Protein AF-A0A1G2KLN7-F1 (afdb_monomer)

Radius of gyration: 32.38 Å; Cα contacts (8 Å, |Δi|>4): 770; chains: 1; bounding box: 92×65×87 Å

Solvent-accessible surface area (backbone atoms only — not comparable to full-atom values): 36031 Å² total; per-residue (Å²): 143,79,83,86,72,82,82,85,66,84,87,72,80,77,86,81,83,81,79,79,92,78,87,49,56,62,52,70,69,77,64,42,69,85,70,59,79,79,48,73,69,57,56,56,56,40,53,58,42,59,78,42,65,62,73,46,60,64,74,56,51,51,93,67,80,77,91,58,80,52,58,51,66,68,63,51,60,60,48,56,77,63,63,54,82,68,54,63,73,49,53,72,68,56,48,50,50,53,37,51,51,50,52,49,52,52,51,51,52,52,51,49,26,47,52,41,53,35,52,46,55,50,53,51,51,54,46,38,72,74,34,71,82,63,47,66,66,59,56,48,48,54,51,60,67,48,28,66,81,34,18,52,35,71,69,56,51,25,50,50,43,50,28,46,50,54,46,48,55,25,25,53,37,40,54,50,53,50,69,73,34,84,46,44,46,59,42,44,18,58,36,59,77,45,72,55,87,48,65,48,45,67,48,80,55,62,38,26,40,36,37,37,16,50,28,68,66,42,31,31,50,53,70,50,41,82,45,88,90,62,84,81,71,85,50,72,71,54,43,59,54,44,73,73,47,61,56,43,57,35,74,50,50,69,42,70,69,45,45,54,20,35,27,39,28,36,38,54,79,36,53,77,49,69,43,77,57,56,76,88,58,46,77,82,53,75,65,70,81,49,79,44,82,45,52,73,87,62,71,64,41,43,38,32,57,49,103,85,41,56,32,31,45,34,76,75,38,56,45,99,84,68,45,77,30,22,39,28,39,24,32,81,95,46,68,92,54,58,80,44,70,47,72,65,72,89,69,52,77,74,46,73,78,61,72,77,84,90,90,77,88,81,87,81,96,54,89,70,70,80,76,68,86,65,92,59,70,19,44,38,33,62,85,94,49,82,77,50,73,50,63,78,50,100,62,46,48,80,47,78,43,82,49,100,61,30,38,36,38,38,41,41,49,53,61,56,46,73,36,60,40,59,68,61,51,48,52,43,51,54,53,28,49,49,55,44,60,49,67,49,66,68,56,76,72,76,72,56,63,64,64,58,46,52,56,54,24,28,56,34,26,59,79,35,58,66,60,14,51,55,47,42,52,48,46,50,56,48,41,41,41,59,27,81,86,67,48,35,47,51,54,54,52,41,52,51,53,48,51,44,44,72,76,65,49,50,56,68,55,49,51,49,47,54,72,67,39,76,91,47,43,57,58,73,75,37,40,74,63,58,68,47,42,30,57,54,47,24,54,51,47,41,60,49,46,45,65,56,34,68,94,52,81,51,75,78,63,60,52,55,38,75,74,40,50,70,45,46,56,44,47,62,48,56,47,38,54,52,48,52,48,44,37,41,57,21,51,62,50,33,44,76,25,65,46,52,72,69,57,48,46,34,52,52,66,68,41,63,46,92,48,34,49,62,46,41,69,68,54,75,61,56,71,77,86,122

pLDDT: mean 75.88, std 22.55, range [26.16, 98.5]

Structure (mmCIF, N/CA/C/O backbone):
data_AF-A0A1G2KLN7-F1
#
_entry.id   AF-A0A1G2KLN7-F1
#
loop_
_atom_site.group_PDB
_atom_site.id
_atom_site.type_symbol
_atom_site.label_atom_id
_atom_site.label_alt_id
_atom_site.label_comp_id
_atom_site.label_asym_id
_atom_site.label_entity_id
_atom_site.label_seq_id
_atom_site.pdbx_PDB_ins_code
_atom_site.Cartn_x
_atom_site.Cartn_y
_atom_site.Cartn_z
_atom_site.occupancy
_atom_site.B_iso_or_equiv
_atom_site.auth_seq_id
_atom_site.auth_comp_id
_atom_site.auth_asym_id
_atom_site.auth_atom_id
_atom_site.pdbx_PDB_model_num
ATOM 1 N N . MET A 1 1 ? 24.277 18.656 0.399 1.00 38.09 1 MET A N 1
ATOM 2 C CA . MET A 1 1 ? 23.117 18.870 -0.499 1.00 38.09 1 MET A CA 1
ATOM 3 C C . MET A 1 1 ? 21.837 19.134 0.316 1.00 38.09 1 MET A C 1
ATOM 5 O O . MET A 1 1 ? 20.765 18.706 -0.082 1.00 38.09 1 MET A O 1
ATOM 9 N N . GLU A 1 2 ? 21.945 19.860 1.440 1.00 31.42 2 GLU A N 1
ATOM 10 C CA . GLU A 1 2 ? 20.833 20.180 2.363 1.00 31.42 2 GLU A CA 1
ATOM 11 C C . GLU A 1 2 ? 20.433 21.672 2.344 1.00 31.42 2 GLU A C 1
ATOM 13 O O . GLU A 1 2 ? 19.454 22.047 2.970 1.00 31.42 2 GLU A O 1
ATOM 18 N N . GLN A 1 3 ? 21.131 22.536 1.594 1.00 35.78 3 GLN A N 1
ATOM 19 C CA . GLN A 1 3 ? 21.009 23.998 1.742 1.00 35.78 3 GLN A CA 1
ATOM 20 C C . GLN A 1 3 ? 19.997 24.719 0.827 1.00 35.78 3 GLN A C 1
ATOM 22 O O . GLN A 1 3 ? 19.886 25.932 0.925 1.00 35.78 3 GLN A O 1
ATOM 27 N N . ASN A 1 4 ? 19.229 24.037 -0.034 1.00 38.31 4 ASN A N 1
ATOM 28 C CA . ASN A 1 4 ? 18.398 24.729 -1.047 1.00 38.31 4 ASN A CA 1
ATOM 29 C C . ASN A 1 4 ? 16.874 24.537 -0.932 1.00 38.31 4 ASN A C 1
ATOM 31 O O . ASN A 1 4 ? 16.154 24.845 -1.877 1.00 38.31 4 ASN A O 1
ATOM 35 N N . LEU A 1 5 ? 16.353 24.069 0.208 1.00 38.47 5 LEU A N 1
ATOM 36 C CA . LEU A 1 5 ? 14.897 23.961 0.427 1.00 38.47 5 LEU A CA 1
ATOM 37 C C . LEU A 1 5 ? 14.359 24.803 1.595 1.00 38.47 5 LEU A C 1
ATOM 39 O O . LEU A 1 5 ? 13.149 24.822 1.802 1.00 38.47 5 LEU A O 1
ATOM 43 N N . GLU A 1 6 ? 15.204 25.538 2.324 1.00 41.38 6 GLU A N 1
ATOM 44 C CA . GLU A 1 6 ? 14.765 26.355 3.471 1.00 41.38 6 GLU A CA 1
ATOM 45 C C . GLU A 1 6 ? 14.064 27.679 3.094 1.00 41.38 6 GLU A C 1
ATOM 47 O O . GLU A 1 6 ? 13.491 28.319 3.968 1.00 41.38 6 GLU A O 1
ATOM 52 N N . ASN A 1 7 ? 14.020 28.068 1.812 1.00 41.56 7 ASN A N 1
ATOM 53 C CA . ASN A 1 7 ? 13.590 29.415 1.391 1.00 41.56 7 ASN A CA 1
ATOM 54 C C . ASN A 1 7 ? 12.220 29.521 0.689 1.00 41.56 7 ASN A C 1
ATOM 56 O O . ASN A 1 7 ? 11.940 30.552 0.086 1.00 41.56 7 ASN A O 1
ATOM 60 N N . THR A 1 8 ? 11.347 28.509 0.736 1.00 45.62 8 THR A N 1
ATOM 61 C CA . THR A 1 8 ? 10.032 28.599 0.050 1.00 45.62 8 THR A CA 1
ATOM 62 C C . THR A 1 8 ? 8.867 29.085 0.917 1.00 45.62 8 THR A C 1
ATOM 64 O O . THR A 1 8 ? 7.793 29.325 0.377 1.00 45.62 8 THR A O 1
ATOM 67 N N . TRP A 1 9 ? 9.066 29.323 2.219 1.00 45.94 9 TRP A N 1
ATOM 68 C CA . TRP A 1 9 ? 8.001 29.794 3.116 1.00 45.94 9 TRP A CA 1
ATOM 69 C C . TRP A 1 9 ? 8.538 30.873 4.065 1.00 45.94 9 TRP A C 1
ATOM 71 O O . TRP A 1 9 ? 9.178 30.572 5.072 1.00 45.94 9 TRP A O 1
ATOM 81 N N . ASP A 1 10 ? 8.324 32.143 3.718 1.00 44.75 10 ASP A N 1
ATOM 82 C CA . ASP A 1 10 ? 8.735 33.296 4.526 1.00 44.75 10 ASP A CA 1
ATOM 83 C C . ASP A 1 10 ? 7.972 33.301 5.870 1.00 44.75 10 ASP A C 1
ATOM 85 O O . ASP A 1 10 ? 6.744 33.409 5.916 1.00 44.75 10 ASP A O 1
ATOM 89 N N . LYS A 1 11 ? 8.694 33.120 6.984 1.00 43.03 11 LYS A N 1
ATOM 90 C CA . LYS A 1 11 ? 8.149 32.909 8.341 1.00 43.03 11 LYS A CA 1
ATOM 91 C C . LYS A 1 11 ? 7.717 34.219 9.012 1.00 43.03 11 LYS A C 1
ATOM 93 O O . LYS A 1 11 ? 8.208 34.556 10.091 1.00 43.03 11 LYS A O 1
ATOM 98 N N . LYS A 1 12 ? 6.777 34.961 8.427 1.00 43.25 12 LYS A N 1
ATOM 99 C CA . LYS A 1 12 ? 6.051 36.000 9.177 1.00 43.25 12 LYS A CA 1
ATOM 100 C C . LYS A 1 12 ? 4.787 35.397 9.769 1.00 43.25 12 LYS A C 1
ATOM 102 O O . LYS A 1 12 ? 3.812 35.184 9.061 1.00 43.25 12 LYS A O 1
ATOM 107 N N . THR A 1 13 ? 4.808 35.118 11.069 1.00 39.81 13 THR A N 1
ATOM 108 C CA . THR A 1 13 ? 3.612 34.744 11.832 1.00 39.81 13 THR A CA 1
ATOM 109 C C . THR A 1 13 ? 2.617 35.910 11.783 1.00 39.81 13 THR A C 1
ATOM 111 O O . THR A 1 13 ? 2.954 36.985 12.285 1.00 39.81 13 THR A O 1
ATOM 114 N N . PRO A 1 14 ? 1.422 35.752 11.188 1.00 45.25 14 PRO A N 1
ATOM 115 C CA . PRO A 1 14 ? 0.410 36.796 11.241 1.00 45.25 14 PRO A CA 1
ATOM 116 C C . PRO A 1 14 ? -0.066 36.994 12.687 1.00 45.25 14 PRO A C 1
ATOM 118 O O . PRO A 1 14 ? -0.209 36.032 13.445 1.00 45.25 14 PRO A O 1
ATOM 121 N N . GLU A 1 15 ? -0.299 38.246 13.087 1.00 37.97 15 GLU A N 1
ATOM 122 C CA . GLU A 1 15 ? -1.019 38.555 14.325 1.00 37.97 15 GLU A CA 1
ATOM 123 C C . GLU A 1 15 ? -2.510 38.256 14.122 1.00 37.97 15 GLU A C 1
ATOM 125 O O . GLU A 1 15 ? -3.177 38.865 13.288 1.00 37.97 15 GLU A O 1
ATOM 130 N N . TRP A 1 16 ? -3.034 37.305 14.891 1.00 39.66 16 TRP A N 1
ATOM 131 C CA . TRP A 1 16 ? -4.412 36.835 14.790 1.00 39.66 16 TRP A CA 1
ATOM 132 C C . TRP A 1 16 ? -5.360 37.820 15.481 1.00 39.66 16 TRP A C 1
ATOM 134 O O . TRP A 1 16 ? -5.198 38.104 16.670 1.00 39.66 16 TRP A O 1
ATOM 144 N N . LYS A 1 17 ? -6.387 38.306 14.775 1.00 42.38 17 LYS A N 1
ATOM 145 C CA . LYS A 1 17 ? -7.486 39.091 15.365 1.00 42.38 17 LYS A CA 1
ATOM 146 C C . LYS A 1 17 ? -8.751 38.238 15.441 1.00 42.38 17 LYS A C 1
ATOM 148 O O . LYS A 1 17 ? -9.548 38.243 14.513 1.00 42.38 17 LYS A O 1
ATOM 153 N N . ILE A 1 18 ? -8.953 37.536 16.556 1.00 44.72 18 ILE A N 1
ATOM 154 C CA . ILE A 1 18 ? -10.258 36.932 16.866 1.00 44.72 18 ILE A CA 1
ATOM 155 C C . ILE A 1 18 ? -11.113 38.014 17.524 1.00 44.72 18 ILE A C 1
ATOM 157 O O . ILE A 1 18 ? -10.770 38.520 18.595 1.00 44.72 18 ILE A O 1
ATOM 161 N N . VAL A 1 19 ? -12.194 38.397 16.852 1.00 38.78 19 VAL A N 1
ATOM 162 C CA . VAL A 1 19 ? -13.130 39.428 17.303 1.00 38.78 19 VAL A CA 1
ATOM 163 C C . VAL A 1 19 ? -14.332 38.713 17.933 1.00 38.78 19 VAL A C 1
ATOM 165 O O . VAL A 1 19 ? -15.033 37.979 17.253 1.00 38.78 19 VAL A O 1
ATOM 168 N N . GLU A 1 20 ? -14.522 38.931 19.235 1.00 45.59 20 GLU A N 1
ATOM 169 C CA . GLU A 1 20 ? -15.662 38.523 20.079 1.00 45.59 20 GLU A CA 1
ATOM 170 C C . GLU A 1 20 ? -15.727 37.102 20.678 1.00 45.59 20 GLU A C 1
ATOM 172 O O . GLU A 1 20 ? -15.194 36.108 20.188 1.00 45.59 20 GLU A O 1
ATOM 177 N N . LYS A 1 21 ? -16.351 37.071 21.865 1.00 42.56 21 LYS A N 1
ATOM 178 C CA . LYS A 1 21 ? -16.518 35.930 22.770 1.00 42.56 21 LYS A CA 1
ATOM 179 C C . LYS A 1 21 ? -17.632 35.036 22.226 1.00 42.56 21 LYS A C 1
ATOM 181 O O . LYS A 1 21 ? -18.784 35.448 22.197 1.00 42.56 21 LYS A O 1
ATOM 186 N N . VAL A 1 22 ? -17.279 33.819 21.838 1.00 50.75 22 VAL A N 1
ATOM 187 C CA . VAL A 1 22 ? -18.214 32.834 21.290 1.00 50.75 22 VAL A CA 1
ATOM 188 C C . VAL A 1 22 ? -18.598 31.821 22.373 1.00 50.75 22 VAL A C 1
ATOM 190 O O . VAL A 1 22 ? -17.710 31.210 22.973 1.00 50.75 22 VAL A O 1
ATOM 193 N N . GLU A 1 23 ? -19.896 31.636 22.629 1.00 46.72 23 GLU A N 1
ATOM 194 C CA . GLU A 1 23 ? -20.406 30.539 23.467 1.00 46.72 23 GLU A CA 1
ATOM 195 C C . GLU A 1 23 ? -20.487 29.245 22.640 1.00 46.72 23 GLU A C 1
ATOM 197 O O . GLU A 1 23 ? -20.918 29.253 21.491 1.00 46.72 23 GLU A O 1
ATOM 202 N N . ALA A 1 24 ? -20.008 28.130 23.197 1.00 47.09 24 ALA A N 1
ATOM 203 C CA . ALA A 1 24 ? -19.908 26.850 22.498 1.00 47.09 24 ALA A CA 1
ATOM 204 C C . ALA A 1 24 ? -20.943 25.841 23.014 1.00 47.09 24 ALA A C 1
ATOM 206 O O . ALA A 1 24 ? -21.122 25.690 24.224 1.00 47.09 24 ALA A O 1
ATOM 207 N N . ILE A 1 25 ? -21.563 25.096 22.096 1.00 52.94 25 ILE A N 1
ATOM 208 C CA . ILE A 1 25 ? -22.586 24.090 22.408 1.00 52.94 25 ILE A CA 1
ATOM 209 C C . ILE A 1 25 ? -21.967 22.885 23.144 1.00 52.94 25 ILE A C 1
ATOM 211 O O . ILE A 1 25 ? -20.866 22.424 22.799 1.00 52.94 25 ILE A O 1
ATOM 215 N N . PRO A 1 26 ? -22.665 22.291 24.129 1.00 52.97 26 PRO A N 1
ATOM 216 C CA . PRO A 1 26 ? -22.273 21.017 24.712 1.00 52.97 26 PRO A CA 1
ATOM 217 C C . PRO A 1 26 ? -22.204 19.884 23.669 1.00 52.97 26 PRO A C 1
ATOM 219 O O . PRO A 1 26 ? -23.147 19.598 22.941 1.00 52.97 26 PRO A O 1
ATOM 222 N N . ALA A 1 27 ? -21.100 19.137 23.648 1.00 46.69 27 ALA A N 1
ATOM 223 C CA . ALA A 1 27 ? -20.794 18.116 22.633 1.00 46.69 27 ALA A CA 1
ATOM 224 C C . ALA A 1 27 ? -21.812 16.965 22.565 1.00 46.69 27 ALA A C 1
ATOM 226 O O . ALA A 1 27 ? -21.802 16.202 21.610 1.00 46.69 27 ALA A O 1
ATOM 227 N N . HIS A 1 28 ? -22.659 16.788 23.577 1.00 55.16 28 HIS A N 1
ATOM 228 C CA . HIS A 1 28 ? -23.706 15.768 23.555 1.00 55.16 28 HIS A CA 1
ATOM 229 C C . HIS A 1 28 ? -24.959 16.218 22.786 1.00 55.16 28 HIS A C 1
ATOM 231 O O . HIS A 1 28 ? -25.707 15.361 22.326 1.00 55.16 28 HIS A O 1
ATOM 237 N N . GLU A 1 29 ? -25.156 17.526 22.605 1.00 53.75 29 GLU A N 1
ATOM 238 C CA . GLU A 1 29 ? -26.246 18.100 21.807 1.00 53.75 29 GLU A CA 1
ATOM 239 C C . GLU A 1 29 ? -25.881 18.116 20.317 1.00 53.75 29 GLU A C 1
ATOM 241 O O . GLU A 1 29 ? -26.706 17.753 19.484 1.00 53.75 29 GLU A O 1
ATOM 246 N N . VAL A 1 30 ? -24.606 18.379 19.993 1.00 50.19 30 VAL A N 1
ATOM 247 C CA . VAL A 1 30 ? -24.065 18.330 18.618 1.00 50.19 30 VAL A CA 1
ATOM 248 C C . VAL A 1 30 ? -24.200 16.938 17.983 1.00 50.19 30 VAL A C 1
ATOM 250 O O . VAL A 1 30 ? -24.300 16.832 16.772 1.00 50.19 30 VAL A O 1
ATOM 253 N N . PHE A 1 31 ? -24.218 15.857 18.772 1.00 49.47 31 PHE A N 1
ATOM 254 C CA . PHE A 1 31 ? -24.223 14.474 18.264 1.00 49.47 31 PHE A CA 1
ATOM 255 C C . PHE A 1 31 ? -25.431 13.647 18.730 1.00 49.47 31 PHE A C 1
ATOM 257 O O . PHE A 1 31 ? -25.308 12.433 18.914 1.00 49.47 31 PHE A O 1
ATOM 264 N N . ASN A 1 32 ? -26.594 14.274 18.936 1.00 49.19 32 ASN A N 1
ATOM 265 C CA . ASN A 1 32 ? -27.828 13.542 19.224 1.00 49.19 32 ASN A CA 1
ATOM 266 C C . ASN A 1 32 ? -28.299 12.776 17.966 1.00 49.19 32 ASN A C 1
ATOM 268 O O . ASN A 1 32 ? -28.674 13.420 16.987 1.00 49.19 32 ASN A O 1
ATOM 272 N N . PRO A 1 33 ? -28.334 11.426 17.964 1.00 42.00 33 PRO A N 1
ATOM 273 C CA . PRO A 1 33 ? -28.747 10.642 16.796 1.00 42.00 33 PRO A CA 1
ATOM 274 C C . PRO A 1 33 ? -30.147 10.999 16.281 1.00 42.00 33 PRO A C 1
ATOM 276 O O . PRO A 1 33 ? -30.370 10.955 15.078 1.00 42.00 33 PRO A O 1
ATOM 279 N N . ALA A 1 34 ? -31.053 11.424 17.170 1.00 42.44 34 ALA A N 1
ATOM 280 C CA . ALA A 1 34 ? -32.418 11.820 16.817 1.00 42.44 34 ALA A CA 1
ATOM 281 C C . ALA A 1 34 ? -32.489 13.110 15.972 1.00 42.44 34 ALA A C 1
ATOM 283 O O . ALA A 1 34 ? -33.497 13.360 15.325 1.00 42.44 34 ALA A O 1
ATOM 284 N N . TYR A 1 35 ? -31.429 13.927 15.963 1.00 41.31 35 TYR A N 1
ATOM 285 C CA . TYR A 1 35 ? -31.343 15.154 15.159 1.00 41.31 35 TYR A CA 1
ATOM 286 C C . TYR A 1 35 ? -30.798 14.909 13.741 1.00 41.31 35 TYR A C 1
ATOM 288 O O . TYR A 1 35 ? -30.979 15.743 12.858 1.00 41.31 35 TYR A O 1
ATOM 296 N N . TYR A 1 36 ? -30.152 13.762 13.505 1.00 43.91 36 TYR A N 1
ATOM 297 C CA . TYR A 1 36 ? -29.555 13.391 12.215 1.00 43.91 36 TYR A CA 1
ATOM 298 C C . TYR A 1 36 ? -30.456 12.497 11.353 1.00 43.91 36 TYR A C 1
ATOM 300 O O . TYR A 1 36 ? -30.055 12.123 10.255 1.00 43.91 36 TYR A O 1
ATOM 308 N N . GLU A 1 37 ? -31.667 12.171 11.809 1.00 41.03 37 GLU A N 1
ATOM 309 C CA . GLU A 1 37 ? -32.665 11.450 11.003 1.00 41.03 37 GLU A CA 1
ATOM 310 C C . GLU A 1 37 ? -33.345 12.347 9.942 1.00 41.03 37 GLU A C 1
ATOM 312 O O . GLU A 1 37 ? -34.092 11.836 9.116 1.00 41.03 37 GLU A O 1
ATOM 317 N N . GLY A 1 38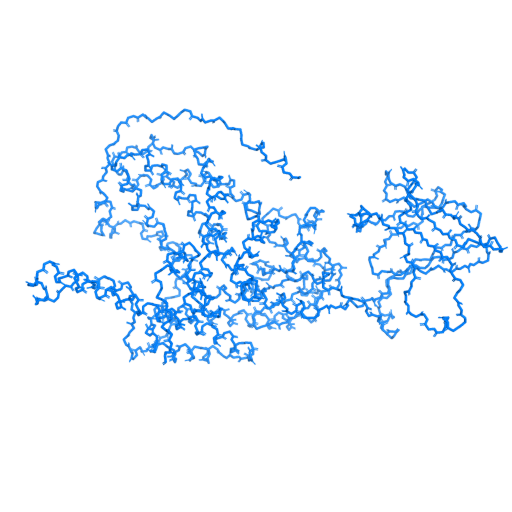 ? -33.071 13.664 9.915 1.00 39.66 38 GLY A N 1
ATOM 318 C CA . GLY A 1 38 ? -33.714 14.618 8.992 1.00 39.66 38 GLY A CA 1
ATOM 319 C C . GLY A 1 38 ? -32.793 15.589 8.238 1.00 39.66 38 GLY A C 1
ATOM 320 O O . GLY A 1 38 ? -33.301 16.507 7.602 1.00 39.66 38 GLY A O 1
ATOM 321 N N . ALA A 1 39 ? -31.466 15.438 8.308 1.00 37.88 39 ALA A N 1
ATOM 322 C CA . ALA A 1 39 ? -30.521 16.312 7.604 1.00 37.88 39 ALA A CA 1
ATOM 323 C C . ALA A 1 39 ? -29.810 15.562 6.466 1.00 37.88 39 ALA A C 1
ATOM 325 O O . ALA A 1 39 ? -29.325 14.451 6.686 1.00 37.88 39 ALA A O 1
ATOM 326 N N . ASP A 1 40 ? -29.650 16.223 5.308 1.00 40.28 40 ASP A N 1
ATOM 327 C CA . ASP A 1 40 ? -28.912 15.832 4.078 1.00 40.28 40 ASP A CA 1
ATOM 328 C C . ASP A 1 40 ? -27.443 15.375 4.286 1.00 40.28 40 ASP A C 1
ATOM 330 O O . ASP A 1 40 ? -26.667 15.211 3.345 1.00 40.28 40 ASP A O 1
ATOM 334 N N . TYR A 1 41 ? -27.011 15.175 5.529 1.00 39.50 41 TYR A N 1
ATOM 335 C CA . TYR A 1 41 ? -25.706 14.634 5.883 1.00 39.50 41 TYR A CA 1
ATOM 336 C C . TYR A 1 41 ? -25.583 13.140 5.537 1.00 39.50 41 TYR A C 1
ATOM 338 O O . TYR A 1 41 ? -24.481 12.687 5.225 1.00 39.50 41 TYR A O 1
ATOM 346 N N . TRP A 1 42 ? -26.699 12.394 5.527 1.00 39.72 42 TRP A N 1
ATOM 347 C CA . TRP A 1 42 ? -26.741 11.052 4.934 1.00 39.72 42 TRP A CA 1
ATOM 348 C C . TRP A 1 42 ? -26.628 11.112 3.410 1.00 39.72 42 TRP A C 1
ATOM 350 O O . TRP A 1 42 ? -25.865 10.328 2.866 1.00 39.72 42 TRP A O 1
ATOM 360 N N . ASN A 1 43 ? -27.186 12.134 2.752 1.00 38.31 43 ASN A N 1
ATOM 361 C CA . ASN A 1 43 ? -27.142 12.291 1.292 1.00 38.31 43 ASN A CA 1
ATOM 362 C C . ASN A 1 43 ? -25.727 12.546 0.721 1.00 38.31 43 ASN A C 1
ATOM 364 O O . ASN A 1 43 ? -25.504 12.354 -0.465 1.00 38.31 43 ASN A O 1
ATOM 368 N N . GLN A 1 44 ? -24.732 12.946 1.530 1.00 36.38 44 GLN A N 1
ATOM 369 C CA . GLN A 1 44 ? -23.313 13.022 1.108 1.00 36.38 44 GLN A CA 1
ATOM 370 C C . GLN A 1 44 ? -22.520 11.733 1.379 1.00 36.38 44 GLN A C 1
ATOM 372 O O . GLN A 1 44 ? -21.511 11.484 0.721 1.00 36.38 44 GLN A O 1
ATOM 377 N N . GLN A 1 45 ? -22.956 10.909 2.340 1.00 37.72 45 GLN A N 1
ATOM 378 C CA . GLN A 1 45 ? -22.502 9.517 2.418 1.00 37.72 45 GLN A CA 1
ATOM 379 C C . GLN A 1 45 ? -23.175 8.669 1.342 1.00 37.72 45 GLN A C 1
ATOM 381 O O . GLN A 1 45 ? -22.508 7.792 0.811 1.00 37.72 45 GLN A O 1
ATOM 386 N N . GLU A 1 46 ? -24.419 8.981 0.977 1.00 36.03 46 GLU A N 1
ATOM 387 C CA . GLU A 1 46 ? -25.099 8.451 -0.198 1.00 36.03 46 GLU A CA 1
ATOM 388 C C . GLU A 1 46 ? -24.458 8.990 -1.467 1.00 36.03 46 GLU A C 1
ATOM 390 O O . GLU A 1 46 ? -24.094 8.168 -2.260 1.00 36.03 46 GLU A O 1
ATOM 395 N N . SER A 1 47 ? -24.089 10.264 -1.645 1.00 34.72 47 SER A N 1
ATOM 396 C CA . SER A 1 47 ? -23.428 10.682 -2.903 1.00 34.72 47 SER A CA 1
ATOM 397 C C . SER A 1 47 ? -22.045 10.038 -3.132 1.00 34.72 47 SER A C 1
ATOM 399 O O . SER A 1 47 ? -21.587 9.923 -4.266 1.00 34.72 47 SER A O 1
ATOM 401 N N . ILE A 1 48 ? -21.352 9.626 -2.060 1.00 34.81 48 ILE A N 1
ATOM 402 C CA . ILE A 1 48 ? -20.121 8.810 -2.124 1.00 34.81 48 ILE A CA 1
ATOM 403 C C . ILE A 1 48 ? -20.456 7.308 -2.245 1.00 34.81 48 ILE A C 1
ATOM 405 O O . ILE A 1 48 ? -19.688 6.573 -2.852 1.00 34.81 48 ILE A O 1
ATOM 409 N N . ALA A 1 49 ? -21.606 6.867 -1.732 1.00 35.22 49 ALA A N 1
ATOM 410 C CA . ALA A 1 49 ? -22.204 5.545 -1.948 1.00 35.22 49 ALA A CA 1
ATOM 411 C C . ALA A 1 49 ? -23.189 5.492 -3.149 1.00 35.22 49 ALA A C 1
ATOM 413 O O . ALA A 1 49 ? -23.959 4.559 -3.287 1.00 35.22 49 ALA A O 1
ATOM 414 N N . GLU A 1 50 ? -23.217 6.502 -4.011 1.00 34.09 50 GLU A N 1
ATOM 415 C CA . GLU A 1 50 ? -24.044 6.591 -5.224 1.00 34.09 50 GLU A CA 1
ATOM 416 C C . GLU A 1 50 ? -23.108 6.776 -6.421 1.00 34.09 50 GLU A C 1
ATOM 418 O O . GLU A 1 50 ? -23.405 6.309 -7.514 1.00 34.09 50 GLU A O 1
ATOM 423 N N . ALA A 1 51 ? -21.938 7.403 -6.216 1.00 36.03 51 ALA A N 1
ATOM 424 C CA . ALA A 1 51 ? -20.825 7.380 -7.169 1.00 36.03 51 ALA A CA 1
ATOM 425 C C . ALA A 1 51 ? -20.067 6.035 -7.169 1.00 36.03 51 ALA A C 1
ATOM 427 O O . ALA A 1 51 ? -19.444 5.676 -8.165 1.00 36.03 51 ALA A O 1
ATOM 428 N N . GLU A 1 52 ? -20.152 5.283 -6.073 1.00 40.25 52 GLU A N 1
ATOM 429 C CA . GLU A 1 52 ? -19.894 3.848 -6.005 1.00 40.25 52 GLU A CA 1
ATOM 430 C C . GLU A 1 52 ? -21.226 3.243 -5.564 1.00 40.25 52 GLU A C 1
ATOM 432 O O . GLU A 1 52 ? -21.513 3.315 -4.372 1.00 40.25 52 GLU A O 1
ATOM 437 N N . GLU A 1 53 ? -22.067 2.709 -6.464 1.00 38.72 53 GLU A N 1
ATOM 438 C CA . GLU A 1 53 ? -23.194 1.880 -6.009 1.00 38.72 53 GLU A CA 1
ATOM 439 C C . GLU A 1 53 ? -22.593 0.868 -5.022 1.00 38.72 53 GLU A C 1
ATOM 441 O O . GLU A 1 53 ? -21.729 0.085 -5.443 1.00 38.72 53 GLU A O 1
ATOM 446 N N . PRO A 1 54 ? -22.921 0.885 -3.709 1.00 44.91 54 PRO A N 1
ATOM 447 C CA . PRO A 1 54 ? -22.508 -0.182 -2.837 1.00 44.91 54 PRO A CA 1
ATOM 448 C C . PRO A 1 54 ? -23.073 -1.391 -3.536 1.00 44.91 54 PRO A C 1
ATOM 450 O O . PRO A 1 54 ? -24.289 -1.482 -3.700 1.00 44.91 54 PRO A O 1
ATOM 453 N N . ILE A 1 55 ? -22.196 -2.276 -4.001 1.00 48.03 55 ILE A N 1
ATOM 454 C CA . ILE A 1 55 ? -22.603 -3.623 -4.346 1.00 48.03 55 ILE A CA 1
ATOM 455 C C . ILE A 1 55 ? -23.372 -4.051 -3.112 1.00 48.03 55 ILE A C 1
ATOM 457 O O . ILE A 1 55 ? -22.779 -4.217 -2.038 1.00 48.03 55 ILE A O 1
ATOM 461 N N . THR A 1 56 ? -24.702 -4.038 -3.217 1.00 54.34 56 THR A N 1
ATOM 462 C CA . THR A 1 56 ? -25.540 -4.235 -2.052 1.00 54.34 56 THR A CA 1
ATOM 463 C C . THR A 1 56 ? -25.119 -5.596 -1.549 1.00 54.34 56 THR A C 1
ATOM 465 O O . THR A 1 56 ? -24.891 -6.520 -2.331 1.00 54.34 56 THR A O 1
ATOM 468 N N . LEU A 1 57 ? -24.863 -5.699 -0.250 1.00 55.44 57 LEU A N 1
ATOM 469 C CA . LEU A 1 57 ? -24.355 -6.933 0.350 1.00 55.44 57 LEU A CA 1
ATOM 470 C C . LEU A 1 57 ? -25.179 -8.164 -0.080 1.00 55.44 57 LEU A C 1
ATOM 472 O O . LEU A 1 57 ? -24.633 -9.257 -0.215 1.00 55.44 57 LEU A O 1
ATOM 476 N N . GLU A 1 58 ? -26.458 -7.930 -0.374 1.00 59.12 58 GLU A N 1
ATOM 477 C CA . GLU A 1 58 ? -27.422 -8.841 -0.992 1.00 59.12 58 GLU A CA 1
ATOM 478 C C . GLU A 1 58 ? -26.959 -9.404 -2.351 1.00 59.12 58 GLU A C 1
ATOM 480 O O . GLU A 1 58 ? -27.003 -10.616 -2.549 1.00 59.12 58 GLU A O 1
ATOM 485 N N . ASN A 1 59 ? -26.424 -8.580 -3.255 1.00 64.06 59 ASN A N 1
ATOM 486 C CA . ASN A 1 59 ? -25.903 -9.025 -4.552 1.00 64.06 59 ASN A CA 1
ATOM 487 C C . ASN A 1 59 ? -24.561 -9.764 -4.431 1.00 64.06 59 ASN A C 1
ATOM 489 O O . ASN A 1 59 ? -24.301 -10.696 -5.189 1.00 64.06 59 ASN A O 1
ATOM 493 N N . ALA A 1 60 ? -23.694 -9.362 -3.492 1.00 63.66 60 ALA A N 1
ATOM 494 C CA . ALA A 1 60 ? -22.361 -9.955 -3.358 1.00 63.66 60 ALA A CA 1
ATOM 495 C C . ALA A 1 60 ? -22.391 -11.351 -2.722 1.00 63.66 60 ALA A C 1
ATOM 497 O O . ALA A 1 60 ? -21.603 -12.215 -3.088 1.00 63.66 60 ALA A O 1
ATOM 498 N N . ILE A 1 61 ? -23.250 -11.579 -1.733 1.00 70.19 61 ILE A N 1
ATOM 499 C CA . ILE A 1 61 ? -23.227 -12.831 -0.964 1.00 70.19 61 ILE A CA 1
ATOM 500 C C . ILE A 1 61 ? -24.227 -13.851 -1.535 1.00 70.19 61 ILE A C 1
ATOM 502 O O . ILE A 1 61 ? -24.081 -15.053 -1.295 1.00 70.19 61 ILE A O 1
ATOM 506 N N . GLY A 1 62 ? -25.197 -13.393 -2.337 1.00 74.06 62 GLY A N 1
ATOM 507 C CA . GLY A 1 62 ? -26.349 -14.192 -2.751 1.00 74.06 62 GLY A CA 1
ATOM 508 C C . GLY A 1 62 ? -27.180 -14.640 -1.543 1.00 74.06 62 GLY A C 1
ATOM 509 O O . GLY A 1 62 ? -27.011 -14.135 -0.433 1.00 74.06 62 GLY A O 1
ATOM 510 N N . ASP A 1 63 ? -28.031 -15.652 -1.730 1.00 79.62 63 ASP A N 1
ATOM 511 C CA . ASP A 1 63 ? -28.873 -16.246 -0.674 1.00 79.62 63 ASP A CA 1
ATOM 512 C C . ASP A 1 63 ? -28.075 -17.109 0.332 1.00 79.62 63 ASP A C 1
ATOM 514 O O . ASP A 1 63 ? -28.499 -18.195 0.742 1.00 79.62 63 ASP A O 1
ATOM 518 N N . MET A 1 64 ? -26.863 -16.692 0.711 1.00 81.94 64 MET A N 1
ATOM 519 C CA . MET A 1 64 ? -26.016 -17.494 1.585 1.00 81.94 64 MET A CA 1
ATOM 520 C C . MET A 1 64 ? -26.523 -17.460 3.028 1.00 81.94 64 MET A C 1
ATOM 522 O O . MET A 1 64 ? -26.279 -16.524 3.786 1.00 81.94 64 MET A O 1
ATOM 526 N N . GLU A 1 65 ? -27.177 -18.541 3.436 1.00 89.00 65 GLU A N 1
ATOM 527 C CA . GLU A 1 65 ? -27.602 -18.741 4.818 1.00 89.00 65 GLU A CA 1
ATOM 528 C C . GLU A 1 65 ? -26.384 -18.954 5.743 1.00 89.00 65 GLU A C 1
ATOM 530 O O . GLU A 1 65 ? -25.670 -19.961 5.654 1.00 89.00 65 GLU A O 1
ATOM 535 N N . ILE A 1 66 ? -26.143 -18.018 6.668 1.00 91.50 66 ILE A N 1
ATOM 536 C CA . ILE A 1 66 ? -25.111 -18.161 7.701 1.00 91.50 66 ILE A CA 1
ATOM 537 C C . ILE A 1 66 ? -25.607 -19.096 8.809 1.00 91.50 66 ILE A C 1
ATOM 539 O O . ILE A 1 66 ? -26.444 -18.739 9.634 1.00 91.50 66 ILE A O 1
ATOM 543 N N . LYS A 1 67 ? -25.022 -20.297 8.875 1.00 95.31 67 LYS A N 1
ATOM 544 C CA . LYS A 1 67 ? -25.369 -21.349 9.855 1.00 95.31 67 LYS A CA 1
ATOM 545 C C . LYS A 1 67 ? -24.579 -21.282 11.170 1.00 95.31 67 LYS A C 1
ATOM 547 O O . LYS A 1 67 ? -24.555 -22.250 11.927 1.00 95.31 67 LYS A O 1
ATOM 552 N N . TYR A 1 68 ? -23.895 -20.173 11.440 1.00 96.25 68 TYR A N 1
ATOM 553 C CA . TYR A 1 68 ? -23.083 -19.967 12.644 1.00 96.25 68 TYR A CA 1
ATOM 554 C C . TYR A 1 68 ? -23.354 -18.590 13.263 1.00 96.25 68 TYR A C 1
ATOM 556 O O . TYR A 1 68 ? -23.925 -17.715 12.625 1.00 96.25 68 TYR A O 1
ATOM 564 N N . THR A 1 69 ? -22.944 -18.371 14.515 1.00 96.00 69 THR A N 1
ATOM 565 C CA . THR A 1 69 ? -23.107 -17.063 15.173 1.00 96.00 69 THR A CA 1
ATOM 566 C C . THR A 1 69 ? -21.904 -16.170 14.859 1.00 96.00 69 THR A C 1
ATOM 568 O O . THR A 1 69 ? -20.827 -16.410 15.413 1.00 96.00 69 THR A O 1
ATOM 571 N N . PRO A 1 70 ? -22.037 -15.138 14.008 1.00 96.75 70 PRO A N 1
ATOM 572 C CA . PRO A 1 70 ? -20.918 -14.266 13.682 1.00 96.75 70 PRO A CA 1
ATOM 573 C C . PRO A 1 70 ? -20.503 -13.411 14.885 1.00 96.75 70 PRO A C 1
ATOM 575 O O . PRO A 1 70 ? -21.326 -13.007 15.714 1.00 96.75 70 PRO A O 1
ATOM 578 N N . PHE A 1 71 ? -19.216 -13.077 14.957 1.00 96.94 71 PHE A N 1
ATOM 579 C CA . PHE A 1 71 ? -18.689 -12.137 15.935 1.00 96.94 71 PHE A CA 1
ATOM 580 C C . PHE A 1 71 ? -18.620 -10.729 15.334 1.00 96.94 71 PHE A C 1
ATOM 582 O O . PHE A 1 71 ? -17.684 -10.372 14.621 1.00 96.94 71 PHE A O 1
ATOM 589 N N . ASP A 1 72 ? -19.606 -9.899 15.667 1.00 94.12 72 ASP A N 1
ATOM 590 C CA . ASP A 1 72 ? -19.582 -8.468 15.365 1.00 94.12 72 ASP A CA 1
ATOM 591 C C . ASP A 1 72 ? -19.025 -7.694 16.568 1.00 94.12 72 ASP A C 1
ATOM 593 O O . ASP A 1 72 ? -19.697 -7.503 17.589 1.00 94.12 72 ASP A O 1
ATOM 597 N N . ALA A 1 73 ? -17.790 -7.206 16.436 1.00 90.88 73 ALA A N 1
ATOM 598 C CA . ALA A 1 73 ? -17.118 -6.444 17.481 1.00 90.88 73 ALA A CA 1
ATOM 599 C C . ALA A 1 73 ? -17.852 -5.142 17.849 1.00 90.88 73 ALA A C 1
ATOM 601 O O . ALA A 1 73 ? -17.863 -4.763 19.022 1.00 90.88 73 ALA A O 1
ATOM 602 N N . LYS A 1 74 ? -18.497 -4.457 16.894 1.00 88.19 74 LYS A N 1
ATOM 603 C CA . LYS A 1 74 ? -19.253 -3.221 17.161 1.00 88.19 74 LYS A CA 1
ATOM 604 C C . LYS A 1 74 ? -20.514 -3.538 17.960 1.00 88.19 74 LYS A C 1
ATOM 606 O O . LYS A 1 74 ? -20.776 -2.877 18.970 1.00 88.19 74 LYS A O 1
ATOM 611 N N . LYS A 1 75 ? -21.269 -4.565 17.557 1.00 92.62 75 LYS A N 1
ATOM 612 C CA . LYS A 1 75 ? -22.462 -5.034 18.283 1.00 92.62 75 LYS A CA 1
ATOM 613 C C . LYS A 1 75 ? -22.097 -5.533 19.681 1.00 92.62 75 LYS A C 1
ATOM 615 O O . LYS A 1 75 ? -22.753 -5.161 20.655 1.00 92.62 75 LYS A O 1
ATOM 620 N N . ALA A 1 76 ? -21.007 -6.288 19.803 1.00 94.19 76 ALA A N 1
ATOM 621 C CA . ALA A 1 76 ? -20.519 -6.780 21.085 1.00 94.19 76 ALA A CA 1
ATOM 622 C C . ALA A 1 76 ? -20.047 -5.639 22.006 1.00 94.19 76 ALA A C 1
ATOM 624 O O . ALA A 1 76 ? -20.374 -5.623 23.188 1.00 94.19 76 ALA A O 1
ATOM 625 N N . LEU A 1 77 ? -19.349 -4.622 21.488 1.00 91.75 77 LEU A N 1
ATOM 626 C CA . LEU A 1 77 ? -18.963 -3.448 22.284 1.00 91.75 77 LEU A CA 1
ATOM 627 C C . LEU A 1 77 ? -20.179 -2.659 22.784 1.00 91.75 77 LEU A C 1
ATOM 629 O O . LEU A 1 77 ? -20.192 -2.224 23.939 1.00 91.75 77 LEU A O 1
ATOM 633 N N . LYS A 1 78 ? -21.211 -2.497 21.944 1.00 91.69 78 LYS A N 1
ATOM 634 C CA . LYS A 1 78 ? -22.484 -1.888 22.359 1.00 91.69 78 LYS A CA 1
ATOM 635 C C . LYS A 1 78 ? -23.139 -2.711 23.477 1.00 91.69 78 LYS A C 1
ATOM 637 O O . LYS A 1 78 ? -23.591 -2.125 24.462 1.00 91.69 78 LYS A O 1
ATOM 642 N N . SER A 1 79 ? -23.115 -4.045 23.383 1.00 93.25 79 SER A N 1
ATOM 643 C CA . SER A 1 79 ? -23.760 -4.941 24.354 1.00 93.25 79 SER A CA 1
ATOM 644 C C . SER A 1 79 ? -23.135 -4.903 25.760 1.00 93.25 79 SER A C 1
ATOM 646 O O . SER A 1 79 ? -23.843 -5.129 26.739 1.00 93.25 79 SER A O 1
ATOM 648 N N . ILE A 1 80 ? -21.862 -4.499 25.911 1.00 93.81 80 ILE A N 1
ATOM 649 C CA . ILE A 1 80 ? -21.187 -4.364 27.225 1.00 93.81 80 ILE A CA 1
ATOM 650 C C . ILE A 1 80 ? -21.975 -3.471 28.195 1.00 93.81 80 ILE A C 1
ATOM 652 O O . ILE A 1 80 ? -21.933 -3.675 29.412 1.00 93.81 80 ILE A O 1
ATOM 656 N N . ARG A 1 81 ? -22.679 -2.456 27.678 1.00 90.50 81 ARG A N 1
ATOM 657 C CA . ARG A 1 81 ? -23.431 -1.499 28.502 1.00 90.50 81 ARG A CA 1
ATOM 658 C C . ARG A 1 81 ? -24.753 -2.064 29.025 1.00 90.50 81 ARG A C 1
ATOM 660 O O . ARG A 1 81 ? -25.281 -1.517 29.992 1.00 90.50 81 ARG A O 1
ATOM 667 N N . TYR A 1 82 ? -25.256 -3.142 28.427 1.00 94.38 82 TYR A N 1
ATOM 668 C CA . TYR A 1 82 ? -26.535 -3.745 28.773 1.00 94.38 82 TYR A CA 1
ATOM 669 C C . TYR A 1 82 ? -26.332 -4.824 29.836 1.00 94.38 82 TYR A C 1
ATOM 671 O O . TYR A 1 82 ? -25.663 -5.831 29.618 1.00 94.38 82 TYR A O 1
ATOM 679 N N . PHE A 1 83 ? -26.910 -4.588 31.009 1.00 94.19 83 PHE A N 1
ATOM 680 C CA . PHE A 1 83 ? -26.953 -5.555 32.101 1.00 94.19 83 PHE A CA 1
ATOM 681 C C . PHE A 1 83 ? -28.286 -6.304 32.086 1.00 94.19 83 PHE A C 1
ATOM 683 O O . PHE A 1 83 ? -29.332 -5.677 31.852 1.00 94.19 83 PHE A O 1
ATOM 690 N N . SER A 1 84 ? -28.246 -7.607 32.374 1.00 96.56 84 SER A N 1
ATOM 691 C CA . SER A 1 84 ? -29.450 -8.398 32.653 1.00 96.56 84 SER A CA 1
ATOM 692 C C . SER A 1 84 ? -30.213 -7.811 33.855 1.00 96.56 84 SER A C 1
ATOM 694 O O . SER A 1 84 ? -29.632 -7.053 34.641 1.00 96.56 84 SER A O 1
ATOM 696 N N . PRO A 1 85 ? -31.511 -8.108 34.033 1.00 97.56 85 PRO A N 1
ATOM 697 C CA . PRO A 1 85 ? -32.269 -7.655 35.203 1.00 97.56 85 PRO A CA 1
ATOM 698 C C . PRO A 1 85 ? -31.597 -7.978 36.549 1.00 97.56 85 PRO A C 1
ATOM 700 O O . PRO A 1 85 ? -31.661 -7.178 37.482 1.00 97.56 85 PRO A O 1
ATOM 703 N N . GLU A 1 86 ? -30.910 -9.112 36.639 1.00 97.94 86 GLU A N 1
ATOM 704 C CA . GLU A 1 86 ? -30.144 -9.575 37.797 1.00 97.94 86 GLU A CA 1
ATOM 705 C C . GLU A 1 86 ? -28.854 -8.767 37.946 1.00 97.94 86 GLU A C 1
ATOM 707 O O . GLU A 1 86 ? -28.586 -8.208 39.008 1.00 97.94 86 GLU A O 1
ATOM 712 N N . GLU A 1 87 ? -28.095 -8.604 36.860 1.00 97.12 87 GLU A N 1
ATOM 713 C CA . GLU A 1 87 ? -26.864 -7.809 36.856 1.00 97.12 87 GLU A CA 1
ATOM 714 C C . GLU A 1 87 ? -27.122 -6.328 37.169 1.00 97.12 87 GLU A C 1
ATOM 716 O O . GLU A 1 87 ? -26.275 -5.640 37.741 1.00 97.12 87 GLU A O 1
ATOM 721 N N . ARG A 1 88 ? -28.313 -5.811 36.837 1.00 97.31 88 ARG A N 1
ATOM 722 C CA . ARG A 1 88 ? -28.738 -4.452 37.202 1.00 97.31 88 ARG A CA 1
ATOM 723 C C . ARG A 1 88 ? -28.869 -4.267 38.711 1.00 97.31 88 ARG A C 1
ATOM 725 O O . ARG A 1 88 ? -28.721 -3.130 39.161 1.00 97.31 88 ARG A O 1
ATOM 732 N N . LYS A 1 89 ? -29.081 -5.334 39.484 1.00 97.62 89 LYS A N 1
ATOM 733 C CA . LYS A 1 89 ? -29.153 -5.290 40.955 1.00 97.62 89 LYS A CA 1
ATOM 734 C C . LYS A 1 89 ? -27.773 -5.318 41.621 1.00 97.62 89 LYS A C 1
ATOM 736 O O . LYS A 1 89 ? -27.671 -4.961 42.788 1.00 97.62 89 LYS A O 1
ATOM 741 N N . LEU A 1 90 ? -26.721 -5.685 40.884 1.00 97.19 90 LEU A N 1
ATOM 742 C CA . LEU A 1 90 ? -25.356 -5.770 41.409 1.00 97.19 90 LEU A CA 1
ATOM 743 C C . LEU A 1 90 ? -24.780 -4.404 41.798 1.00 97.19 90 LEU A C 1
ATOM 745 O O . LEU A 1 90 ? -25.154 -3.352 41.247 1.00 97.19 90 LEU A O 1
ATOM 749 N N . ALA A 1 91 ? -23.805 -4.435 42.706 1.00 97.88 91 ALA A N 1
ATOM 750 C CA . ALA A 1 91 ? -23.080 -3.246 43.127 1.00 97.88 91 ALA A CA 1
ATOM 751 C C . ALA A 1 91 ? -22.266 -2.648 41.956 1.00 97.88 91 ALA A C 1
ATOM 753 O O . ALA A 1 91 ? -21.851 -3.366 41.037 1.00 97.88 91 ALA A O 1
ATOM 754 N N . PRO A 1 92 ? -21.970 -1.333 41.959 1.00 97.25 92 PRO A N 1
ATOM 755 C CA . PRO A 1 92 ? -21.192 -0.697 40.890 1.00 97.25 92 PRO A CA 1
ATOM 756 C C . PRO A 1 92 ? -19.824 -1.349 40.622 1.00 97.25 92 PRO A C 1
ATOM 758 O O . PRO A 1 92 ? -19.394 -1.424 39.469 1.00 97.25 92 PRO A O 1
ATOM 761 N N . ALA A 1 93 ? -19.151 -1.847 41.665 1.00 96.50 93 ALA A N 1
ATOM 762 C CA . ALA A 1 93 ? -17.864 -2.533 41.544 1.00 96.50 93 ALA A CA 1
ATOM 763 C C . ALA A 1 93 ? -17.981 -3.860 40.773 1.00 96.50 93 ALA A C 1
ATOM 765 O O . ALA A 1 93 ? -17.182 -4.129 39.876 1.00 96.50 93 ALA A O 1
ATOM 766 N N . GLU A 1 94 ? -19.017 -4.649 41.055 1.00 97.75 94 GLU A N 1
ATOM 767 C CA . GLU A 1 94 ? -19.296 -5.916 40.372 1.00 97.75 94 GLU A CA 1
ATOM 768 C C . GLU A 1 94 ? -19.684 -5.676 38.910 1.00 97.75 94 GLU A C 1
ATOM 770 O O . GLU A 1 94 ? -19.135 -6.300 38.006 1.00 97.75 94 GLU A O 1
ATOM 775 N N . LYS A 1 95 ? -20.532 -4.672 38.650 1.00 96.44 95 LYS A N 1
ATOM 776 C CA . LYS A 1 95 ? -20.857 -4.213 37.289 1.00 96.44 95 LYS A CA 1
ATOM 777 C C . LYS A 1 95 ? -19.611 -3.813 36.500 1.00 96.44 95 LYS A C 1
ATOM 779 O O . LYS A 1 95 ? -19.497 -4.125 35.314 1.00 96.44 95 LYS A O 1
ATOM 784 N N . ARG A 1 96 ? -18.662 -3.114 37.136 1.00 95.12 96 ARG A N 1
ATOM 785 C CA . ARG A 1 96 ? -17.378 -2.748 36.516 1.00 95.12 96 ARG A CA 1
ATOM 786 C C . ARG A 1 96 ? -16.538 -3.988 36.204 1.00 95.12 96 ARG A C 1
ATOM 788 O O . ARG A 1 96 ? -15.972 -4.046 35.114 1.00 95.12 96 ARG A O 1
ATOM 795 N N . LYS A 1 97 ? -16.494 -4.966 37.113 1.00 96.69 97 LYS A N 1
ATOM 796 C CA . LYS A 1 97 ? -15.811 -6.251 36.908 1.00 96.69 97 LYS A CA 1
ATOM 797 C C . LYS A 1 97 ? -16.399 -7.009 35.711 1.00 96.69 97 LYS A C 1
ATOM 799 O O . LYS A 1 97 ? -15.656 -7.320 34.786 1.00 96.69 97 LYS A O 1
ATOM 804 N N . ILE A 1 98 ? -17.725 -7.153 35.645 1.00 96.31 98 ILE A N 1
ATOM 805 C CA . ILE A 1 98 ? -18.429 -7.797 34.521 1.00 96.31 98 ILE A CA 1
ATOM 806 C C . ILE A 1 98 ? -18.121 -7.094 33.193 1.00 96.31 98 ILE A C 1
ATOM 808 O O . ILE A 1 98 ? -17.814 -7.738 32.192 1.00 96.31 98 ILE A O 1
ATOM 812 N N . ARG A 1 99 ? -18.154 -5.754 33.158 1.00 95.62 99 ARG A N 1
ATOM 813 C CA . ARG A 1 99 ? -17.793 -4.995 31.946 1.00 95.62 99 ARG A CA 1
ATOM 814 C C . ARG A 1 99 ? -16.353 -5.248 31.515 1.00 95.62 99 ARG A C 1
ATOM 816 O O . ARG A 1 99 ? -16.097 -5.363 30.320 1.00 95.62 99 ARG A O 1
ATOM 823 N N . GLN A 1 100 ? -15.426 -5.321 32.467 1.00 93.88 100 GLN A N 1
ATOM 824 C CA . GLN A 1 100 ? -14.018 -5.585 32.189 1.00 93.88 100 GLN A CA 1
ATOM 825 C C . GLN A 1 100 ? -13.810 -6.999 31.631 1.00 93.88 100 GLN A C 1
ATOM 827 O O . GLN A 1 100 ? -13.057 -7.170 30.671 1.00 93.88 100 GLN A O 1
ATOM 832 N N . GLU A 1 101 ? -14.498 -7.993 32.189 1.00 95.50 101 GLU A N 1
ATOM 833 C CA . GLU A 1 101 ? -14.478 -9.382 31.716 1.00 95.50 101 GLU A CA 1
ATOM 834 C C . GLU A 1 101 ? -15.055 -9.484 30.299 1.00 95.50 101 GLU A C 1
ATOM 836 O O . GLU A 1 101 ? -14.381 -9.984 29.397 1.00 95.50 101 GLU A O 1
ATOM 841 N N . ARG A 1 102 ? -16.233 -8.892 30.052 1.00 95.75 102 ARG A N 1
ATOM 842 C CA . ARG A 1 102 ? -16.848 -8.819 28.713 1.00 95.75 102 ARG A CA 1
ATOM 843 C C . ARG A 1 102 ? -15.946 -8.121 27.698 1.00 95.75 102 ARG A C 1
ATOM 845 O O . ARG A 1 102 ? -15.754 -8.625 26.597 1.00 95.75 102 ARG A O 1
ATOM 852 N N . LEU A 1 103 ? -15.350 -6.984 28.065 1.00 92.94 103 LEU A N 1
ATOM 853 C CA . LEU A 1 103 ? -14.402 -6.271 27.205 1.00 92.94 103 LEU A CA 1
ATOM 854 C C . LEU A 1 103 ? -13.167 -7.125 26.892 1.00 92.94 103 LEU A C 1
ATOM 856 O O . LEU A 1 103 ? -12.645 -7.066 25.781 1.00 92.94 103 LEU A O 1
ATOM 860 N N . THR A 1 104 ? -12.691 -7.907 27.860 1.00 89.88 104 THR A N 1
ATOM 861 C CA . THR A 1 104 ? -11.556 -8.817 27.669 1.00 89.88 104 THR A CA 1
ATOM 862 C C . THR A 1 104 ? -11.912 -9.939 26.695 1.00 89.88 104 THR A C 1
ATOM 864 O O . THR A 1 104 ? -11.134 -10.193 25.778 1.00 89.88 104 THR A O 1
ATOM 867 N N . ALA A 1 105 ? -13.099 -10.537 26.824 1.00 94.38 105 ALA A N 1
ATOM 868 C CA . ALA A 1 105 ? -13.595 -11.544 25.887 1.00 94.38 105 ALA A CA 1
ATOM 869 C C . ALA A 1 105 ? -13.767 -10.977 24.466 1.00 94.38 105 ALA A C 1
ATOM 871 O O . ALA A 1 105 ? -13.327 -11.584 23.496 1.00 94.38 105 ALA A O 1
ATOM 872 N N . ILE A 1 106 ? -14.320 -9.768 24.337 1.00 93.56 106 ILE A N 1
ATOM 873 C CA . ILE A 1 106 ? -14.486 -9.090 23.041 1.00 93.56 106 ILE A CA 1
ATOM 874 C C . ILE A 1 106 ? -13.139 -8.825 22.371 1.00 93.56 106 ILE A C 1
ATOM 876 O O . ILE A 1 106 ? -12.999 -9.053 21.173 1.00 93.56 106 ILE A O 1
ATOM 880 N N . LYS A 1 107 ? -12.137 -8.368 23.130 1.00 87.50 107 LYS A N 1
ATOM 881 C CA . LYS A 1 107 ? -10.779 -8.168 22.602 1.00 87.50 107 LYS A CA 1
ATOM 882 C C . LYS A 1 107 ? -10.173 -9.475 22.100 1.00 87.50 107 LYS A C 1
ATOM 884 O O . LYS A 1 107 ? -9.607 -9.476 21.016 1.00 87.50 107 LYS A O 1
ATOM 889 N N . HIS A 1 108 ? -10.323 -10.555 22.864 1.00 89.81 108 HIS A N 1
ATOM 890 C CA . HIS A 1 108 ? -9.838 -11.877 22.478 1.00 89.81 108 HIS A CA 1
ATOM 891 C C . HIS A 1 108 ? -10.505 -12.376 21.188 1.00 89.81 108 HIS A C 1
ATOM 893 O O . HIS A 1 108 ? -9.820 -12.800 20.267 1.00 89.81 108 HIS A O 1
ATOM 899 N N . ASN A 1 109 ? -11.830 -12.258 21.079 1.00 93.62 109 ASN A N 1
ATOM 900 C CA . ASN A 1 109 ? -12.554 -12.679 19.878 1.00 93.62 109 ASN A CA 1
ATOM 901 C C . ASN A 1 109 ? -12.198 -11.823 18.654 1.00 93.62 109 ASN A C 1
ATOM 903 O O . ASN A 1 109 ? -12.063 -12.358 17.559 1.00 93.62 109 ASN A O 1
ATOM 907 N N . LEU A 1 110 ? -11.994 -10.512 18.832 1.00 89.56 110 LEU A N 1
ATOM 908 C CA . LEU A 1 110 ? -11.540 -9.629 17.754 1.00 89.56 110 LEU A CA 1
ATOM 909 C C . LEU A 1 110 ? -10.128 -9.986 17.281 1.00 89.56 110 LEU A C 1
ATOM 911 O O . LEU A 1 110 ? -9.864 -9.993 16.083 1.00 89.56 110 LEU A O 1
ATOM 915 N N . GLU A 1 111 ? -9.224 -10.272 18.215 1.00 85.62 111 GLU A N 1
ATOM 916 C CA . GLU A 1 111 ? -7.871 -10.731 17.904 1.00 85.62 111 GLU A CA 1
ATOM 917 C C . GLU A 1 111 ? -7.907 -12.050 17.123 1.00 85.62 111 GLU A C 1
ATOM 919 O O . GLU A 1 111 ? -7.294 -12.149 16.062 1.00 85.62 111 GLU A O 1
ATOM 924 N N . PHE A 1 112 ? -8.695 -13.020 17.589 1.00 91.06 112 PHE A N 1
ATOM 925 C CA . PHE A 1 112 ? -8.861 -14.313 16.931 1.00 91.06 112 PHE A CA 1
ATOM 926 C C . PHE A 1 112 ? -9.461 -14.186 15.523 1.00 91.06 112 PHE A C 1
ATOM 928 O O . PHE A 1 112 ? -8.942 -14.773 14.575 1.00 91.06 112 PHE A O 1
ATOM 935 N N . GLN A 1 113 ? -10.492 -13.355 15.352 1.00 93.00 113 GLN A N 1
ATOM 936 C CA . GLN A 1 113 ? -11.079 -13.073 14.042 1.00 93.00 113 GLN A CA 1
ATOM 937 C C . GLN A 1 113 ? -10.043 -12.474 13.076 1.00 93.00 113 GLN A C 1
ATOM 939 O O . GLN A 1 113 ? -9.942 -12.927 11.938 1.00 93.00 113 GLN A O 1
ATOM 944 N N . LYS A 1 114 ? -9.219 -11.519 13.533 1.00 87.88 114 LYS A N 1
ATOM 945 C CA . LYS A 1 114 ? -8.154 -10.900 12.719 1.00 87.88 114 LYS A CA 1
ATOM 946 C C . LYS A 1 114 ? -7.064 -11.885 12.303 1.00 87.88 114 LYS A C 1
ATOM 948 O O . LYS A 1 114 ? -6.606 -11.831 11.162 1.00 87.88 114 LYS A O 1
ATOM 953 N N . GLN A 1 115 ? -6.682 -12.804 13.194 1.00 86.81 115 GLN A N 1
ATOM 954 C CA . GLN A 1 115 ? -5.784 -13.915 12.850 1.00 86.81 115 GLN A CA 1
ATOM 955 C C . GLN A 1 115 ? -6.387 -14.771 11.733 1.00 86.81 115 GLN A C 1
ATOM 957 O O . GLN A 1 115 ? -5.696 -15.105 10.772 1.00 86.81 115 GLN A O 1
ATOM 962 N N . GLY A 1 116 ? -7.683 -15.076 11.836 1.00 92.44 116 GLY A N 1
ATOM 963 C CA . GLY A 1 116 ? -8.437 -15.787 10.808 1.00 92.44 116 GLY A CA 1
ATOM 964 C C . GLY A 1 116 ? -8.415 -15.091 9.457 1.00 92.44 116 GLY A C 1
ATOM 965 O O . GLY A 1 116 ? -8.049 -15.707 8.460 1.00 92.44 116 GLY A O 1
ATOM 966 N N . THR A 1 117 ? -8.752 -13.799 9.428 1.00 91.25 117 THR A N 1
ATOM 967 C CA . THR A 1 117 ? -8.774 -12.982 8.206 1.00 91.25 117 THR A CA 1
ATOM 968 C C . THR A 1 117 ? -7.424 -13.002 7.503 1.00 91.25 117 THR A C 1
ATOM 970 O O . THR A 1 117 ? -7.339 -13.294 6.315 1.00 91.25 117 THR A O 1
ATOM 973 N N . ALA A 1 118 ? -6.344 -12.749 8.234 1.00 86.69 118 ALA A N 1
ATOM 974 C CA . ALA A 1 118 ? -5.036 -12.645 7.614 1.00 86.69 118 ALA A CA 1
ATOM 975 C C . ALA A 1 118 ? -4.405 -14.008 7.275 1.00 86.69 118 ALA A C 1
ATOM 977 O O . ALA A 1 118 ? -3.653 -14.112 6.304 1.00 86.69 118 ALA A O 1
ATOM 978 N N . ARG A 1 119 ? -4.752 -15.079 8.001 1.00 91.00 119 ARG A N 1
ATOM 979 C CA . ARG A 1 119 ? -4.449 -16.448 7.564 1.00 91.00 119 ARG A CA 1
ATOM 980 C C . ARG A 1 119 ? -5.157 -16.774 6.251 1.00 91.00 119 ARG A C 1
ATOM 982 O O . ARG A 1 119 ? -4.499 -17.259 5.339 1.00 91.00 119 ARG A O 1
ATOM 989 N N . LEU A 1 120 ? -6.448 -16.470 6.148 1.00 94.50 120 LEU A N 1
ATOM 990 C CA . LEU A 1 120 ? -7.231 -16.713 4.942 1.00 94.50 120 LEU A CA 1
ATOM 991 C C . LEU A 1 120 ? -6.674 -15.948 3.735 1.00 94.50 120 LEU A C 1
ATOM 993 O O . LEU A 1 120 ? -6.466 -16.558 2.699 1.00 94.50 120 LEU A O 1
ATOM 997 N N . ILE A 1 121 ? -6.353 -14.655 3.869 1.00 92.94 121 ILE A N 1
ATOM 998 C CA . ILE A 1 121 ? -5.770 -13.853 2.772 1.00 92.94 121 ILE A CA 1
ATOM 999 C C . ILE A 1 121 ? -4.491 -14.495 2.221 1.00 92.94 121 ILE A C 1
ATOM 1001 O O . ILE A 1 121 ? -4.300 -14.571 1.009 1.00 92.94 121 ILE A O 1
ATOM 1005 N N . ARG A 1 122 ? -3.621 -14.991 3.105 1.00 90.06 122 ARG A N 1
ATOM 1006 C CA . ARG A 1 122 ? -2.415 -15.723 2.703 1.00 90.06 122 ARG A CA 1
ATOM 1007 C C . ARG A 1 122 ? -2.751 -17.028 1.989 1.00 90.06 122 ARG A C 1
ATOM 1009 O O . ARG A 1 122 ? -2.151 -17.303 0.962 1.00 90.06 122 ARG A O 1
ATOM 1016 N N . GLU A 1 123 ? -3.698 -17.808 2.501 1.00 95.25 123 GLU A N 1
ATOM 1017 C CA . GLU A 1 123 ? -4.104 -19.053 1.843 1.00 95.25 123 GLU A CA 1
ATOM 1018 C C . GLU A 1 123 ? -4.716 -18.794 0.458 1.00 95.25 123 GLU A C 1
ATOM 1020 O O . GLU A 1 123 ? -4.369 -19.498 -0.483 1.00 95.25 123 GLU A O 1
ATOM 1025 N N . LEU A 1 124 ? -5.530 -17.745 0.299 1.00 96.06 124 LEU A N 1
ATOM 1026 C CA . LEU A 1 124 ? -6.054 -17.321 -1.005 1.00 96.06 124 LEU A CA 1
ATOM 1027 C C . LEU A 1 124 ? -4.923 -16.923 -1.962 1.00 96.06 124 LEU A C 1
ATOM 1029 O O . LEU A 1 124 ? -4.923 -17.351 -3.113 1.00 96.06 124 LEU A O 1
ATOM 1033 N N . ARG A 1 125 ? -3.924 -16.167 -1.484 1.00 94.38 125 ARG A N 1
ATOM 1034 C CA . ARG A 1 125 ? -2.733 -15.820 -2.277 1.00 94.38 125 ARG A CA 1
ATOM 1035 C C . ARG A 1 125 ? -1.985 -17.071 -2.740 1.00 94.38 125 ARG A C 1
ATOM 1037 O O . ARG A 1 125 ? -1.630 -17.189 -3.907 1.00 94.38 125 ARG A O 1
ATOM 1044 N N . ASP A 1 126 ? -1.750 -18.007 -1.828 1.00 94.75 126 ASP A N 1
ATOM 1045 C CA . ASP A 1 126 ? -1.020 -19.233 -2.135 1.00 94.75 126 ASP A CA 1
ATOM 1046 C C . ASP A 1 126 ? -1.818 -20.129 -3.107 1.00 94.75 126 ASP A C 1
ATOM 1048 O O . ASP A 1 126 ? -1.216 -20.835 -3.914 1.00 94.75 126 ASP A O 1
ATOM 1052 N N . MET A 1 127 ? -3.159 -20.097 -3.059 1.00 97.00 127 MET A N 1
ATOM 1053 C CA . MET A 1 127 ? -4.028 -20.780 -4.027 1.00 97.00 127 MET A CA 1
ATOM 1054 C C . MET A 1 127 ? -3.864 -20.197 -5.434 1.00 97.00 127 MET A C 1
ATOM 1056 O O . MET A 1 127 ? -3.550 -20.957 -6.348 1.00 97.00 127 MET A O 1
ATOM 1060 N N . VAL A 1 128 ? -3.985 -18.873 -5.597 1.00 96.06 128 VAL A N 1
ATOM 1061 C CA . VAL A 1 128 ? -3.861 -18.220 -6.919 1.00 96.06 128 VAL A CA 1
ATOM 1062 C C . VAL A 1 128 ? -2.445 -18.303 -7.495 1.00 96.06 128 VAL A C 1
ATOM 1064 O O . VAL A 1 128 ? -2.266 -18.312 -8.706 1.00 96.06 128 VAL A O 1
ATOM 1067 N N . GLN A 1 129 ? -1.417 -18.393 -6.645 1.00 93.06 129 GLN A N 1
ATOM 1068 C CA . GLN A 1 129 ? -0.033 -18.585 -7.092 1.00 93.06 129 GLN A CA 1
ATOM 1069 C C . GLN A 1 129 ? 0.244 -20.016 -7.567 1.00 93.06 129 GLN A C 1
ATOM 1071 O O . GLN A 1 129 ? 1.064 -20.214 -8.460 1.00 93.06 129 GLN A O 1
ATOM 1076 N N . LYS A 1 130 ? -0.401 -21.020 -6.961 1.00 95.38 130 LYS A N 1
ATOM 1077 C CA . LYS A 1 130 ? -0.224 -22.436 -7.330 1.00 95.38 130 LYS A CA 1
ATOM 1078 C C . LYS A 1 130 ? -1.091 -22.854 -8.510 1.00 95.38 130 LYS A C 1
ATOM 1080 O O . LYS A 1 130 ? -0.699 -23.755 -9.245 1.00 95.38 130 LYS A O 1
ATOM 1085 N N . ASN A 1 131 ? -2.264 -22.246 -8.654 1.00 95.94 131 ASN A N 1
ATOM 1086 C CA . ASN A 1 131 ? -3.196 -22.508 -9.737 1.00 95.94 131 ASN A CA 1
ATOM 1087 C C . ASN A 1 131 ? -3.760 -21.180 -10.250 1.00 95.94 131 ASN A C 1
ATOM 1089 O O . ASN A 1 131 ? -4.613 -20.583 -9.597 1.00 95.94 131 ASN A O 1
ATOM 1093 N N . LEU A 1 132 ? -3.283 -20.743 -11.418 1.00 92.88 132 LEU A N 1
ATOM 1094 C CA . LEU A 1 132 ? -3.745 -19.510 -12.058 1.00 92.88 132 LEU A CA 1
ATOM 1095 C C . LEU A 1 132 ? -5.223 -19.600 -12.470 1.00 92.88 132 LEU A C 1
ATOM 1097 O O . LEU A 1 132 ? -5.907 -18.591 -12.458 1.00 92.88 132 LEU A O 1
ATOM 1101 N N . GLU A 1 133 ? -5.720 -20.810 -12.743 1.00 94.56 133 GLU A N 1
ATOM 1102 C CA . GLU A 1 133 ? -7.094 -21.084 -13.187 1.00 94.56 133 GLU A CA 1
ATOM 1103 C C . GLU A 1 133 ? -8.050 -21.366 -12.014 1.00 94.56 133 GLU A C 1
ATOM 1105 O O . GLU A 1 133 ? -9.089 -22.007 -12.184 1.00 94.56 133 GLU A O 1
ATOM 1110 N N . VAL A 1 134 ? -7.683 -20.977 -10.787 1.00 96.19 134 VAL A N 1
ATOM 1111 C CA . VAL A 1 134 ? -8.548 -21.194 -9.624 1.00 96.19 134 VAL A CA 1
ATOM 1112 C C . VAL A 1 134 ? -9.827 -20.369 -9.764 1.00 96.19 134 VAL A C 1
ATOM 1114 O O . VAL A 1 134 ? -9.801 -19.154 -9.961 1.00 96.19 134 VAL A O 1
ATOM 1117 N N . SER A 1 135 ? -10.968 -21.043 -9.657 1.00 96.38 135 SER A N 1
ATOM 1118 C CA . SER A 1 135 ? -12.270 -20.408 -9.851 1.00 96.38 135 SER A CA 1
ATOM 1119 C C . SER A 1 135 ? -12.657 -19.502 -8.678 1.00 96.38 135 SER A C 1
ATOM 1121 O O . SER A 1 135 ? -12.210 -19.673 -7.536 1.00 96.38 135 SER A O 1
ATOM 1123 N N . HIS A 1 136 ? -13.559 -18.553 -8.948 1.00 95.50 136 HIS A N 1
ATOM 1124 C CA . HIS A 1 136 ? -14.179 -17.717 -7.914 1.00 95.50 136 HIS A CA 1
ATOM 1125 C C . HIS A 1 136 ? -14.836 -18.586 -6.836 1.00 95.50 136 HIS A C 1
ATOM 1127 O O . HIS A 1 136 ? -14.688 -18.331 -5.640 1.00 95.50 136 HIS A O 1
ATOM 1133 N N . GLU A 1 137 ? -15.538 -19.639 -7.253 1.00 95.62 137 GLU A N 1
ATOM 1134 C CA . GLU A 1 137 ? -16.249 -20.570 -6.385 1.00 95.62 137 GLU A CA 1
ATOM 1135 C C . GLU A 1 137 ? -15.296 -21.339 -5.467 1.00 95.62 137 GLU A C 1
ATOM 1137 O O . GLU A 1 137 ? -15.606 -21.510 -4.288 1.00 95.62 137 GLU A O 1
ATOM 1142 N N . GLU A 1 138 ? -14.133 -21.771 -5.959 1.00 96.94 138 GLU A N 1
ATOM 1143 C CA . GLU A 1 138 ? -13.111 -22.444 -5.146 1.00 96.94 138 GLU A CA 1
ATOM 1144 C C . GLU A 1 138 ? -12.494 -21.495 -4.114 1.00 96.94 138 GLU A C 1
ATOM 1146 O O . GLU A 1 138 ? -12.424 -21.834 -2.926 1.00 96.94 138 GLU A O 1
ATOM 1151 N N . LEU A 1 139 ? -12.106 -20.283 -4.531 1.00 97.12 139 LEU A N 1
ATOM 1152 C CA . LEU A 1 139 ? -11.577 -19.262 -3.622 1.00 97.12 139 LEU A CA 1
ATOM 1153 C C . LEU A 1 139 ? -12.606 -18.905 -2.545 1.00 97.12 139 LEU A C 1
ATOM 1155 O O . LEU A 1 139 ? -12.289 -18.881 -1.353 1.00 97.12 139 LEU A O 1
ATOM 1159 N N . PHE A 1 140 ? -13.862 -18.677 -2.930 1.00 96.12 140 PHE A N 1
ATOM 1160 C CA . PHE A 1 140 ? -14.903 -18.299 -1.981 1.00 96.12 140 PHE A CA 1
ATOM 1161 C C . PHE A 1 140 ? -15.353 -19.473 -1.105 1.00 96.12 140 PHE A C 1
ATOM 1163 O O . PHE A 1 140 ? -15.670 -19.277 0.068 1.00 96.12 140 PHE A O 1
ATOM 1170 N N . SER A 1 141 ? -15.305 -20.712 -1.601 1.00 96.25 141 SER A N 1
ATOM 1171 C CA . SER A 1 141 ? -15.510 -21.903 -0.765 1.00 96.25 141 SER A CA 1
ATOM 1172 C C . SER A 1 141 ? -14.492 -21.954 0.370 1.00 96.25 141 SER A C 1
ATOM 1174 O O . SER A 1 141 ? -14.871 -22.197 1.518 1.00 96.25 141 SER A O 1
ATOM 1176 N N . ARG A 1 142 ? -13.230 -21.584 0.106 1.00 97.56 142 ARG A N 1
ATOM 1177 C CA . ARG A 1 142 ? -12.216 -21.486 1.161 1.00 97.56 142 ARG A CA 1
ATOM 1178 C C . ARG A 1 142 ? -12.553 -20.427 2.213 1.00 97.56 142 ARG A C 1
ATOM 1180 O O . ARG A 1 142 ? -12.363 -20.661 3.408 1.00 97.56 142 ARG A O 1
ATOM 1187 N N . VAL A 1 143 ? -13.113 -19.288 1.798 1.00 96.69 143 VAL A N 1
ATOM 1188 C CA . VAL A 1 143 ? -13.629 -18.258 2.721 1.00 96.69 143 VAL A CA 1
ATOM 1189 C C . VAL A 1 143 ? -14.736 -18.838 3.608 1.00 96.69 143 VAL A C 1
ATOM 1191 O O . VAL A 1 143 ? -14.698 -18.663 4.829 1.00 96.69 143 VAL A O 1
ATOM 1194 N N . LYS A 1 144 ? -15.694 -19.569 3.021 1.00 95.81 144 LYS A N 1
ATOM 1195 C CA . LYS A 1 144 ? -16.817 -20.190 3.748 1.00 95.81 144 LYS A CA 1
ATOM 1196 C C . LYS A 1 144 ? -16.358 -21.234 4.761 1.00 95.81 144 LYS A C 1
ATOM 1198 O O . LYS A 1 144 ? -16.954 -21.332 5.826 1.00 95.81 144 LYS A O 1
ATOM 1203 N N . GLU A 1 145 ? -15.296 -21.978 4.473 1.00 96.50 145 GLU A N 1
ATOM 1204 C CA . GLU A 1 145 ? -14.710 -22.936 5.419 1.00 96.50 145 GLU A CA 1
ATOM 1205 C C . GLU A 1 145 ? -14.098 -22.244 6.648 1.00 96.50 145 GLU A C 1
ATOM 1207 O O . GLU A 1 145 ? -14.204 -22.744 7.769 1.00 96.50 145 GLU A O 1
ATOM 1212 N N . PHE A 1 146 ? -13.485 -21.071 6.462 1.00 97.00 146 PHE A N 1
ATOM 1213 C CA . PHE A 1 146 ? -12.880 -20.283 7.544 1.00 97.00 146 PHE A CA 1
ATOM 1214 C C . PHE A 1 146 ? -13.911 -19.557 8.403 1.00 97.00 146 PHE A C 1
ATOM 1216 O O . PHE A 1 146 ? -13.706 -19.353 9.605 1.00 97.00 146 PHE A O 1
ATOM 1223 N N . ALA A 1 147 ? -15.009 -19.141 7.784 1.00 96.88 147 ALA A N 1
ATOM 1224 C CA . ALA A 1 147 ? -15.942 -18.198 8.369 1.00 96.88 147 ALA A CA 1
ATOM 1225 C C . ALA A 1 147 ? -16.564 -18.651 9.707 1.00 96.88 147 ALA A C 1
ATOM 1227 O O . ALA A 1 147 ? -16.556 -17.840 10.638 1.00 96.88 147 ALA A O 1
ATOM 1228 N N . PRO A 1 148 ? -17.010 -19.916 9.886 1.00 97.38 148 PRO A N 1
ATOM 1229 C CA . PRO A 1 148 ? -17.528 -20.392 11.166 1.00 97.38 148 PRO A CA 1
ATOM 1230 C C . PRO A 1 148 ? -16.462 -20.421 12.258 1.00 97.38 148 PRO A C 1
ATOM 1232 O O . PRO A 1 148 ? -16.733 -20.035 13.393 1.00 97.38 148 PRO A O 1
ATOM 1235 N N . ALA A 1 149 ? -15.243 -20.854 11.915 1.00 96.94 149 ALA A N 1
ATOM 1236 C CA . ALA A 1 149 ? -14.156 -20.994 12.876 1.00 96.94 149 ALA A CA 1
ATOM 1237 C C . ALA A 1 149 ? -13.755 -19.639 13.463 1.00 96.94 149 ALA A C 1
ATOM 1239 O O . ALA A 1 149 ? -13.534 -19.544 14.662 1.00 96.94 149 ALA A O 1
ATOM 1240 N N . TYR A 1 150 ? -13.716 -18.590 12.640 1.00 96.81 150 TYR A N 1
ATOM 1241 C CA . TYR A 1 150 ? -13.283 -17.249 13.045 1.00 96.81 150 TYR A CA 1
ATOM 1242 C C . TYR A 1 150 ? -14.437 -16.260 13.269 1.00 96.81 150 TYR A C 1
ATOM 1244 O O . TYR A 1 150 ? -14.207 -15.089 13.576 1.00 96.81 150 TYR A O 1
ATOM 1252 N N . GLY A 1 151 ? -15.682 -16.726 13.141 1.00 96.50 151 GLY A N 1
ATOM 1253 C CA . GLY A 1 151 ? -16.892 -15.944 13.362 1.00 96.50 151 GLY A CA 1
ATOM 1254 C C . GLY A 1 151 ? -17.012 -14.740 12.430 1.00 96.50 151 GLY A C 1
ATOM 1255 O O . GLY A 1 151 ? -17.318 -13.650 12.910 1.00 96.50 151 GLY A O 1
ATOM 1256 N N . PHE A 1 152 ? -16.746 -14.890 11.130 1.00 95.75 152 PHE A N 1
ATOM 1257 C CA . PHE A 1 152 ? -16.871 -13.774 10.184 1.00 95.75 152 PHE A CA 1
ATOM 1258 C C . PHE A 1 152 ? -18.316 -13.291 10.058 1.00 95.75 152 PHE A C 1
ATOM 1260 O O . PHE A 1 152 ? -19.255 -14.076 9.991 1.00 95.75 152 PHE A O 1
ATOM 1267 N N . THR A 1 153 ? -18.492 -11.980 10.025 1.00 93.56 153 THR A N 1
ATOM 1268 C CA . THR A 1 153 ? -19.779 -11.319 9.773 1.00 93.56 153 THR A CA 1
ATOM 1269 C C . THR A 1 153 ? -20.157 -11.375 8.291 1.00 93.56 153 THR A C 1
ATOM 1271 O O . THR A 1 153 ? -19.278 -11.522 7.443 1.00 93.56 153 THR A O 1
ATOM 1274 N N . GLU A 1 154 ? -21.439 -11.178 7.967 1.00 91.19 154 GLU A N 1
ATOM 1275 C CA . GLU A 1 154 ? -21.914 -11.008 6.578 1.00 91.19 154 GLU A CA 1
ATOM 1276 C C . GLU A 1 154 ? -21.098 -9.944 5.847 1.00 91.19 154 GLU A C 1
ATOM 1278 O O . GLU A 1 154 ? -20.547 -10.201 4.786 1.00 91.19 154 GLU A O 1
ATOM 1283 N N . ASN A 1 155 ? -20.897 -8.786 6.479 1.00 86.44 155 ASN A N 1
ATOM 1284 C CA . ASN A 1 155 ? -20.088 -7.711 5.913 1.00 86.44 155 ASN A CA 1
ATOM 1285 C C . ASN A 1 155 ? -18.663 -8.158 5.539 1.00 86.44 155 ASN A C 1
ATOM 1287 O O . ASN A 1 155 ? -18.159 -7.799 4.482 1.00 86.44 155 ASN A O 1
ATOM 1291 N N . GLN A 1 156 ? -18.012 -8.969 6.377 1.00 90.50 156 GLN A N 1
ATOM 1292 C CA . GLN A 1 156 ? -16.677 -9.495 6.071 1.00 90.50 156 GLN A CA 1
ATOM 1293 C C . GLN A 1 156 ? -16.702 -10.498 4.914 1.00 90.50 156 GLN A C 1
ATOM 1295 O O . GLN A 1 156 ? -15.811 -10.460 4.070 1.00 90.50 156 GLN A O 1
ATOM 1300 N N . LEU A 1 157 ? -17.718 -11.363 4.849 1.00 93.06 157 LEU A N 1
ATOM 1301 C CA . LEU A 1 157 ? -17.908 -12.282 3.725 1.00 93.06 157 LEU A CA 1
ATOM 1302 C C . LEU A 1 157 ? -18.131 -11.528 2.411 1.00 93.06 157 LEU A C 1
ATOM 1304 O O . LEU A 1 157 ? -17.517 -11.879 1.407 1.00 93.06 157 LEU A O 1
ATOM 1308 N N . GLY A 1 158 ? -18.934 -10.463 2.436 1.00 88.31 158 GLY A N 1
ATOM 1309 C CA . GLY A 1 158 ? -19.146 -9.580 1.290 1.00 88.31 158 GLY A CA 1
ATOM 1310 C C . GLY A 1 158 ? -17.847 -8.932 0.816 1.00 88.31 158 GLY A C 1
ATOM 1311 O O . GLY A 1 158 ? -17.550 -8.966 -0.375 1.00 88.31 158 GLY A O 1
ATOM 1312 N N . CYS A 1 159 ? -17.014 -8.433 1.739 1.00 86.62 159 CYS A N 1
ATOM 1313 C CA . CYS A 1 159 ? -15.693 -7.899 1.392 1.00 86.62 159 CYS A CA 1
ATOM 1314 C C . CYS A 1 159 ? -14.780 -8.950 0.744 1.00 86.62 159 CYS A C 1
ATOM 1316 O O . CYS A 1 159 ? -14.101 -8.638 -0.229 1.00 86.62 159 CYS A O 1
ATOM 1318 N N . PHE A 1 160 ? -14.764 -10.186 1.254 1.00 92.88 160 PHE A N 1
ATOM 1319 C CA . PHE A 1 160 ? -13.992 -11.268 0.637 1.00 92.88 160 PHE A CA 1
ATOM 1320 C C . PHE A 1 160 ? -14.507 -11.620 -0.757 1.00 92.88 160 PHE A C 1
ATOM 1322 O O . PHE A 1 160 ? -13.703 -11.768 -1.672 1.00 92.88 160 PHE A O 1
ATOM 1329 N N . ASN A 1 161 ? -15.825 -11.729 -0.929 1.00 92.62 161 ASN A N 1
ATOM 1330 C CA . ASN A 1 161 ? -16.410 -12.022 -2.231 1.00 92.62 161 ASN A CA 1
ATOM 1331 C C . ASN A 1 161 ? -16.069 -10.935 -3.257 1.00 92.62 161 ASN A C 1
ATOM 1333 O O . ASN A 1 161 ? -15.651 -11.245 -4.368 1.00 92.62 161 ASN A O 1
ATOM 1337 N N . TYR A 1 162 ? -16.183 -9.667 -2.857 1.00 86.94 162 TYR A N 1
ATOM 1338 C CA . TYR A 1 162 ? -15.807 -8.530 -3.691 1.00 86.94 162 TYR A CA 1
ATOM 1339 C C . TYR A 1 162 ? -14.320 -8.550 -4.068 1.00 86.94 162 TYR A C 1
ATOM 1341 O O . TYR A 1 162 ? -13.978 -8.398 -5.236 1.00 86.94 162 TYR A O 1
ATOM 1349 N N . ALA A 1 163 ? -13.429 -8.802 -3.105 1.00 90.00 163 ALA A N 1
ATOM 1350 C CA . ALA A 1 163 ? -11.995 -8.910 -3.363 1.00 90.00 163 ALA A CA 1
ATOM 1351 C C . ALA A 1 163 ? -11.655 -10.045 -4.349 1.00 90.00 163 ALA A C 1
ATOM 1353 O O . ALA A 1 163 ? -10.788 -9.877 -5.205 1.00 90.00 163 ALA A O 1
ATOM 1354 N N . ILE A 1 164 ? -12.345 -11.187 -4.246 1.00 95.00 164 ILE A N 1
ATOM 1355 C CA . ILE A 1 164 ? -12.186 -12.326 -5.164 1.00 95.00 164 ILE A CA 1
ATOM 1356 C C . ILE A 1 164 ? -12.721 -11.983 -6.562 1.00 95.00 164 ILE A C 1
ATOM 1358 O O . ILE A 1 164 ? -12.065 -12.315 -7.546 1.00 95.00 164 ILE A O 1
ATOM 1362 N N . ALA A 1 165 ? -13.848 -11.269 -6.660 1.00 90.75 165 ALA A N 1
ATOM 1363 C CA . ALA A 1 165 ? -14.365 -10.784 -7.940 1.00 90.75 165 ALA A CA 1
ATOM 1364 C C . ALA A 1 165 ? -13.364 -9.835 -8.622 1.00 90.75 165 ALA A C 1
ATOM 1366 O O . ALA A 1 165 ? -12.996 -10.055 -9.769 1.00 90.75 165 ALA A O 1
ATOM 1367 N N . LEU A 1 166 ? -12.819 -8.858 -7.885 1.00 89.69 166 LEU A N 1
ATOM 1368 C CA . LEU A 1 166 ? -11.780 -7.961 -8.405 1.00 89.69 166 LEU A CA 1
ATOM 1369 C C . LEU A 1 166 ? -10.522 -8.712 -8.857 1.00 89.69 166 LEU A C 1
ATOM 1371 O O . LEU A 1 166 ? -9.912 -8.346 -9.861 1.00 89.69 166 LEU A O 1
ATOM 1375 N N . TYR A 1 167 ? -10.105 -9.741 -8.112 1.00 95.94 167 TYR A N 1
ATOM 1376 C CA . TYR A 1 167 ? -9.008 -10.613 -8.533 1.00 95.94 167 TYR A CA 1
ATOM 1377 C C . TYR A 1 167 ? -9.322 -11.273 -9.878 1.00 95.94 167 TYR A C 1
ATOM 1379 O O . TYR A 1 167 ? -8.489 -11.219 -10.780 1.00 95.94 167 TYR A O 1
ATOM 1387 N N . ARG A 1 168 ? -10.518 -11.853 -10.016 1.00 95.81 168 ARG A N 1
ATOM 1388 C CA . ARG A 1 168 ? -10.964 -12.522 -11.238 1.00 95.81 168 ARG A CA 1
ATOM 1389 C C . ARG A 1 168 ? -10.976 -11.567 -12.429 1.00 95.81 168 ARG A C 1
ATOM 1391 O O . ARG A 1 168 ? -10.374 -11.887 -13.447 1.00 95.81 168 ARG A O 1
ATOM 1398 N N . ASP A 1 169 ? -11.574 -10.388 -12.281 1.00 92.50 169 ASP A N 1
ATOM 1399 C CA . ASP A 1 169 ? -11.646 -9.387 -13.352 1.00 92.50 169 ASP A CA 1
ATOM 1400 C C . ASP A 1 169 ? -10.243 -8.990 -13.840 1.00 92.50 169 ASP A C 1
ATOM 1402 O O . ASP A 1 169 ? -9.983 -8.896 -15.044 1.00 92.50 169 ASP A O 1
ATOM 1406 N N . ARG A 1 170 ? -9.296 -8.815 -12.906 1.00 95.75 170 ARG A N 1
ATOM 1407 C CA . ARG A 1 170 ? -7.891 -8.525 -13.229 1.00 95.75 170 ARG A CA 1
ATOM 1408 C C . ARG A 1 170 ? -7.194 -9.714 -13.878 1.00 95.75 170 ARG A C 1
ATOM 1410 O O . ARG A 1 170 ? -6.467 -9.519 -14.846 1.00 95.75 170 ARG A O 1
ATOM 1417 N N . HIS A 1 171 ? -7.401 -10.925 -13.369 1.00 97.25 171 HIS A N 1
ATOM 1418 C CA . HIS A 1 171 ? -6.837 -12.151 -13.931 1.00 97.25 171 HIS A CA 1
ATOM 1419 C C . HIS A 1 171 ? -7.285 -12.353 -15.388 1.00 97.25 171 HIS A C 1
ATOM 1421 O O . HIS A 1 171 ? -6.448 -12.514 -16.278 1.00 97.25 171 HIS A O 1
ATOM 1427 N N . GLU A 1 172 ? -8.591 -12.242 -15.645 1.00 96.50 172 GLU A N 1
ATOM 1428 C CA . GLU A 1 172 ? -9.177 -12.339 -16.984 1.00 96.50 172 GLU A CA 1
ATOM 1429 C C . GLU A 1 172 ? -8.642 -11.234 -17.909 1.00 96.50 172 GLU A C 1
ATOM 1431 O O . GLU A 1 172 ? -8.267 -11.509 -19.051 1.00 96.50 172 GLU A O 1
ATOM 1436 N N . SER A 1 173 ? -8.525 -9.997 -17.415 1.00 97.12 173 SER A N 1
ATOM 1437 C CA . SER A 1 173 ? -7.975 -8.871 -18.184 1.00 97.12 173 SER A CA 1
ATOM 1438 C C . SER A 1 173 ? -6.509 -9.088 -18.555 1.00 97.12 173 SER A C 1
ATOM 1440 O O . SER A 1 173 ? -6.119 -8.895 -19.707 1.00 97.12 173 SER A O 1
ATOM 1442 N N . VAL A 1 174 ? -5.694 -9.550 -17.610 1.00 97.69 174 VAL A N 1
ATOM 1443 C CA . VAL A 1 174 ? -4.284 -9.883 -17.836 1.00 97.69 174 VAL A CA 1
ATOM 1444 C C . VAL A 1 174 ? -4.143 -10.979 -18.893 1.00 97.69 174 VAL A C 1
ATOM 1446 O O . VAL A 1 174 ? -3.364 -10.809 -19.833 1.00 97.69 174 VAL A O 1
ATOM 1449 N N . GLY A 1 175 ? -4.935 -12.053 -18.804 1.00 97.44 175 GLY A N 1
ATOM 1450 C CA . GLY A 1 175 ? -4.957 -13.120 -19.809 1.00 97.44 175 GLY A CA 1
ATOM 1451 C C . GLY A 1 175 ? -5.408 -12.629 -21.190 1.00 97.44 175 GLY A C 1
ATOM 1452 O O . GLY A 1 175 ? -4.734 -12.887 -22.189 1.00 97.44 175 GLY A O 1
ATOM 1453 N N . LYS A 1 176 ? -6.499 -11.850 -21.248 1.00 97.88 176 LYS A N 1
ATOM 1454 C CA . LYS A 1 176 ? -7.027 -11.224 -22.475 1.00 97.88 176 LYS A CA 1
ATOM 1455 C C . LYS A 1 176 ? -5.959 -10.387 -23.175 1.00 97.88 176 LYS A C 1
ATOM 1457 O O . LYS A 1 176 ? -5.717 -10.574 -24.366 1.00 97.88 176 LYS A O 1
ATOM 1462 N N . TYR A 1 177 ? -5.325 -9.463 -22.455 1.00 98.31 177 TYR A N 1
ATOM 1463 C CA . TYR A 1 177 ? -4.357 -8.543 -23.051 1.00 98.31 177 TYR A CA 1
ATOM 1464 C C . TYR A 1 177 ? -3.027 -9.216 -23.376 1.00 98.31 177 TYR A C 1
ATOM 1466 O O . TYR A 1 177 ? -2.414 -8.863 -24.382 1.00 98.31 177 TYR A O 1
ATOM 1474 N N . ARG A 1 178 ? -2.622 -10.244 -22.619 1.00 97.81 178 ARG A N 1
ATOM 1475 C CA . ARG A 1 178 ? -1.465 -11.052 -23.007 1.00 97.81 178 ARG A CA 1
ATOM 1476 C C . ARG A 1 178 ? -1.705 -11.816 -24.309 1.00 97.81 178 ARG A C 1
ATOM 1478 O O . ARG A 1 178 ? -0.809 -11.876 -25.141 1.00 97.81 178 ARG A O 1
ATOM 1485 N N . ALA A 1 179 ? -2.904 -12.365 -24.503 1.00 97.31 179 ALA A N 1
ATOM 1486 C CA . ALA A 1 179 ? -3.263 -13.066 -25.735 1.00 97.31 179 ALA A CA 1
ATOM 1487 C C . ALA A 1 179 ? -3.415 -12.118 -26.940 1.00 97.31 179 ALA A C 1
ATOM 1489 O O . ALA A 1 179 ? -3.125 -12.509 -28.069 1.00 97.31 179 ALA A O 1
ATOM 1490 N N . LEU A 1 180 ? -3.870 -10.880 -26.707 1.00 97.62 180 LEU A N 1
ATOM 1491 C CA . LEU A 1 180 ? -4.055 -9.872 -27.754 1.00 97.62 180 LEU A CA 1
ATOM 1492 C C . LEU A 1 180 ? -2.724 -9.308 -28.279 1.00 97.62 180 LEU A C 1
ATOM 1494 O O . LEU A 1 180 ? -2.610 -9.039 -29.473 1.00 97.62 180 LEU A O 1
ATOM 1498 N N . TYR A 1 181 ? -1.730 -9.145 -27.403 1.00 97.75 181 TYR A N 1
ATOM 1499 C CA . TYR A 1 181 ? -0.418 -8.595 -27.741 1.00 97.75 181 TYR A CA 1
ATOM 1500 C C . TYR A 1 181 ? 0.672 -9.658 -27.571 1.00 97.75 181 TYR A C 1
ATOM 1502 O O . TYR A 1 181 ? 1.233 -9.840 -26.487 1.00 97.75 181 TYR A O 1
ATOM 1510 N N . LEU A 1 182 ? 0.955 -10.363 -28.671 1.00 95.69 182 LEU A N 1
ATOM 1511 C CA . LEU A 1 182 ? 1.991 -11.399 -28.719 1.00 95.69 182 LEU A CA 1
ATOM 1512 C C . LEU A 1 182 ? 3.405 -10.821 -28.572 1.00 95.69 182 LEU A C 1
ATOM 1514 O O . LEU A 1 182 ? 4.281 -11.502 -28.044 1.00 95.69 182 LEU A O 1
ATOM 1518 N N . ASP A 1 183 ? 3.612 -9.584 -29.029 1.00 97.00 183 ASP A N 1
ATOM 1519 C CA . ASP A 1 183 ? 4.865 -8.852 -28.877 1.00 97.00 183 ASP A CA 1
ATOM 1520 C C . ASP A 1 183 ? 4.850 -7.975 -27.614 1.00 97.00 183 ASP A C 1
ATOM 1522 O O . ASP A 1 183 ? 3.902 -7.229 -27.344 1.00 97.00 183 ASP A O 1
ATOM 1526 N N . ASP A 1 184 ? 5.924 -8.068 -26.832 1.00 97.94 184 ASP A N 1
ATOM 1527 C CA . ASP A 1 184 ? 6.060 -7.377 -25.548 1.00 97.94 184 ASP A CA 1
ATOM 1528 C C . ASP A 1 184 ? 6.232 -5.861 -25.716 1.00 97.94 184 ASP A C 1
ATOM 1530 O O . ASP A 1 184 ? 5.790 -5.092 -24.855 1.00 97.94 184 ASP A O 1
ATOM 1534 N N . SER A 1 185 ? 6.823 -5.414 -26.829 1.00 97.19 185 SER A N 1
ATOM 1535 C CA . SER A 1 185 ? 6.971 -3.989 -27.136 1.00 97.19 185 SER A CA 1
ATOM 1536 C C . SER A 1 185 ? 5.641 -3.366 -27.540 1.00 97.19 185 SER A C 1
ATOM 1538 O O . SER A 1 185 ? 5.337 -2.255 -27.099 1.00 97.19 185 SER A O 1
ATOM 1540 N N . ASP A 1 186 ? 4.823 -4.084 -28.310 1.00 98.12 186 ASP A N 1
ATOM 1541 C CA . ASP A 1 186 ? 3.474 -3.637 -28.669 1.00 98.12 186 ASP A CA 1
ATOM 1542 C C . ASP A 1 186 ? 2.566 -3.552 -27.430 1.00 98.12 186 ASP A C 1
ATOM 1544 O O . ASP A 1 186 ? 1.835 -2.573 -27.260 1.00 98.12 186 ASP A O 1
ATOM 1548 N N . LEU A 1 187 ? 2.648 -4.528 -26.513 1.00 98.38 187 LEU A N 1
ATOM 1549 C CA . LEU A 1 187 ? 1.918 -4.478 -25.239 1.00 98.38 187 LEU A CA 1
ATOM 1550 C C . LEU A 1 187 ? 2.387 -3.307 -24.359 1.00 98.38 187 LEU A C 1
ATOM 1552 O O . LEU A 1 187 ? 1.570 -2.618 -23.742 1.00 98.38 187 LEU A O 1
ATOM 1556 N N . PHE A 1 188 ? 3.697 -3.047 -24.315 1.00 98.50 188 PHE A N 1
ATOM 1557 C CA . PHE A 1 188 ? 4.252 -1.892 -23.609 1.00 98.50 188 PHE A CA 1
ATOM 1558 C C . PHE A 1 188 ? 3.728 -0.574 -24.200 1.00 98.50 188 PHE A C 1
ATOM 1560 O O . PHE A 1 188 ? 3.258 0.294 -23.458 1.00 98.50 188 PHE A O 1
ATOM 1567 N N . GLU A 1 189 ? 3.736 -0.428 -25.528 1.00 98.06 189 GLU A N 1
ATOM 1568 C CA . GLU A 1 189 ? 3.184 0.749 -26.201 1.00 98.06 189 GLU A CA 1
ATOM 1569 C C . GLU A 1 189 ? 1.689 0.915 -25.924 1.00 98.06 189 GLU A C 1
ATOM 1571 O O . GLU A 1 189 ? 1.234 2.028 -25.650 1.00 98.06 189 GLU A O 1
ATOM 1576 N N . ALA A 1 190 ? 0.922 -0.174 -25.938 1.00 97.81 190 ALA A N 1
ATOM 1577 C CA . ALA A 1 190 ? -0.501 -0.129 -25.643 1.00 97.81 190 ALA A CA 1
ATOM 1578 C C . ALA A 1 190 ? -0.771 0.369 -24.212 1.00 97.81 190 ALA A C 1
ATOM 1580 O O . ALA A 1 190 ? -1.641 1.219 -24.018 1.00 97.81 190 ALA A O 1
ATOM 1581 N N . CYS A 1 191 ? 0.017 -0.081 -23.230 1.00 97.69 191 CYS A N 1
ATOM 1582 C CA . CYS A 1 191 ? -0.105 0.326 -21.828 1.00 97.69 191 CYS A CA 1
ATOM 1583 C C . CYS A 1 191 ? 0.376 1.758 -21.548 1.00 97.69 191 CYS A C 1
ATOM 1585 O O . CYS A 1 191 ? -0.232 2.446 -20.724 1.00 97.69 191 CYS A O 1
ATOM 1587 N N . PHE A 1 192 ? 1.456 2.214 -22.193 1.00 97.25 192 PHE A N 1
ATOM 1588 C CA . PHE A 1 192 ? 2.150 3.462 -21.827 1.00 97.25 192 PHE A CA 1
ATOM 1589 C C . PHE A 1 192 ? 2.170 4.527 -22.935 1.00 97.25 192 PHE A C 1
ATOM 1591 O O . PHE A 1 192 ? 2.711 5.618 -22.751 1.00 97.25 192 PHE A O 1
ATOM 1598 N N . GLY A 1 193 ? 1.565 4.242 -24.087 1.00 95.81 193 GLY A N 1
ATOM 1599 C CA . GLY A 1 193 ? 1.419 5.164 -25.213 1.00 95.81 193 GLY A CA 1
ATOM 1600 C C . GLY A 1 193 ? 2.713 5.481 -25.966 1.00 95.81 193 GLY A C 1
ATOM 1601 O O . GLY A 1 193 ? 2.732 6.455 -26.718 1.00 95.81 193 GLY A O 1
ATOM 1602 N N . LYS A 1 194 ? 3.790 4.719 -25.742 1.00 94.88 194 LYS A N 1
ATOM 1603 C CA . LYS A 1 194 ? 5.091 4.898 -26.399 1.00 94.88 194 LYS A CA 1
ATOM 1604 C C . LYS A 1 194 ? 5.746 3.556 -26.677 1.00 94.88 194 LYS A C 1
ATOM 1606 O O . LYS A 1 194 ? 5.815 2.732 -25.770 1.00 94.88 194 LYS A O 1
ATOM 1611 N N . LYS A 1 195 ? 6.300 3.383 -27.880 1.00 96.19 195 LYS A N 1
ATOM 1612 C CA . LYS A 1 195 ? 7.209 2.265 -28.155 1.00 96.19 195 LYS A CA 1
ATOM 1613 C C . LYS A 1 195 ? 8.414 2.313 -27.215 1.00 96.19 195 LYS A C 1
ATOM 1615 O O . LYS A 1 195 ? 8.952 3.410 -27.005 1.00 96.19 195 LYS A O 1
ATOM 1620 N N . PRO A 1 196 ? 8.832 1.168 -26.650 1.00 96.12 196 PRO A N 1
ATOM 1621 C CA . PRO A 1 196 ? 10.049 1.130 -25.860 1.00 96.12 196 PRO A CA 1
ATOM 1622 C C . PRO A 1 196 ? 11.260 1.420 -26.757 1.00 96.12 196 PRO A C 1
ATOM 1624 O O . PRO A 1 196 ? 11.275 1.089 -27.943 1.00 96.12 196 PRO A O 1
ATOM 1627 N N . LYS A 1 197 ? 12.260 2.103 -26.200 1.00 91.25 197 LYS A N 1
ATOM 1628 C CA . LYS A 1 197 ? 13.531 2.406 -26.868 1.00 91.25 197 LYS A CA 1
ATOM 1629 C C . LYS A 1 197 ? 14.477 1.210 -26.872 1.00 91.25 197 LYS A C 1
ATOM 1631 O O . LYS A 1 197 ? 15.327 1.130 -27.750 1.00 91.25 197 LYS A O 1
ATOM 1636 N N . GLY A 1 198 ? 14.383 0.341 -25.871 1.00 88.50 198 GLY A N 1
ATOM 1637 C CA . GLY A 1 198 ? 15.141 -0.899 -25.793 1.00 88.50 198 GLY A CA 1
ATOM 1638 C C . GLY A 1 198 ? 14.233 -2.108 -25.631 1.00 88.50 198 GLY A C 1
ATOM 1639 O O . GLY A 1 198 ? 13.020 -2.039 -25.808 1.00 88.50 198 GLY A O 1
ATOM 1640 N N . THR A 1 199 ? 14.840 -3.236 -25.277 1.00 90.94 199 THR A N 1
ATOM 1641 C CA . THR A 1 199 ? 14.100 -4.468 -25.020 1.00 90.94 199 THR A CA 1
ATOM 1642 C C . THR A 1 199 ? 13.205 -4.304 -23.795 1.00 90.94 199 THR A C 1
ATOM 1644 O O . THR A 1 199 ? 13.624 -3.783 -22.754 1.00 90.94 199 THR A O 1
ATOM 1647 N N . VAL A 1 200 ? 11.981 -4.805 -23.910 1.00 95.88 200 VAL A N 1
ATOM 1648 C CA . VAL A 1 200 ? 11.058 -5.026 -22.800 1.00 95.88 200 VAL A CA 1
ATOM 1649 C C . VAL A 1 200 ? 10.635 -6.486 -22.847 1.00 95.88 200 VAL A C 1
ATOM 1651 O O . VAL A 1 200 ? 10.423 -7.018 -23.933 1.00 95.88 200 VAL A O 1
ATOM 1654 N N . SER A 1 201 ? 10.526 -7.131 -21.687 1.00 96.25 201 SER A N 1
ATOM 1655 C CA . SER A 1 201 ? 9.857 -8.428 -21.590 1.00 96.25 201 SER A CA 1
ATOM 1656 C C . SER A 1 201 ? 8.691 -8.386 -20.615 1.00 96.25 201 SER A C 1
ATOM 1658 O O . SER A 1 201 ? 8.717 -7.640 -19.634 1.00 96.25 201 SER A O 1
ATOM 1660 N N . VAL A 1 202 ? 7.649 -9.165 -20.890 1.00 98.06 202 VAL A N 1
ATOM 1661 C CA . VAL A 1 202 ? 6.434 -9.217 -20.075 1.00 98.06 202 VAL A CA 1
ATOM 1662 C C . VAL A 1 202 ? 6.273 -10.602 -19.469 1.00 98.06 202 VAL A C 1
ATOM 1664 O O . VAL A 1 202 ? 6.098 -11.598 -20.170 1.00 98.06 202 VAL A O 1
ATOM 1667 N N . VAL A 1 203 ? 6.285 -10.658 -18.138 1.00 97.19 203 VAL A N 1
ATOM 1668 C CA . VAL A 1 203 ? 5.971 -11.865 -17.369 1.00 97.19 203 VAL A CA 1
ATOM 1669 C C . VAL A 1 203 ? 4.526 -11.770 -16.886 1.00 97.19 203 VAL A C 1
ATOM 1671 O O . VAL A 1 203 ? 4.155 -10.830 -16.182 1.00 97.19 203 VAL A O 1
ATOM 1674 N N . GLN A 1 204 ? 3.699 -12.742 -17.267 1.00 97.56 204 GLN A N 1
ATOM 1675 C CA . GLN A 1 204 ? 2.324 -12.847 -16.784 1.00 97.56 204 GLN A CA 1
ATOM 1676 C C . GLN A 1 204 ? 2.308 -13.482 -15.385 1.00 97.56 204 GLN A C 1
ATOM 1678 O O . GLN A 1 204 ? 2.727 -14.625 -15.212 1.00 97.56 204 GLN A O 1
ATOM 1683 N N . GLY A 1 205 ? 1.810 -12.740 -14.398 1.00 96.19 205 GLY A N 1
ATOM 1684 C CA . GLY A 1 205 ? 1.500 -13.228 -13.055 1.00 96.19 205 GLY A CA 1
ATOM 1685 C C . GLY A 1 205 ? 0.012 -13.576 -12.881 1.00 96.19 205 GLY A C 1
ATOM 1686 O O . GLY A 1 205 ? -0.772 -13.452 -13.824 1.00 96.19 205 GLY A O 1
ATOM 1687 N N . PRO A 1 206 ? -0.420 -13.971 -11.665 1.00 96.31 206 PRO A N 1
ATOM 1688 C CA . PRO A 1 206 ? -1.809 -14.359 -11.391 1.00 96.31 206 PRO A CA 1
ATOM 1689 C C . PRO A 1 206 ? -2.849 -13.269 -11.627 1.00 96.31 206 PRO A C 1
ATOM 1691 O O . PRO A 1 206 ? -3.993 -13.583 -11.911 1.00 96.31 206 PRO A O 1
ATOM 1694 N N . MET A 1 207 ? -2.485 -12.000 -11.483 1.00 97.00 207 MET A N 1
ATOM 1695 C CA . MET A 1 207 ? -3.383 -10.857 -11.712 1.00 97.00 207 MET A CA 1
ATOM 1696 C C . MET A 1 207 ? -2.601 -9.628 -12.178 1.00 97.00 207 MET A C 1
ATOM 1698 O O . MET A 1 207 ? -3.027 -8.491 -11.982 1.00 97.00 207 MET A O 1
ATOM 1702 N N . THR A 1 208 ? -1.408 -9.853 -12.730 1.00 97.94 208 THR A N 1
ATOM 1703 C CA . THR A 1 208 ? -0.447 -8.804 -13.062 1.00 97.94 208 THR A CA 1
ATOM 1704 C C . THR A 1 208 ? 0.251 -9.084 -14.385 1.00 97.94 208 THR A C 1
ATOM 1706 O O . THR A 1 208 ? 0.649 -10.212 -14.657 1.00 97.94 208 THR A O 1
ATOM 1709 N N . LEU A 1 209 ? 0.473 -8.041 -15.181 1.00 98.44 209 LEU A N 1
ATOM 1710 C CA . LEU A 1 209 ? 1.491 -8.014 -16.229 1.00 98.44 209 LEU A CA 1
ATOM 1711 C C . LEU A 1 209 ? 2.728 -7.311 -15.671 1.00 98.44 209 LEU A C 1
ATOM 1713 O O . LEU A 1 209 ? 2.670 -6.133 -15.309 1.00 98.44 209 LEU A O 1
ATOM 1717 N N . HIS A 1 210 ? 3.831 -8.045 -15.574 1.00 98.31 210 HIS A N 1
ATOM 1718 C CA . HIS A 1 210 ? 5.094 -7.544 -15.054 1.00 98.31 210 HIS A CA 1
ATOM 1719 C C . HIS A 1 210 ? 6.051 -7.203 -16.198 1.00 98.31 210 HIS A C 1
ATOM 1721 O O . HIS A 1 210 ? 6.566 -8.098 -16.866 1.00 98.31 210 HIS A O 1
ATOM 1727 N N . PHE A 1 211 ? 6.291 -5.912 -16.422 1.00 98.38 211 PHE A N 1
ATOM 1728 C CA . PHE A 1 211 ? 7.161 -5.416 -17.488 1.00 98.38 211 PHE A CA 1
ATOM 1729 C C . PHE A 1 211 ? 8.599 -5.247 -16.989 1.00 98.38 211 PHE A C 1
ATOM 1731 O O . PHE A 1 211 ? 8.890 -4.340 -16.205 1.00 98.38 211 PHE A O 1
ATOM 1738 N N . ARG A 1 212 ? 9.520 -6.058 -17.504 1.00 97.75 212 ARG A N 1
ATOM 1739 C CA . ARG A 1 212 ? 10.964 -5.910 -17.305 1.00 97.75 212 ARG A CA 1
ATOM 1740 C C . ARG A 1 212 ? 11.516 -4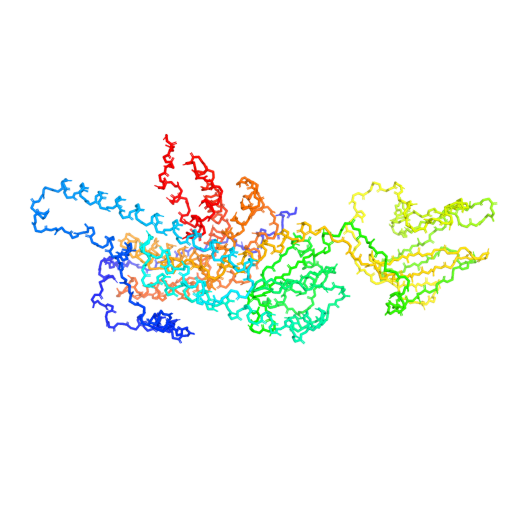.925 -18.330 1.00 97.75 212 ARG A C 1
ATOM 1742 O O . ARG A 1 212 ? 11.583 -5.228 -19.519 1.00 97.75 212 ARG A O 1
ATOM 1749 N N . CYS A 1 213 ? 11.897 -3.734 -17.878 1.00 96.81 213 CYS A N 1
ATOM 1750 C CA . CYS A 1 213 ? 12.435 -2.681 -18.738 1.00 96.81 213 CYS A CA 1
ATOM 1751 C C . CYS A 1 213 ? 13.968 -2.696 -18.690 1.00 96.81 213 CYS A C 1
ATOM 1753 O O . CYS A 1 213 ? 14.573 -2.312 -17.684 1.00 96.81 213 CYS A O 1
ATOM 1755 N N . PHE A 1 214 ? 14.609 -3.118 -19.779 1.00 93.00 214 PHE A N 1
ATOM 1756 C CA . PHE A 1 214 ? 16.070 -3.246 -19.838 1.00 93.00 214 PHE A CA 1
ATOM 1757 C C . PHE A 1 214 ? 16.781 -1.933 -20.158 1.00 93.00 214 PHE A C 1
ATOM 1759 O O . PHE A 1 214 ? 17.976 -1.789 -19.894 1.00 93.00 214 PHE A O 1
ATOM 1766 N N . HIS A 1 215 ? 16.038 -0.961 -20.685 1.00 91.44 215 HIS A N 1
ATOM 1767 C CA . HIS A 1 215 ? 16.530 0.377 -20.949 1.00 91.44 215 HIS A CA 1
ATOM 1768 C C . HIS A 1 215 ? 15.968 1.378 -19.916 1.00 91.44 215 HIS A C 1
ATOM 1770 O O . HIS A 1 215 ? 14.747 1.461 -19.733 1.00 91.44 215 HIS A O 1
ATOM 1776 N N . PRO A 1 216 ? 16.819 2.191 -19.253 1.00 92.19 216 PRO A N 1
ATOM 1777 C CA . PRO A 1 216 ? 16.392 3.102 -18.186 1.00 92.19 216 PRO A CA 1
ATOM 1778 C C . PRO A 1 216 ? 15.291 4.097 -18.578 1.00 92.19 216 PRO A C 1
ATOM 1780 O O . PRO A 1 216 ? 14.461 4.455 -17.742 1.00 92.19 216 PRO A O 1
ATOM 1783 N N . TYR A 1 217 ? 15.252 4.541 -19.842 1.00 94.75 217 TYR A N 1
ATOM 1784 C CA . TYR A 1 217 ? 14.201 5.458 -20.302 1.00 94.75 217 TYR A CA 1
ATOM 1785 C C . TYR A 1 217 ? 12.832 4.790 -20.414 1.00 94.75 217 TYR A C 1
ATOM 1787 O O . TYR A 1 217 ? 11.836 5.479 -20.217 1.00 94.75 217 TYR A O 1
ATOM 1795 N N . ASP A 1 218 ? 12.769 3.491 -20.704 1.00 96.69 218 ASP A N 1
ATOM 1796 C CA . ASP A 1 218 ? 11.492 2.783 -20.838 1.00 96.69 218 ASP A CA 1
ATOM 1797 C C . ASP A 1 218 ? 10.881 2.582 -19.456 1.00 96.69 218 ASP A C 1
ATOM 1799 O O . ASP A 1 218 ? 9.717 2.916 -19.232 1.00 96.69 218 ASP A O 1
ATOM 1803 N N . PHE A 1 219 ? 11.716 2.198 -18.483 1.00 97.50 219 PHE A N 1
ATOM 1804 C CA . PHE A 1 219 ? 11.317 2.178 -17.081 1.00 97.50 219 PHE A CA 1
ATOM 1805 C C . PHE A 1 219 ? 10.849 3.561 -16.612 1.00 97.50 219 PHE A C 1
ATOM 1807 O O . PHE A 1 219 ? 9.797 3.678 -15.986 1.00 97.50 219 PHE A O 1
ATOM 1814 N N . ALA A 1 220 ? 11.593 4.628 -16.928 1.00 96.00 220 ALA A N 1
ATOM 1815 C CA . ALA A 1 220 ? 11.215 5.983 -16.540 1.00 96.00 220 ALA A CA 1
ATOM 1816 C C . ALA A 1 220 ? 9.896 6.432 -17.191 1.00 96.00 220 ALA A C 1
ATOM 1818 O O . ALA A 1 220 ? 9.026 6.964 -16.499 1.00 96.00 220 ALA A O 1
ATOM 1819 N N . ALA A 1 221 ? 9.716 6.170 -18.489 1.00 96.44 221 ALA A N 1
ATOM 1820 C CA . ALA A 1 221 ? 8.481 6.453 -19.217 1.00 96.44 221 ALA A CA 1
ATOM 1821 C C . ALA A 1 221 ? 7.286 5.743 -18.574 1.00 96.44 221 ALA A C 1
ATOM 1823 O O . ALA A 1 221 ? 6.298 6.393 -18.229 1.00 96.44 221 ALA A O 1
ATOM 1824 N N . ALA A 1 222 ? 7.407 4.443 -18.306 1.00 97.12 222 ALA A N 1
ATOM 1825 C CA . ALA A 1 222 ? 6.363 3.681 -17.635 1.00 97.12 222 ALA A CA 1
ATOM 1826 C C . ALA A 1 222 ? 6.118 4.176 -16.196 1.00 97.12 222 ALA A C 1
ATOM 1828 O O . ALA A 1 222 ? 4.972 4.304 -15.762 1.00 97.12 222 ALA A O 1
ATOM 1829 N N . TYR A 1 223 ? 7.167 4.531 -15.446 1.00 95.81 223 TYR A N 1
ATOM 1830 C CA . TYR A 1 223 ? 7.069 5.015 -14.064 1.00 95.81 223 TYR A CA 1
ATOM 1831 C C . TYR A 1 223 ? 6.318 6.346 -13.951 1.00 95.81 223 TYR A C 1
ATOM 1833 O O . TYR A 1 223 ? 5.513 6.533 -13.028 1.00 95.81 223 TYR A O 1
ATOM 1841 N N . TYR A 1 224 ? 6.558 7.273 -14.878 1.00 94.69 224 TYR A N 1
ATOM 1842 C CA . TYR A 1 224 ? 5.918 8.591 -14.900 1.00 94.69 224 TYR A CA 1
ATOM 1843 C C . TYR A 1 224 ? 4.585 8.627 -15.653 1.00 94.69 224 TYR A C 1
ATOM 1845 O O . TYR A 1 224 ? 3.804 9.552 -15.423 1.00 94.69 224 TYR A O 1
ATOM 1853 N N . PHE A 1 225 ? 4.263 7.593 -16.438 1.00 95.06 225 PHE A N 1
ATOM 1854 C CA . PHE A 1 225 ? 2.966 7.471 -17.098 1.00 95.06 225 PHE A CA 1
ATOM 1855 C C . PHE A 1 225 ? 1.793 7.651 -16.118 1.00 95.06 225 PHE A C 1
ATOM 1857 O O . PHE A 1 225 ? 1.766 7.035 -15.042 1.00 95.06 225 PHE A O 1
ATOM 1864 N N . GLY A 1 226 ? 0.834 8.499 -16.508 1.00 87.38 226 GLY A N 1
ATOM 1865 C CA . GLY A 1 226 ? -0.385 8.811 -15.756 1.00 87.38 226 GLY A CA 1
ATOM 1866 C C . GLY A 1 226 ? -0.215 9.813 -14.608 1.00 87.38 226 GLY A C 1
ATOM 1867 O O . GLY A 1 226 ? -1.197 10.138 -13.943 1.00 87.38 226 GLY A O 1
ATOM 1868 N N . LYS A 1 227 ? 0.997 10.320 -14.342 1.00 87.56 227 LYS A N 1
ATOM 1869 C CA . LYS A 1 227 ? 1.191 11.352 -13.313 1.00 87.56 227 LYS A CA 1
ATOM 1870 C C . LYS A 1 227 ? 0.725 12.716 -13.818 1.00 87.56 227 LYS A C 1
ATOM 1872 O O . LYS A 1 227 ? 1.069 13.128 -14.924 1.00 87.56 227 LYS A O 1
ATOM 1877 N N . GLU A 1 228 ? -0.036 13.418 -12.979 1.00 80.25 228 GLU A N 1
ATOM 1878 C CA . GLU A 1 228 ? -0.499 14.785 -13.239 1.00 80.25 228 GLU A CA 1
ATOM 1879 C C . GLU A 1 228 ? 0.691 15.687 -13.613 1.00 80.25 228 GLU A C 1
ATOM 1881 O O . GLU A 1 228 ? 1.713 15.686 -12.928 1.00 80.25 228 GLU A O 1
ATOM 1886 N N . GLY A 1 229 ? 0.570 16.424 -14.720 1.00 81.94 229 GLY A N 1
ATOM 1887 C CA . GLY A 1 229 ? 1.598 17.357 -15.191 1.00 81.94 229 GLY A CA 1
ATOM 1888 C C . GLY A 1 229 ? 2.771 16.741 -15.964 1.00 81.94 229 GLY A C 1
ATOM 1889 O O . GLY A 1 229 ? 3.642 17.489 -16.404 1.00 81.94 229 GLY A O 1
ATOM 1890 N N . TRP A 1 230 ? 2.818 15.421 -16.171 1.00 85.56 230 TRP A N 1
ATOM 1891 C CA . TRP A 1 230 ? 3.871 14.818 -16.992 1.00 85.56 230 TRP A CA 1
ATOM 1892 C C . TRP A 1 230 ? 3.667 15.140 -18.482 1.00 85.56 230 TRP A C 1
ATOM 1894 O O . TRP A 1 230 ? 2.612 14.861 -19.049 1.00 85.56 230 TRP A O 1
ATOM 1904 N N . SER A 1 231 ? 4.688 15.716 -19.128 1.00 86.62 231 SER A N 1
ATOM 1905 C CA . SER A 1 231 ? 4.647 16.148 -20.538 1.00 86.62 231 SER A CA 1
ATOM 1906 C C . SER A 1 231 ? 4.764 14.999 -21.544 1.00 86.62 231 SER A C 1
ATOM 1908 O O . SER A 1 231 ? 4.633 15.207 -22.748 1.00 86.62 231 SER A O 1
ATOM 1910 N N . GLY A 1 232 ? 5.070 13.793 -21.064 1.00 89.31 232 GLY A N 1
ATOM 1911 C CA . GLY A 1 232 ? 5.465 12.656 -21.887 1.00 89.31 232 GLY A CA 1
ATOM 1912 C C . GLY A 1 232 ? 6.972 12.590 -22.145 1.00 89.31 232 GLY A C 1
ATOM 1913 O O . GLY A 1 232 ? 7.474 11.523 -22.494 1.00 89.31 232 GLY A O 1
ATOM 1914 N N . GLU A 1 233 ? 7.729 13.671 -21.972 1.00 93.38 233 GLU A N 1
ATOM 1915 C CA . GLU A 1 233 ? 9.192 13.642 -22.084 1.00 93.38 233 GLU A CA 1
ATOM 1916 C C . GLU A 1 233 ? 9.832 13.313 -20.732 1.00 93.38 233 GLU A C 1
ATOM 1918 O O . GLU A 1 233 ? 9.336 13.718 -19.685 1.00 93.38 233 GLU A O 1
ATOM 1923 N N . ILE A 1 234 ? 10.920 12.536 -20.750 1.00 92.88 234 ILE A N 1
ATOM 1924 C CA . ILE A 1 234 ? 11.674 12.192 -19.541 1.00 92.88 234 ILE A CA 1
ATOM 1925 C C . ILE A 1 234 ? 12.835 13.164 -19.403 1.00 92.88 234 ILE A C 1
ATOM 1927 O O . ILE A 1 234 ? 13.751 13.174 -20.226 1.00 92.88 234 ILE A O 1
ATOM 1931 N N . THR A 1 235 ? 12.802 13.962 -18.343 1.00 92.56 235 THR A N 1
ATOM 1932 C CA . THR A 1 235 ? 13.907 14.843 -17.968 1.00 92.56 235 THR A CA 1
ATOM 1933 C C . THR A 1 235 ? 15.044 14.053 -17.315 1.00 92.56 235 THR A C 1
ATOM 1935 O O . THR A 1 235 ? 14.847 12.979 -16.743 1.00 92.56 235 THR A O 1
ATOM 1938 N N . GLU A 1 236 ? 16.252 14.616 -17.317 1.00 88.81 236 GLU A N 1
ATOM 1939 C CA . GLU A 1 236 ? 17.414 14.013 -16.649 1.00 88.81 236 GLU A CA 1
ATOM 1940 C C . GLU A 1 236 ? 17.169 13.785 -15.145 1.00 88.81 236 GLU A C 1
ATOM 1942 O O . GLU A 1 236 ? 17.536 12.754 -14.581 1.00 88.81 236 GLU A O 1
ATOM 1947 N N . ASN A 1 237 ? 16.477 14.718 -14.485 1.00 87.31 237 ASN A N 1
ATOM 1948 C CA . ASN A 1 237 ? 16.119 14.594 -13.072 1.00 87.31 237 ASN A CA 1
ATOM 1949 C C . ASN A 1 237 ? 15.160 13.426 -12.805 1.00 87.31 237 ASN A C 1
ATOM 1951 O O . ASN A 1 237 ? 15.265 12.774 -11.765 1.00 87.31 237 ASN A O 1
ATOM 1955 N N . GLU A 1 238 ? 14.214 13.175 -13.707 1.00 90.50 238 GLU A N 1
ATOM 1956 C CA . GLU A 1 238 ? 13.284 12.049 -13.613 1.00 90.50 238 GLU A CA 1
ATOM 1957 C C . GLU A 1 238 ? 14.005 10.723 -13.840 1.00 90.50 238 GLU A C 1
ATOM 1959 O O . GLU A 1 238 ? 13.856 9.816 -13.022 1.00 90.50 238 GLU A O 1
ATOM 1964 N N . LEU A 1 239 ? 14.864 10.657 -14.862 1.00 90.75 239 LEU A N 1
ATOM 1965 C CA . LEU A 1 239 ? 15.699 9.492 -15.151 1.00 90.75 239 LEU A CA 1
ATOM 1966 C C . LEU A 1 239 ? 16.601 9.132 -13.959 1.00 90.75 239 LEU A C 1
ATOM 1968 O O . LEU A 1 239 ? 16.645 7.984 -13.513 1.00 90.75 239 LEU A O 1
ATOM 1972 N N . ASN A 1 240 ? 17.268 10.131 -13.376 1.00 86.38 240 ASN A N 1
ATOM 1973 C CA . ASN A 1 240 ? 18.119 9.950 -12.201 1.00 86.38 240 ASN A CA 1
ATOM 1974 C C . ASN A 1 240 ? 17.332 9.451 -10.979 1.00 86.38 240 ASN A C 1
ATOM 1976 O O . ASN A 1 240 ? 17.847 8.648 -10.201 1.00 86.38 240 ASN A O 1
ATOM 1980 N N . ARG A 1 241 ? 16.075 9.880 -10.804 1.00 86.62 241 ARG A N 1
ATOM 1981 C CA . ARG A 1 241 ? 15.207 9.375 -9.725 1.00 86.62 241 ARG A CA 1
ATOM 1982 C C . ARG A 1 241 ? 14.804 7.924 -9.960 1.00 86.62 241 ARG A C 1
ATOM 1984 O O . ARG A 1 241 ? 14.846 7.130 -9.023 1.00 86.62 241 ARG A O 1
ATOM 1991 N N . THR A 1 242 ? 14.431 7.562 -11.182 1.00 91.81 242 THR A N 1
ATOM 1992 C CA . THR A 1 242 ? 14.027 6.189 -11.519 1.00 91.81 242 THR A CA 1
ATOM 1993 C C . THR A 1 242 ? 15.198 5.213 -11.472 1.00 91.81 242 THR A C 1
ATOM 1995 O O . THR A 1 242 ? 15.020 4.062 -11.082 1.00 91.81 242 THR A O 1
ATOM 1998 N N . ASN A 1 243 ? 16.423 5.694 -11.698 1.00 88.06 243 ASN A N 1
ATOM 1999 C CA . ASN A 1 243 ? 17.656 4.938 -11.465 1.00 88.06 243 ASN A CA 1
ATOM 2000 C C . ASN A 1 243 ? 17.906 4.597 -9.987 1.00 88.06 243 ASN A C 1
ATOM 2002 O O . ASN A 1 243 ? 18.816 3.833 -9.685 1.00 88.06 243 ASN A O 1
ATOM 2006 N N . LEU A 1 244 ? 17.098 5.082 -9.039 1.00 86.69 244 LEU A N 1
ATOM 2007 C CA . LEU A 1 244 ? 17.148 4.675 -7.626 1.00 86.69 244 LEU A CA 1
ATOM 2008 C C . LEU A 1 244 ? 16.062 3.658 -7.251 1.00 86.69 244 LEU A C 1
ATOM 2010 O O . LEU A 1 244 ? 16.147 3.046 -6.196 1.00 86.69 244 LEU A O 1
ATOM 2014 N N . VAL A 1 245 ? 15.108 3.391 -8.144 1.00 91.31 245 VAL A N 1
ATOM 2015 C CA . VAL A 1 245 ? 13.978 2.479 -7.914 1.00 91.31 245 VAL A CA 1
ATOM 2016 C C . VAL A 1 245 ? 14.225 1.135 -8.614 1.00 91.31 245 VAL A C 1
ATOM 2018 O O . VAL A 1 245 ? 14.814 1.126 -9.693 1.00 91.31 245 VAL A O 1
ATOM 2021 N N . GLY A 1 246 ? 13.885 0.017 -7.964 1.00 91.88 246 GLY A N 1
ATOM 2022 C CA . GLY A 1 246 ? 14.013 -1.340 -8.524 1.00 91.88 246 GLY A CA 1
ATOM 2023 C C . GLY A 1 246 ? 12.767 -1.777 -9.296 1.00 91.88 246 GLY A C 1
ATOM 2024 O O . GLY A 1 246 ? 12.882 -2.257 -10.416 1.00 91.88 246 GLY A O 1
ATOM 2025 N N . GLY A 1 247 ? 11.579 -1.500 -8.755 1.00 95.94 247 GLY A N 1
ATOM 2026 C CA . GLY A 1 247 ? 10.299 -1.757 -9.408 1.00 95.94 247 GLY A CA 1
ATOM 2027 C C . GLY A 1 247 ? 9.203 -0.788 -8.964 1.00 95.94 247 GLY A C 1
ATOM 2028 O O . GLY A 1 247 ? 9.437 0.121 -8.162 1.00 95.94 247 GLY A O 1
ATOM 2029 N N . ASN A 1 248 ? 8.021 -0.910 -9.566 1.00 95.12 248 ASN A N 1
ATOM 2030 C CA . ASN A 1 248 ? 6.832 -0.186 -9.137 1.00 95.12 248 ASN A CA 1
ATOM 2031 C C . ASN A 1 248 ? 5.528 -0.889 -9.547 1.00 95.12 248 ASN A C 1
ATOM 2033 O O . ASN A 1 248 ? 5.301 -1.169 -10.724 1.00 95.12 248 ASN A O 1
ATOM 2037 N N . ALA A 1 249 ? 4.620 -1.058 -8.590 1.00 94.06 249 ALA A N 1
ATOM 2038 C CA . ALA A 1 249 ? 3.212 -1.341 -8.831 1.00 94.06 249 ALA A CA 1
ATOM 2039 C C . ALA A 1 249 ? 2.497 -0.116 -9.433 1.00 94.06 249 ALA A C 1
ATOM 2041 O O . ALA A 1 249 ? 2.404 0.949 -8.812 1.00 94.06 249 ALA A O 1
ATOM 2042 N N . LYS A 1 250 ? 1.994 -0.252 -10.665 1.00 93.50 250 LYS A N 1
ATOM 2043 C CA . LYS A 1 250 ? 1.343 0.835 -11.400 1.00 93.50 250 LYS A CA 1
ATOM 2044 C C . LYS A 1 250 ? -0.136 0.942 -11.040 1.00 93.50 250 LYS A C 1
ATOM 2046 O O . LYS A 1 250 ? -0.892 -0.021 -11.126 1.00 93.50 250 LYS A O 1
ATOM 2051 N N . GLN A 1 251 ? -0.543 2.162 -10.696 1.00 85.50 251 GLN A N 1
ATOM 2052 C CA . GLN A 1 251 ? -1.947 2.525 -10.473 1.00 85.50 251 GLN A CA 1
ATOM 2053 C C . GLN A 1 251 ? -2.650 3.026 -11.739 1.00 85.50 251 GLN A C 1
ATOM 2055 O O . GLN A 1 251 ? -3.870 3.025 -11.786 1.00 85.50 251 GLN A O 1
ATOM 2060 N N . GLY A 1 252 ? -1.888 3.454 -12.750 1.00 87.81 252 GLY A N 1
ATOM 2061 C CA . GLY A 1 252 ? -2.413 4.025 -13.988 1.00 87.81 252 GLY A CA 1
ATOM 2062 C C . GLY A 1 252 ? -1.669 3.496 -15.208 1.00 87.81 252 GLY A C 1
ATOM 2063 O O . GLY A 1 252 ? -0.434 3.514 -15.232 1.00 87.81 252 GLY A O 1
ATOM 2064 N N . VAL A 1 253 ? -2.441 3.055 -16.197 1.00 95.31 253 VAL A N 1
ATOM 2065 C CA . VAL A 1 253 ? -2.042 2.645 -17.551 1.00 95.31 253 VAL A CA 1
ATOM 2066 C C . VAL A 1 253 ? -3.135 3.098 -18.525 1.00 95.31 253 VAL A C 1
ATOM 2068 O O . VAL A 1 253 ? -4.203 3.514 -18.089 1.00 95.31 253 VAL A O 1
ATOM 2071 N N . LYS A 1 254 ? -2.865 3.087 -19.831 1.00 96.31 254 LYS A N 1
ATOM 2072 C CA . LYS A 1 254 ? -3.825 3.535 -20.854 1.00 96.31 254 LYS A CA 1
ATOM 2073 C C . LYS A 1 254 ? -4.988 2.556 -21.064 1.00 96.31 254 LYS A C 1
ATOM 2075 O O . LYS A 1 254 ? -6.034 2.953 -21.561 1.00 96.31 254 LYS A O 1
ATOM 2080 N N . ILE A 1 255 ? -4.773 1.284 -20.741 1.00 96.19 255 ILE A N 1
ATOM 2081 C CA . ILE A 1 255 ? -5.780 0.229 -20.836 1.00 96.19 255 ILE A CA 1
ATOM 2082 C C . ILE A 1 255 ? -6.514 0.161 -19.496 1.00 96.19 255 ILE A C 1
ATOM 2084 O O . ILE A 1 255 ? -5.960 -0.347 -18.522 1.00 96.19 255 ILE A O 1
ATOM 2088 N N . ASP A 1 256 ? -7.742 0.672 -19.445 1.00 92.06 256 ASP A N 1
ATOM 2089 C CA . ASP A 1 256 ? -8.492 0.822 -18.194 1.00 92.06 256 ASP A CA 1
ATOM 2090 C C . ASP A 1 256 ? -8.715 -0.513 -17.463 1.00 92.06 256 ASP A C 1
ATOM 2092 O O . ASP A 1 256 ? -8.635 -0.566 -16.236 1.00 92.06 256 ASP A O 1
ATOM 2096 N N . GLU A 1 257 ? -8.905 -1.628 -18.177 1.00 93.75 257 GLU A N 1
ATOM 2097 C CA . GLU A 1 257 ? -9.089 -2.932 -17.519 1.00 93.75 257 GLU A CA 1
ATOM 2098 C C . GLU A 1 257 ? -7.791 -3.492 -16.900 1.00 93.75 257 GLU A C 1
ATOM 2100 O O . GLU A 1 257 ? -7.829 -4.441 -16.119 1.00 93.75 257 GLU A O 1
ATOM 2105 N N . LEU A 1 258 ? -6.632 -2.899 -17.215 1.00 96.00 258 LEU A N 1
ATOM 2106 C CA . LEU A 1 258 ? -5.339 -3.233 -16.609 1.00 96.00 258 LEU A CA 1
ATOM 2107 C C . LEU A 1 258 ? -4.952 -2.292 -15.453 1.00 96.00 258 LEU A C 1
ATOM 2109 O O . LEU A 1 258 ? -3.839 -2.384 -14.917 1.00 96.00 258 LEU A O 1
ATOM 2113 N N . LEU A 1 259 ? -5.847 -1.392 -15.028 1.00 89.06 259 LEU A N 1
ATOM 2114 C CA . LEU A 1 259 ? -5.633 -0.582 -13.829 1.00 89.06 259 LEU A CA 1
ATOM 2115 C C . LEU A 1 259 ? -5.426 -1.490 -12.609 1.00 89.06 259 LEU A C 1
ATOM 2117 O O . LEU A 1 259 ? -6.207 -2.402 -12.346 1.00 89.06 259 LEU A O 1
ATOM 2121 N N . LEU A 1 260 ? -4.352 -1.236 -11.850 1.00 89.38 260 LEU A N 1
ATOM 2122 C CA . LEU A 1 260 ? -3.937 -2.060 -10.699 1.00 89.38 260 LEU A CA 1
ATOM 2123 C C . LEU A 1 260 ? -3.622 -3.532 -11.052 1.00 89.38 260 LEU A C 1
ATOM 2125 O O . LEU A 1 260 ? -3.622 -4.402 -10.179 1.00 89.38 260 LEU A O 1
ATOM 2129 N N . ALA A 1 261 ? -3.320 -3.807 -12.324 1.00 96.44 261 ALA A N 1
ATOM 2130 C CA . ALA A 1 261 ? -2.899 -5.115 -12.829 1.00 96.44 261 ALA A CA 1
ATOM 2131 C C . ALA A 1 261 ? -1.554 -5.040 -13.575 1.00 96.44 261 ALA A C 1
ATOM 2133 O O . ALA A 1 261 ? -1.203 -5.930 -14.344 1.00 96.44 261 ALA A O 1
ATOM 2134 N N . VAL A 1 262 ? -0.777 -3.974 -13.364 1.00 97.81 262 VAL A N 1
ATOM 2135 C CA . VAL A 1 262 ? 0.529 -3.778 -14.006 1.00 97.81 262 VAL A CA 1
ATOM 2136 C C . VAL A 1 262 ? 1.600 -3.502 -12.961 1.00 97.81 262 VAL A C 1
ATOM 2138 O O . VAL A 1 262 ? 1.406 -2.724 -12.021 1.00 97.81 262 VAL A O 1
ATOM 2141 N N . THR A 1 263 ? 2.755 -4.133 -13.128 1.00 98.12 263 THR A N 1
ATOM 2142 C CA . THR A 1 263 ? 3.976 -3.836 -12.376 1.00 98.12 263 THR A CA 1
ATOM 2143 C C . THR A 1 263 ? 5.121 -3.628 -13.365 1.00 98.12 263 THR A C 1
ATOM 2145 O O . THR A 1 263 ? 5.111 -4.175 -14.466 1.00 98.12 263 THR A O 1
ATOM 2148 N N . ILE A 1 264 ? 6.085 -2.783 -13.014 1.00 98.19 264 ILE A N 1
ATOM 2149 C CA . ILE A 1 264 ? 7.246 -2.477 -13.859 1.00 98.19 264 ILE A CA 1
ATOM 2150 C C . ILE A 1 264 ? 8.529 -2.713 -13.063 1.00 98.19 264 ILE A C 1
ATOM 2152 O O . ILE A 1 264 ? 8.586 -2.385 -11.881 1.00 98.19 264 ILE A O 1
ATOM 2156 N N . GLU A 1 265 ? 9.561 -3.249 -13.701 1.00 98.00 265 GLU A N 1
ATOM 2157 C CA . GLU A 1 265 ? 10.893 -3.469 -13.133 1.00 98.00 265 GLU A CA 1
ATOM 2158 C C . GLU A 1 265 ? 11.933 -2.675 -13.925 1.00 98.00 265 GLU A C 1
ATOM 2160 O O . GLU A 1 265 ? 11.937 -2.670 -15.158 1.00 98.00 265 GLU A O 1
ATOM 2165 N N . ASN A 1 266 ? 12.858 -2.040 -13.211 1.00 96.81 266 ASN A N 1
ATOM 2166 C CA . ASN A 1 266 ? 14.070 -1.476 -13.783 1.00 96.81 266 ASN A CA 1
ATOM 2167 C C . ASN A 1 266 ? 15.127 -2.578 -13.952 1.00 96.81 266 ASN A C 1
ATOM 2169 O O . ASN A 1 266 ? 16.148 -2.591 -13.258 1.00 96.81 266 ASN A O 1
ATOM 2173 N N . ALA A 1 267 ? 14.876 -3.500 -14.884 1.00 95.19 267 ALA A N 1
ATOM 2174 C CA . ALA A 1 267 ? 15.717 -4.675 -15.121 1.00 95.19 267 ALA A CA 1
ATOM 2175 C C . ALA A 1 267 ? 17.166 -4.301 -15.480 1.00 95.19 267 ALA A C 1
ATOM 2177 O O . ALA A 1 267 ? 18.086 -5.074 -15.220 1.00 95.19 267 ALA A O 1
ATOM 2178 N N . SER A 1 268 ? 17.399 -3.077 -15.978 1.00 89.94 268 SER A N 1
ATOM 2179 C CA . SER A 1 268 ? 18.747 -2.541 -16.230 1.00 89.94 268 SER A CA 1
ATOM 2180 C C . SER A 1 268 ? 19.679 -2.581 -15.006 1.00 89.94 268 SER A C 1
ATOM 2182 O O . SER A 1 268 ? 20.896 -2.657 -15.156 1.00 89.94 268 SER A O 1
ATOM 2184 N N . LYS A 1 269 ? 19.124 -2.580 -13.786 1.00 88.81 269 LYS A N 1
ATOM 2185 C CA . LYS A 1 269 ? 19.883 -2.681 -12.528 1.00 88.81 269 LYS A CA 1
ATOM 2186 C C . LYS A 1 269 ? 20.332 -4.084 -12.166 1.00 88.81 269 LYS A C 1
ATOM 2188 O O . LYS A 1 269 ? 21.210 -4.240 -11.321 1.00 88.81 269 LYS A O 1
ATOM 2193 N N . HIS A 1 270 ? 19.685 -5.076 -12.754 1.00 86.75 270 HIS A N 1
ATOM 2194 C CA . HIS A 1 270 ? 19.887 -6.480 -12.448 1.00 86.75 270 HIS A CA 1
ATOM 2195 C C . HIS A 1 270 ? 20.713 -7.174 -13.532 1.00 86.75 270 HIS A C 1
ATOM 2197 O O . HIS A 1 270 ? 20.897 -8.380 -13.468 1.00 86.75 270 HIS A O 1
ATOM 2203 N N . ILE A 1 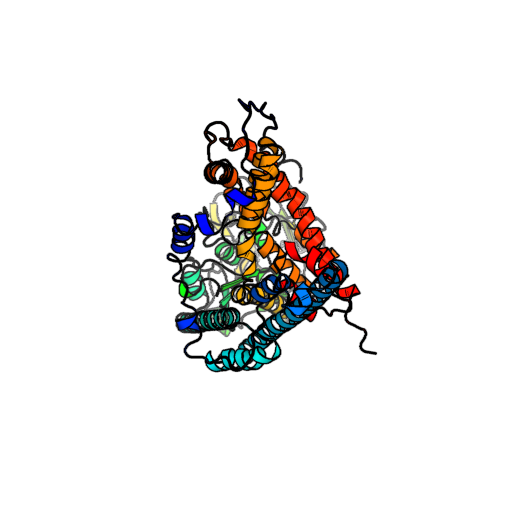271 ? 21.243 -6.435 -14.511 1.00 82.75 271 ILE A N 1
ATOM 2204 C CA . ILE A 1 271 ? 22.101 -6.995 -15.555 1.00 82.75 271 ILE A CA 1
ATOM 2205 C C . ILE A 1 271 ? 23.434 -7.438 -14.934 1.00 82.75 271 ILE A C 1
ATOM 2207 O O . ILE A 1 271 ? 24.213 -6.616 -14.450 1.00 82.75 271 ILE A O 1
ATOM 2211 N N . THR A 1 272 ? 23.706 -8.742 -14.964 1.00 81.50 272 THR A N 1
ATOM 2212 C CA . THR A 1 272 ? 24.963 -9.349 -14.494 1.00 81.50 272 THR A CA 1
ATOM 2213 C C . THR A 1 272 ? 25.959 -9.601 -15.618 1.00 81.50 272 THR A C 1
ATOM 2215 O O . THR A 1 272 ? 27.137 -9.838 -15.357 1.00 81.50 272 THR A O 1
ATOM 2218 N N . GLY A 1 273 ? 25.497 -9.568 -16.865 1.00 78.38 273 GLY A N 1
ATOM 2219 C CA . GLY A 1 273 ? 26.316 -9.802 -18.045 1.00 78.38 273 GLY A CA 1
ATOM 2220 C C . GLY A 1 273 ? 25.506 -9.669 -19.327 1.00 78.38 273 GLY A C 1
ATOM 2221 O O . GLY A 1 273 ? 24.350 -9.253 -19.308 1.00 78.38 273 GLY A O 1
ATOM 2222 N N . PHE A 1 274 ? 26.125 -10.043 -20.439 1.00 74.06 274 PHE A N 1
ATOM 2223 C CA . PHE A 1 274 ? 25.502 -10.049 -21.753 1.00 74.06 274 PHE A CA 1
ATOM 2224 C C . PHE A 1 274 ? 25.810 -11.370 -22.444 1.00 74.06 274 PHE A C 1
ATOM 2226 O O . PHE A 1 274 ? 26.955 -11.824 -22.426 1.00 74.06 274 PHE A O 1
ATOM 2233 N N . GLU A 1 275 ? 24.787 -11.971 -23.039 1.00 73.69 275 GLU A N 1
ATOM 2234 C CA . GLU A 1 275 ? 24.938 -13.108 -23.935 1.00 73.69 275 GLU A CA 1
ATOM 2235 C C . GLU A 1 275 ? 24.908 -12.613 -25.376 1.00 73.69 275 GLU A C 1
ATOM 2237 O O . GLU A 1 275 ? 24.061 -11.807 -25.770 1.00 73.69 275 GLU A O 1
ATOM 2242 N N . ILE A 1 276 ? 25.876 -13.089 -26.149 1.00 68.56 276 ILE A N 1
ATOM 2243 C CA . ILE A 1 276 ? 26.021 -12.756 -27.560 1.00 68.56 276 ILE A CA 1
ATOM 2244 C C . ILE A 1 276 ? 24.995 -13.581 -28.314 1.00 68.56 276 ILE A C 1
ATOM 2246 O O . ILE A 1 276 ? 24.932 -14.804 -28.157 1.00 68.56 276 ILE A O 1
ATOM 2250 N N . VAL A 1 277 ? 24.162 -12.908 -29.099 1.00 64.94 277 VAL A N 1
ATOM 2251 C CA . VAL A 1 277 ? 23.168 -13.584 -29.924 1.00 64.94 277 VAL A CA 1
ATOM 2252 C C . VAL A 1 277 ? 23.894 -14.441 -30.968 1.00 64.94 277 VAL A C 1
ATOM 2254 O O . VAL A 1 277 ? 24.785 -13.935 -31.644 1.00 64.94 277 VAL A O 1
ATOM 2257 N N . PRO A 1 278 ? 23.547 -15.735 -31.115 1.00 67.12 278 PRO A N 1
ATOM 2258 C CA . PRO A 1 278 ? 24.151 -16.593 -32.132 1.00 67.12 278 PRO A CA 1
ATOM 2259 C C . PRO A 1 278 ? 24.048 -15.974 -33.538 1.00 67.12 278 PRO A C 1
ATOM 2261 O O . PRO A 1 278 ? 23.004 -15.408 -33.865 1.00 67.12 278 PRO A O 1
ATOM 2264 N N . GLU A 1 279 ? 25.082 -16.143 -34.377 1.00 63.38 279 GLU A N 1
ATOM 2265 C CA . GLU A 1 279 ? 25.191 -15.602 -35.757 1.00 63.38 279 GLU A CA 1
ATOM 2266 C C . GLU A 1 279 ? 23.908 -15.771 -36.597 1.00 63.38 279 GLU A C 1
ATOM 2268 O O . GLU A 1 279 ? 23.556 -14.913 -37.404 1.00 63.38 279 GLU A O 1
ATOM 2273 N N . GLU A 1 280 ? 23.165 -16.860 -36.385 1.00 64.12 280 GLU A N 1
ATOM 2274 C CA . GLU A 1 280 ? 21.912 -17.163 -37.088 1.00 64.12 280 GLU A CA 1
ATOM 2275 C C . GLU A 1 280 ? 20.803 -16.120 -36.842 1.00 64.12 280 GLU A C 1
ATOM 2277 O O . GLU A 1 280 ? 19.957 -15.910 -37.710 1.00 64.12 280 GLU A O 1
ATOM 2282 N N . ARG A 1 281 ? 20.818 -15.441 -35.686 1.00 58.53 281 ARG A N 1
ATOM 2283 C CA . ARG A 1 281 ? 19.890 -14.355 -35.319 1.00 58.53 281 ARG A CA 1
ATOM 2284 C C . ARG A 1 281 ? 20.463 -12.956 -35.557 1.00 58.53 281 ARG A C 1
ATOM 2286 O O . ARG A 1 281 ? 19.704 -11.991 -35.571 1.00 58.53 281 ARG A O 1
ATOM 2293 N N . GLU A 1 282 ? 21.769 -12.822 -35.784 1.00 53.44 282 GLU A N 1
ATOM 2294 C CA . GLU A 1 282 ? 22.388 -11.523 -36.084 1.00 53.44 282 GLU A CA 1
ATOM 2295 C C . GLU A 1 282 ? 21.864 -10.913 -37.390 1.00 53.44 282 GLU A C 1
ATOM 2297 O O . GLU A 1 282 ? 21.797 -9.692 -37.512 1.00 53.44 282 GLU A O 1
ATOM 2302 N N . ALA A 1 283 ? 21.470 -11.740 -38.365 1.00 56.31 283 ALA A N 1
ATOM 2303 C CA . ALA A 1 283 ? 20.966 -11.270 -39.656 1.00 56.31 283 ALA A CA 1
ATOM 2304 C C . ALA A 1 283 ? 19.654 -10.466 -39.548 1.00 56.31 283 ALA A C 1
ATOM 2306 O O . ALA A 1 283 ? 19.412 -9.605 -40.392 1.00 56.31 283 ALA A O 1
ATOM 2307 N N . GLU A 1 284 ? 18.839 -10.710 -38.515 1.00 50.66 284 GLU A N 1
ATOM 2308 C CA . GLU A 1 284 ? 17.577 -9.994 -38.270 1.00 50.66 284 GLU A CA 1
ATOM 2309 C C . GLU A 1 284 ? 17.762 -8.685 -37.482 1.00 50.66 284 GLU A C 1
ATOM 2311 O O . GLU A 1 284 ? 16.881 -7.831 -37.529 1.00 50.66 284 GLU A O 1
ATOM 2316 N N . ILE A 1 285 ? 18.894 -8.496 -36.786 1.00 49.50 285 ILE A N 1
ATOM 2317 C CA . ILE A 1 285 ? 19.088 -7.406 -35.804 1.00 49.50 285 ILE A CA 1
ATOM 2318 C C . ILE A 1 285 ? 20.123 -6.362 -36.276 1.00 49.50 285 ILE A C 1
ATOM 2320 O O . ILE A 1 285 ? 20.532 -5.482 -35.522 1.00 49.50 285 ILE A O 1
ATOM 2324 N N . ARG A 1 286 ? 20.561 -6.406 -37.542 1.00 49.72 286 ARG A N 1
ATOM 2325 C CA . ARG A 1 286 ? 21.502 -5.411 -38.087 1.00 49.72 286 ARG A CA 1
ATOM 2326 C C . ARG A 1 286 ? 20.854 -4.038 -38.258 1.00 49.72 286 ARG A C 1
ATOM 2328 O O . ARG A 1 286 ? 20.424 -3.688 -39.355 1.00 49.72 286 ARG A O 1
ATOM 2335 N N . ASP A 1 287 ? 20.908 -3.230 -37.209 1.00 50.03 287 ASP A N 1
ATOM 2336 C CA . ASP A 1 287 ? 20.800 -1.781 -37.317 1.00 50.03 287 ASP A CA 1
ATOM 2337 C C . ASP A 1 287 ? 22.206 -1.161 -37.366 1.00 50.03 287 ASP A C 1
ATOM 2339 O O . ASP A 1 287 ? 22.973 -1.188 -36.410 1.00 50.03 287 ASP A O 1
ATOM 2343 N N . GLN A 1 288 ? 22.526 -0.626 -38.547 1.00 47.53 288 GLN A N 1
ATOM 2344 C CA . GLN A 1 288 ? 23.590 0.340 -38.846 1.00 47.53 288 GLN A CA 1
ATOM 2345 C C . GLN A 1 288 ? 25.019 -0.018 -38.391 1.00 47.53 288 GLN A C 1
ATOM 2347 O O . GLN A 1 288 ? 25.490 0.373 -37.325 1.00 47.53 288 GLN A O 1
ATOM 2352 N N . GLU A 1 289 ? 25.785 -0.632 -39.297 1.00 42.66 289 GLU A N 1
ATOM 2353 C CA . GLU A 1 289 ? 27.246 -0.556 -39.230 1.00 42.66 289 GLU A CA 1
ATOM 2354 C C . GLU A 1 289 ? 27.701 0.857 -39.618 1.00 42.66 289 GLU A C 1
ATOM 2356 O O . GLU A 1 289 ? 27.431 1.330 -40.725 1.00 42.66 289 GLU A O 1
ATOM 2361 N N . ILE A 1 290 ? 28.434 1.521 -38.723 1.00 44.81 290 ILE A N 1
ATOM 2362 C CA . ILE A 1 290 ? 29.150 2.754 -39.057 1.00 44.81 290 ILE A CA 1
ATOM 2363 C C . ILE A 1 290 ? 30.619 2.397 -39.244 1.00 44.81 290 ILE A C 1
ATOM 2365 O O . ILE A 1 290 ? 31.287 1.906 -38.329 1.00 44.81 290 ILE A O 1
ATOM 2369 N N . GLU A 1 291 ? 31.108 2.645 -40.455 1.00 43.16 291 GLU A N 1
ATOM 2370 C CA . GLU A 1 291 ? 32.474 2.355 -40.860 1.00 43.16 291 GLU A CA 1
ATOM 2371 C C . GLU A 1 291 ? 33.246 3.665 -41.027 1.00 43.16 291 GLU A C 1
ATOM 2373 O O . GLU A 1 291 ? 32.953 4.468 -41.913 1.00 43.16 291 GLU A O 1
ATOM 2378 N N . LEU A 1 292 ? 34.228 3.899 -40.155 1.00 47.72 292 LEU A N 1
ATOM 2379 C CA . LEU A 1 292 ? 35.023 5.128 -40.160 1.00 47.72 292 LEU A CA 1
ATOM 2380 C C . LEU A 1 292 ? 36.471 4.814 -40.498 1.00 47.72 292 LEU A C 1
ATOM 2382 O O . LEU A 1 292 ? 37.072 3.901 -39.932 1.00 47.72 292 LEU A O 1
ATOM 2386 N N . TYR A 1 293 ? 37.037 5.606 -41.402 1.00 45.62 293 TYR A N 1
ATOM 2387 C CA . TYR A 1 293 ? 38.414 5.472 -41.851 1.00 45.62 293 TYR A CA 1
ATOM 2388 C C . TYR A 1 293 ? 39.233 6.658 -41.359 1.00 45.62 293 TYR A C 1
ATOM 2390 O O . TYR A 1 293 ? 39.039 7.789 -41.799 1.00 45.62 293 TYR A O 1
ATOM 2398 N N . VAL A 1 294 ? 40.183 6.388 -40.471 1.00 53.22 294 VAL A N 1
ATOM 2399 C CA . VAL A 1 294 ? 41.118 7.392 -39.961 1.00 53.22 294 VAL A CA 1
ATOM 2400 C C . VAL A 1 294 ? 42.446 7.213 -40.678 1.00 53.22 294 VAL A C 1
ATOM 2402 O O . VAL A 1 294 ? 43.121 6.211 -40.459 1.00 53.22 294 VAL A O 1
ATOM 2405 N N . SER A 1 295 ? 42.833 8.155 -41.541 1.00 46.91 295 SER A N 1
ATOM 2406 C CA . SER A 1 295 ? 44.135 8.100 -42.223 1.00 46.91 295 SER A CA 1
ATOM 2407 C C . SER A 1 295 ? 45.271 8.646 -41.346 1.00 46.91 295 SER A C 1
ATOM 2409 O O . SER A 1 295 ? 45.071 9.575 -40.566 1.00 46.91 295 SER A O 1
ATOM 2411 N N . GLU A 1 296 ? 46.490 8.125 -41.517 1.00 46.53 296 GLU A N 1
ATOM 2412 C CA . GLU A 1 296 ? 47.709 8.583 -40.820 1.00 46.53 296 GLU A CA 1
ATOM 2413 C C . GLU A 1 296 ? 48.017 10.079 -41.002 1.00 46.53 296 GLU A C 1
ATOM 2415 O O . GLU A 1 296 ? 48.740 10.659 -40.193 1.00 46.53 296 GLU A O 1
ATOM 2420 N N . ALA A 1 297 ? 47.477 10.708 -42.049 1.00 47.59 297 ALA A N 1
ATOM 2421 C CA . ALA A 1 297 ? 47.713 12.113 -42.366 1.00 47.59 297 ALA A CA 1
ATOM 2422 C C . ALA A 1 297 ? 46.876 13.091 -41.520 1.00 47.59 297 ALA A C 1
ATOM 2424 O O . ALA A 1 297 ? 47.130 14.291 -41.572 1.00 47.59 297 ALA A O 1
ATOM 2425 N N . MET A 1 298 ? 45.880 12.612 -40.766 1.00 48.41 298 MET A N 1
ATOM 2426 C CA . MET A 1 298 ? 44.826 13.473 -40.209 1.00 48.41 298 MET A CA 1
ATOM 2427 C C . MET A 1 298 ? 45.042 13.983 -38.774 1.00 48.41 298 MET A C 1
ATOM 2429 O O . MET A 1 298 ? 44.214 14.749 -38.296 1.00 48.41 298 MET A O 1
ATOM 2433 N N . GLY A 1 299 ? 46.159 13.667 -38.111 1.00 57.78 299 GLY A N 1
ATOM 2434 C CA . GLY A 1 299 ? 46.442 14.199 -36.766 1.00 57.78 299 GLY A CA 1
ATOM 2435 C C . GLY A 1 299 ? 45.409 13.781 -35.704 1.00 57.78 299 GLY A C 1
ATOM 2436 O O . GLY A 1 299 ? 44.750 12.753 -35.854 1.00 57.78 299 GLY A O 1
ATOM 2437 N N . ASP A 1 300 ? 45.308 14.548 -34.613 1.00 55.47 300 ASP A N 1
ATOM 2438 C CA . ASP A 1 300 ? 44.341 14.305 -33.531 1.00 55.47 300 ASP A CA 1
ATOM 2439 C C . ASP A 1 300 ? 42.901 14.444 -34.058 1.00 55.47 300 ASP A C 1
ATOM 2441 O O . ASP A 1 300 ? 42.530 15.473 -34.630 1.00 55.47 300 ASP A O 1
ATOM 2445 N N . ILE A 1 301 ? 42.065 13.421 -33.856 1.00 59.12 301 ILE A N 1
ATOM 2446 C CA . ILE A 1 301 ? 40.667 13.461 -34.311 1.00 59.12 301 ILE A CA 1
ATOM 2447 C C . ILE A 1 301 ? 39.847 14.202 -33.275 1.00 59.12 301 ILE A C 1
ATOM 2449 O O . ILE A 1 301 ? 39.851 13.838 -32.103 1.00 59.12 301 ILE A O 1
ATOM 2453 N N . THR A 1 302 ? 39.104 15.209 -33.707 1.00 52.03 302 THR A N 1
ATOM 2454 C CA . THR A 1 302 ? 38.274 16.007 -32.813 1.00 52.03 302 THR A CA 1
ATOM 2455 C C . THR A 1 302 ? 36.816 15.540 -32.876 1.00 52.03 302 THR A C 1
ATOM 2457 O O . THR A 1 302 ? 36.154 15.715 -33.892 1.00 52.03 302 THR A O 1
ATOM 2460 N N . ILE A 1 303 ? 36.305 14.957 -31.793 1.00 53.78 303 ILE A N 1
ATOM 2461 C CA . ILE A 1 303 ? 34.912 14.510 -31.649 1.00 53.78 303 ILE A CA 1
ATOM 2462 C C . ILE A 1 303 ? 34.152 15.599 -30.887 1.00 53.78 303 ILE A C 1
ATOM 2464 O O . ILE A 1 303 ? 34.510 15.919 -29.760 1.00 53.78 303 ILE A O 1
ATOM 2468 N N . ALA A 1 304 ? 33.132 16.216 -31.479 1.00 42.94 304 ALA A N 1
ATOM 2469 C CA . ALA A 1 304 ? 32.369 17.262 -30.799 1.00 42.94 304 ALA A CA 1
ATOM 2470 C C . ALA A 1 3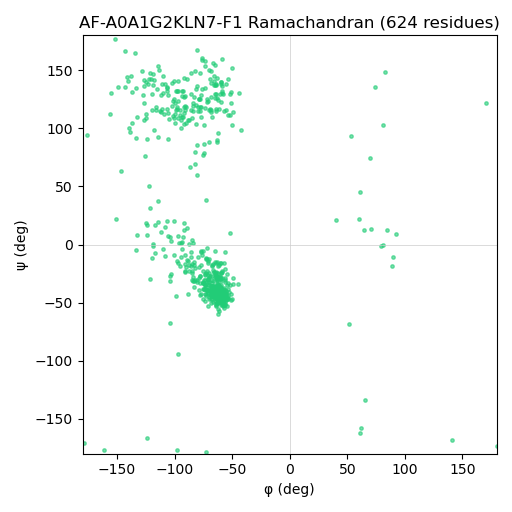04 ? 31.153 16.640 -30.098 1.00 42.94 304 ALA A C 1
ATOM 2472 O O . ALA A 1 304 ? 30.206 16.209 -30.754 1.00 42.94 304 ALA A O 1
ATOM 2473 N N . ALA A 1 305 ? 31.165 16.604 -28.765 1.00 38.03 305 ALA A N 1
ATOM 2474 C CA . ALA A 1 305 ? 30.054 16.067 -27.980 1.00 38.03 305 ALA A CA 1
ATOM 2475 C C . ALA A 1 305 ? 28.857 17.039 -27.929 1.00 38.03 305 ALA A C 1
ATOM 2477 O O . ALA A 1 305 ? 27.709 16.603 -27.906 1.00 38.03 305 ALA A O 1
ATOM 2478 N N . ASP A 1 306 ? 29.116 18.354 -27.950 1.00 44.50 306 ASP A N 1
ATOM 2479 C CA . ASP A 1 306 ? 28.142 19.434 -28.181 1.00 44.50 306 ASP A CA 1
ATOM 2480 C C . ASP A 1 306 ? 28.869 20.741 -28.585 1.00 44.50 306 ASP A C 1
ATOM 2482 O O . ASP A 1 306 ? 30.093 20.755 -28.722 1.00 44.50 306 ASP A O 1
ATOM 2486 N N . GLU A 1 307 ? 28.147 21.856 -28.780 1.00 42.19 307 GLU A N 1
ATOM 2487 C CA . GLU A 1 307 ? 28.732 23.163 -29.160 1.00 42.19 307 GLU A CA 1
ATOM 2488 C C . GLU A 1 307 ? 29.806 23.684 -28.185 1.00 42.19 307 GLU A C 1
ATOM 2490 O O . GLU A 1 307 ? 30.543 24.613 -28.516 1.00 42.19 307 GLU A O 1
ATOM 2495 N N . LYS A 1 308 ? 29.886 23.126 -26.972 1.00 41.31 308 LYS A N 1
ATOM 2496 C CA . LYS A 1 308 ? 30.770 23.599 -25.899 1.00 41.31 308 LYS A CA 1
ATOM 2497 C C . LYS A 1 308 ? 31.777 22.551 -25.441 1.00 41.31 308 LYS A C 1
ATOM 2499 O O . LYS A 1 308 ? 32.710 22.898 -24.721 1.00 41.31 308 LYS A O 1
ATOM 2504 N N . THR A 1 309 ? 31.611 21.299 -25.856 1.00 43.66 309 THR A N 1
ATOM 2505 C CA . THR A 1 309 ? 32.417 20.175 -25.394 1.00 43.66 309 THR A CA 1
ATOM 2506 C C . THR A 1 309 ? 33.038 19.478 -26.588 1.00 43.66 309 THR A C 1
ATOM 2508 O O . THR A 1 309 ? 32.375 18.801 -27.371 1.00 43.66 309 THR A O 1
ATOM 2511 N N . VAL A 1 310 ? 34.346 19.645 -26.705 1.00 49.66 310 VAL A N 1
ATOM 2512 C CA . VAL A 1 310 ? 35.165 19.040 -27.746 1.00 49.66 310 VAL A CA 1
ATOM 2513 C C . VAL A 1 310 ? 35.979 17.932 -27.095 1.00 49.66 310 VAL A C 1
ATOM 2515 O O . VAL A 1 310 ? 36.504 18.132 -26.00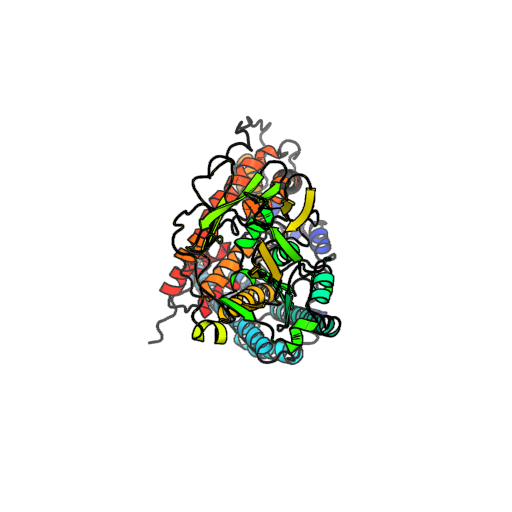9 1.00 49.66 310 VAL A O 1
ATOM 2518 N N . TRP A 1 311 ? 36.067 16.762 -27.704 1.00 59.66 311 TRP A N 1
ATOM 2519 C CA . TRP A 1 311 ? 36.939 15.659 -27.307 1.00 59.66 311 TRP A CA 1
ATOM 2520 C C . TRP A 1 311 ? 37.983 15.457 -28.403 1.00 59.66 311 TRP A C 1
ATOM 2522 O O . TRP A 1 311 ? 37.736 15.745 -29.570 1.00 59.66 311 TRP A O 1
ATOM 2532 N N . GLN A 1 312 ? 39.165 14.981 -28.043 1.00 62.94 312 GLN A N 1
ATOM 2533 C CA . GLN A 1 312 ? 40.253 14.697 -28.966 1.00 62.94 312 GLN A CA 1
ATOM 2534 C C . GLN A 1 312 ? 40.717 13.261 -28.770 1.00 62.94 312 GLN A C 1
ATOM 2536 O O . GLN A 1 312 ? 41.132 12.878 -27.678 1.00 62.94 312 GLN A O 1
ATOM 2541 N N . LEU A 1 313 ? 40.656 12.461 -29.829 1.00 67.00 313 LEU A N 1
ATOM 2542 C CA . LEU A 1 313 ? 41.328 11.176 -29.881 1.00 67.00 313 LEU A CA 1
ATOM 2543 C C . LEU A 1 313 ? 42.791 11.429 -30.247 1.00 67.00 313 LEU A C 1
ATOM 2545 O O . LEU A 1 313 ? 43.121 11.712 -31.400 1.00 67.00 313 LEU A O 1
ATOM 2549 N N . LYS A 1 314 ? 43.654 11.334 -29.241 1.00 67.75 314 LYS A N 1
ATOM 2550 C CA . LYS A 1 314 ? 45.090 11.550 -29.349 1.00 67.75 314 LYS A CA 1
ATOM 2551 C C . LYS A 1 314 ? 45.815 10.221 -29.472 1.00 67.75 314 LYS A C 1
ATOM 2553 O O . LYS A 1 314 ? 45.597 9.311 -28.675 1.00 67.75 314 LYS A O 1
ATOM 2558 N N . VAL A 1 315 ? 46.728 10.117 -30.432 1.00 69.75 315 VAL A N 1
ATOM 2559 C CA . VAL A 1 315 ? 47.685 9.003 -30.473 1.00 69.75 315 VAL A CA 1
ATOM 2560 C C . VAL A 1 315 ? 48.798 9.301 -29.476 1.00 69.75 315 VAL A C 1
ATOM 2562 O O . VAL A 1 315 ? 49.538 10.269 -29.643 1.00 69.75 315 VAL A O 1
ATOM 2565 N N . VAL A 1 316 ? 48.914 8.487 -28.431 1.00 72.62 316 VAL A N 1
ATOM 2566 C CA . VAL A 1 316 ? 49.827 8.754 -27.304 1.00 72.62 316 VAL A CA 1
ATOM 2567 C C . VAL A 1 316 ? 51.073 7.891 -27.360 1.00 72.62 316 VAL A C 1
ATOM 2569 O O . VAL A 1 316 ? 52.134 8.306 -26.903 1.00 72.62 316 VAL A O 1
ATOM 2572 N N . GLU A 1 317 ? 50.973 6.719 -27.977 1.00 69.75 317 GLU A N 1
ATOM 2573 C CA . GLU A 1 317 ? 52.101 5.817 -28.166 1.00 69.75 317 GLU A CA 1
ATOM 2574 C C . GLU A 1 317 ? 52.065 5.238 -29.576 1.00 69.75 317 GLU A C 1
ATOM 2576 O O . GLU A 1 317 ? 50.994 5.016 -30.155 1.00 69.75 317 GLU A O 1
ATOM 2581 N N . ARG A 1 318 ? 53.254 5.037 -30.141 1.00 68.88 318 ARG A N 1
ATOM 2582 C CA . ARG A 1 318 ? 53.452 4.340 -31.406 1.00 68.88 318 ARG A CA 1
ATOM 2583 C C . ARG A 1 318 ? 54.387 3.166 -31.171 1.00 68.88 318 ARG A C 1
ATOM 2585 O O . ARG A 1 318 ? 55.328 3.283 -30.389 1.00 68.88 318 ARG A O 1
ATOM 2592 N N . ASP A 1 319 ? 54.124 2.052 -31.835 1.00 67.62 319 ASP A N 1
ATOM 2593 C CA . ASP A 1 319 ? 54.984 0.877 -31.769 1.00 67.62 319 ASP A CA 1
ATOM 2594 C C . ASP A 1 319 ? 56.301 1.079 -32.542 1.00 67.62 319 ASP A C 1
ATOM 2596 O O . ASP A 1 319 ? 56.584 2.136 -33.121 1.00 67.62 319 ASP A O 1
ATOM 2600 N N . SER A 1 320 ? 57.133 0.036 -32.559 1.00 66.12 320 SER A N 1
ATOM 2601 C CA . SER A 1 320 ? 58.413 0.020 -33.274 1.00 66.12 320 SER A CA 1
ATOM 2602 C C . SER A 1 320 ? 58.275 0.182 -34.794 1.00 66.12 320 SER A C 1
ATOM 2604 O O . SER A 1 320 ? 59.242 0.577 -35.448 1.00 66.12 320 SER A O 1
ATOM 2606 N N . LEU A 1 321 ? 57.086 -0.063 -35.356 1.00 63.75 321 LEU A N 1
ATOM 2607 C CA . LEU A 1 321 ? 56.750 0.144 -36.767 1.00 63.75 321 LEU A CA 1
ATOM 2608 C C . LEU A 1 321 ? 56.147 1.534 -37.028 1.00 63.75 321 LEU A C 1
ATOM 2610 O O . LEU A 1 321 ? 55.768 1.836 -38.159 1.00 63.75 321 LEU A O 1
ATOM 2614 N N . LYS A 1 322 ? 56.124 2.405 -36.010 1.00 61.97 322 LYS A N 1
ATOM 2615 C CA . LYS A 1 322 ? 55.510 3.741 -36.008 1.00 61.97 322 LYS A CA 1
ATOM 2616 C C . LYS A 1 322 ? 53.985 3.727 -36.166 1.00 61.97 322 LYS A C 1
ATOM 2618 O O . LYS A 1 322 ? 53.400 4.799 -36.361 1.00 61.97 322 LYS A O 1
ATOM 2623 N N . MET A 1 323 ? 53.334 2.574 -36.031 1.00 55.25 323 MET A N 1
ATOM 2624 C CA . MET A 1 323 ? 51.876 2.489 -36.016 1.00 55.25 323 MET A CA 1
ATOM 2625 C C . MET A 1 323 ? 51.357 2.917 -34.645 1.00 55.25 323 MET A C 1
ATOM 2627 O O . MET A 1 323 ? 52.035 2.753 -33.636 1.00 55.25 323 MET A O 1
ATOM 2631 N N . ALA A 1 324 ? 50.174 3.526 -34.597 1.00 57.19 324 ALA A N 1
ATOM 2632 C CA . ALA A 1 324 ? 49.572 3.952 -33.338 1.00 57.19 324 ALA A CA 1
ATOM 2633 C C . ALA A 1 324 ? 49.257 2.731 -32.455 1.00 57.19 324 ALA A C 1
ATOM 2635 O O . ALA A 1 324 ? 48.438 1.895 -32.830 1.00 57.19 324 ALA A O 1
ATOM 2636 N N . SER A 1 325 ? 49.911 2.639 -31.296 1.00 59.06 325 SER A N 1
ATOM 2637 C CA . SER A 1 325 ? 49.796 1.523 -30.350 1.00 59.06 325 SER A CA 1
ATOM 2638 C C . SER A 1 325 ? 49.033 1.890 -29.078 1.00 59.06 325 SER A C 1
ATOM 2640 O O . SER A 1 325 ? 48.673 1.011 -28.298 1.00 59.06 325 SER A O 1
ATOM 2642 N N . ARG A 1 326 ? 48.743 3.178 -28.863 1.00 62.91 326 ARG A N 1
ATOM 2643 C CA . ARG A 1 326 ? 47.901 3.656 -27.763 1.00 62.91 326 ARG A CA 1
ATOM 2644 C C . ARG A 1 326 ? 47.155 4.923 -28.149 1.00 62.91 326 ARG A C 1
ATOM 2646 O O . ARG A 1 326 ? 47.758 5.861 -28.677 1.00 62.91 326 ARG A O 1
ATOM 2653 N N . PHE A 1 327 ? 45.872 4.971 -27.817 1.00 67.06 327 PHE A N 1
ATOM 2654 C CA . PHE A 1 327 ? 45.007 6.131 -28.008 1.00 67.06 327 PHE A CA 1
ATOM 2655 C C . PHE A 1 327 ? 44.500 6.624 -26.663 1.00 67.06 327 PHE A C 1
ATOM 2657 O O . PHE A 1 327 ? 44.149 5.826 -25.798 1.00 67.06 327 PHE A O 1
ATOM 2664 N N . GLN A 1 328 ? 44.411 7.937 -26.509 1.00 64.44 328 GLN A N 1
ATOM 2665 C CA . GLN A 1 328 ? 43.703 8.559 -25.404 1.00 64.44 328 GLN A CA 1
ATOM 2666 C C . GLN A 1 328 ? 42.583 9.417 -25.958 1.00 64.44 328 GLN A C 1
ATOM 2668 O O . GLN A 1 328 ? 42.811 10.253 -26.829 1.00 64.44 328 GLN A O 1
ATOM 2673 N N . LEU A 1 329 ? 41.378 9.233 -25.433 1.00 64.75 329 LEU A N 1
ATOM 2674 C CA . LEU A 1 329 ? 40.297 10.179 -25.655 1.00 64.75 329 LEU A CA 1
ATOM 2675 C C . LEU A 1 329 ? 40.378 11.239 -24.556 1.00 64.75 329 LEU A C 1
ATOM 2677 O O . LEU A 1 329 ? 40.107 10.947 -23.392 1.00 64.75 329 LEU A O 1
ATOM 2681 N N . VAL A 1 330 ? 40.804 12.447 -24.906 1.00 62.00 330 VAL A N 1
ATOM 2682 C CA . VAL A 1 330 ? 41.025 13.550 -23.963 1.00 62.00 330 VAL A CA 1
ATOM 2683 C C . VAL A 1 330 ? 40.060 14.694 -24.220 1.00 62.00 330 VAL A C 1
ATOM 2685 O O . VAL A 1 330 ? 39.601 14.912 -25.337 1.00 62.00 330 VAL A O 1
ATOM 2688 N N . ARG A 1 331 ? 39.775 15.469 -23.181 1.00 57.22 331 ARG A N 1
ATOM 2689 C CA . ARG A 1 331 ? 39.105 16.760 -23.314 1.00 57.22 331 ARG A CA 1
ATOM 2690 C C . ARG A 1 331 ? 40.166 17.855 -23.476 1.00 57.22 331 ARG A C 1
ATOM 2692 O O . ARG A 1 331 ? 41.053 17.922 -22.630 1.00 57.22 331 ARG A O 1
ATOM 2699 N N . PRO A 1 332 ? 40.113 18.729 -24.499 1.00 61.09 332 PRO A N 1
ATOM 2700 C CA . PRO A 1 332 ? 41.063 19.829 -24.663 1.00 61.09 332 PRO A CA 1
ATOM 2701 C C . PRO A 1 332 ? 41.067 20.791 -23.472 1.00 61.09 332 PRO A C 1
ATOM 2703 O O . PRO A 1 332 ? 42.093 21.397 -23.182 1.00 61.09 332 PRO A O 1
ATOM 2706 N N . ASP A 1 333 ? 39.936 20.916 -22.769 1.00 59.69 333 ASP A N 1
ATOM 2707 C CA . ASP A 1 333 ? 39.792 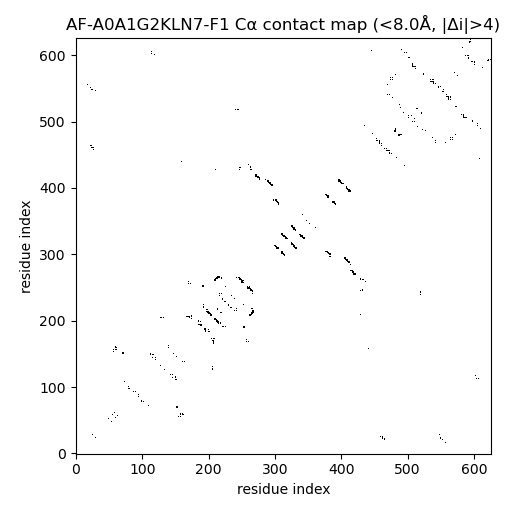21.733 -21.563 1.00 59.69 333 ASP A CA 1
ATOM 2708 C C . ASP A 1 333 ? 40.205 21.008 -20.267 1.00 59.69 333 ASP A C 1
ATOM 2710 O O . ASP A 1 333 ? 40.290 21.638 -19.216 1.00 59.69 333 ASP A O 1
ATOM 2714 N N . ALA A 1 334 ? 40.512 19.708 -20.339 1.00 55.91 334 ALA A N 1
ATOM 2715 C CA . ALA A 1 334 ? 41.030 18.899 -19.234 1.00 55.91 334 ALA A CA 1
ATOM 2716 C C . ALA A 1 334 ? 42.009 17.808 -19.738 1.00 55.91 334 ALA A C 1
ATOM 2718 O O . ALA A 1 334 ? 41.733 16.613 -19.609 1.00 55.91 334 ALA A O 1
ATOM 2719 N N . PRO A 1 335 ? 43.157 18.188 -20.333 1.00 58.75 335 PRO A N 1
ATOM 2720 C CA . PRO A 1 335 ? 44.025 17.261 -21.068 1.00 58.75 335 PRO A CA 1
ATOM 2721 C C . PRO A 1 335 ? 44.799 16.276 -20.178 1.00 58.75 335 PRO A C 1
ATOM 2723 O O . PRO A 1 335 ? 45.374 15.319 -20.691 1.00 58.75 335 PRO A O 1
ATOM 2726 N N . GLU A 1 336 ? 44.829 16.490 -18.859 1.00 56.47 336 GLU A N 1
ATOM 2727 C CA . GLU A 1 336 ? 45.622 15.685 -17.917 1.00 56.47 336 GLU A CA 1
ATOM 2728 C C . GLU A 1 336 ? 44.900 14.429 -17.398 1.00 56.47 336 GLU A C 1
ATOM 2730 O O . GLU A 1 336 ? 45.454 13.678 -16.599 1.00 56.47 336 GLU A O 1
ATOM 2735 N N . SER A 1 337 ? 43.666 14.163 -17.833 1.00 48.00 337 SER A N 1
ATOM 2736 C CA . SER A 1 337 ? 42.921 12.961 -17.436 1.00 48.00 337 SER A CA 1
ATOM 2737 C C . SER A 1 337 ? 42.154 12.385 -18.628 1.00 48.00 337 SER A C 1
ATOM 2739 O O . SER A 1 337 ? 41.103 12.921 -18.986 1.00 48.00 337 SER A O 1
ATOM 2741 N N . PRO A 1 338 ? 42.667 11.321 -19.280 1.00 48.53 338 PRO A N 1
ATOM 2742 C CA . PRO A 1 338 ? 41.970 10.700 -20.397 1.00 48.53 338 PRO A CA 1
ATOM 2743 C C . PRO A 1 338 ? 40.644 10.098 -19.923 1.00 48.53 338 PRO A C 1
ATOM 2745 O O . PRO A 1 338 ? 40.575 9.461 -18.873 1.00 48.53 338 PRO A O 1
ATOM 2748 N N . ILE A 1 339 ? 39.591 10.293 -20.716 1.00 47.78 339 ILE A N 1
ATOM 2749 C CA . ILE A 1 339 ? 38.275 9.683 -20.489 1.00 47.78 339 ILE A CA 1
ATOM 2750 C C . ILE A 1 339 ? 38.380 8.168 -20.710 1.00 47.78 339 ILE A C 1
ATOM 2752 O O . ILE A 1 339 ? 37.845 7.389 -19.925 1.00 47.78 339 ILE A O 1
ATOM 2756 N N . PHE A 1 340 ? 39.135 7.758 -21.737 1.00 50.72 340 PHE A N 1
ATOM 2757 C CA . PHE A 1 340 ? 39.518 6.371 -21.993 1.00 50.72 340 PHE A CA 1
ATOM 2758 C C . PHE A 1 340 ? 40.959 6.301 -22.506 1.00 50.72 340 PHE A C 1
ATOM 2760 O O . PHE A 1 340 ? 41.395 7.170 -23.266 1.00 50.72 340 PHE A O 1
ATOM 2767 N N . ASP A 1 341 ? 41.677 5.250 -22.111 1.00 47.84 341 ASP A N 1
ATOM 2768 C CA . ASP A 1 341 ? 43.042 4.954 -22.542 1.00 47.84 341 ASP A CA 1
ATOM 2769 C C . ASP A 1 341 ? 43.087 3.540 -23.125 1.00 47.84 341 ASP A C 1
ATOM 2771 O O . ASP A 1 341 ? 42.856 2.557 -22.420 1.00 47.84 341 ASP A O 1
ATOM 2775 N N . VAL A 1 342 ? 43.310 3.441 -24.433 1.00 50.66 342 VAL A N 1
ATOM 2776 C CA . VAL A 1 342 ? 43.187 2.191 -25.184 1.00 50.66 342 VAL A CA 1
ATOM 2777 C C . VAL A 1 342 ? 44.551 1.816 -25.735 1.00 50.66 342 VAL A C 1
ATOM 2779 O O . VAL A 1 342 ? 45.087 2.517 -26.593 1.00 50.66 342 VAL A O 1
ATOM 2782 N N . ARG A 1 343 ? 45.106 0.689 -25.277 1.00 42.56 343 ARG A N 1
ATOM 2783 C CA . ARG A 1 343 ? 46.324 0.095 -25.847 1.00 42.56 343 ARG A CA 1
ATOM 2784 C C . ARG A 1 343 ? 45.973 -0.940 -26.906 1.00 42.56 343 ARG A C 1
ATOM 2786 O O . ARG A 1 343 ? 45.166 -1.834 -26.666 1.00 42.56 343 ARG A O 1
ATOM 2793 N N . VAL A 1 344 ? 46.626 -0.841 -28.056 1.00 42.94 344 VAL A N 1
ATOM 2794 C CA . VAL A 1 344 ? 46.644 -1.884 -29.080 1.00 42.94 344 VAL A CA 1
ATOM 2795 C C . VAL A 1 344 ? 47.609 -2.958 -28.603 1.00 42.94 344 VAL A C 1
ATOM 2797 O O . VAL A 1 344 ? 48.790 -2.694 -28.387 1.00 42.94 344 VAL A O 1
ATOM 2800 N N . ILE A 1 345 ? 47.096 -4.164 -28.399 1.00 38.88 345 ILE A N 1
ATOM 2801 C CA . ILE A 1 345 ? 47.886 -5.313 -27.967 1.00 38.88 345 ILE A CA 1
ATOM 2802 C C . ILE A 1 345 ? 47.917 -6.294 -29.129 1.00 38.88 345 ILE A C 1
ATOM 2804 O O . ILE A 1 345 ? 46.862 -6.661 -29.652 1.00 38.88 345 ILE A O 1
ATOM 2808 N N . ASP A 1 346 ? 49.105 -6.753 -29.512 1.00 39.47 346 ASP A N 1
ATOM 2809 C CA . ASP A 1 346 ? 49.218 -7.874 -30.436 1.00 39.47 346 ASP A CA 1
ATOM 2810 C C . ASP A 1 346 ? 48.710 -9.139 -29.746 1.00 39.47 346 ASP A C 1
ATOM 2812 O O . ASP A 1 346 ? 49.325 -9.660 -28.815 1.00 39.47 346 ASP A O 1
ATOM 2816 N N . ALA A 1 347 ? 47.554 -9.628 -30.190 1.00 36.06 347 ALA A N 1
ATOM 2817 C CA . ALA A 1 347 ? 46.985 -10.855 -29.663 1.00 36.06 347 ALA A CA 1
ATOM 2818 C C . ALA A 1 347 ? 47.827 -12.060 -30.148 1.00 36.06 347 ALA A C 1
ATOM 2820 O O . ALA A 1 347 ? 47.959 -12.241 -31.368 1.00 36.06 347 ALA A O 1
ATOM 2821 N N . PRO A 1 348 ? 48.361 -12.904 -29.240 1.00 38.94 348 PRO A N 1
ATOM 2822 C CA . PRO A 1 348 ? 48.991 -14.177 -29.583 1.00 38.94 348 PRO A CA 1
ATOM 2823 C C . PRO A 1 348 ? 48.102 -15.035 -30.494 1.00 38.94 348 PRO A C 1
ATOM 2825 O O . PRO A 1 348 ? 46.875 -14.965 -30.440 1.00 38.94 348 PRO A O 1
ATOM 2828 N N . GLU A 1 349 ? 48.701 -15.891 -31.318 1.00 36.41 349 GLU A N 1
ATOM 2829 C CA . GLU A 1 349 ? 47.984 -16.680 -32.334 1.00 36.41 349 GLU A CA 1
ATOM 2830 C C . GLU A 1 349 ? 46.902 -17.610 -31.739 1.00 36.41 349 GLU A C 1
ATOM 2832 O O . GLU A 1 349 ? 45.852 -17.833 -32.342 1.00 36.41 349 GLU A O 1
ATOM 2837 N N . GLU A 1 350 ? 47.106 -18.082 -30.508 1.00 33.16 350 GLU A N 1
ATOM 2838 C CA . GLU A 1 350 ? 46.131 -18.874 -29.742 1.00 33.16 350 GLU A CA 1
ATOM 2839 C C . GLU A 1 350 ? 44.955 -18.036 -29.213 1.00 33.16 350 GLU A C 1
ATOM 2841 O O . GLU A 1 350 ? 43.844 -18.542 -29.053 1.00 33.16 350 GLU A O 1
ATOM 2846 N N . ILE A 1 351 ? 45.183 -16.738 -29.003 1.00 35.22 351 ILE A N 1
ATOM 2847 C CA . ILE A 1 351 ? 44.200 -15.746 -28.563 1.00 35.22 351 ILE A CA 1
ATOM 2848 C C . ILE A 1 351 ? 43.345 -15.268 -29.756 1.00 35.22 351 ILE A C 1
ATOM 2850 O O . ILE A 1 351 ? 42.138 -15.089 -29.603 1.00 35.22 351 ILE A O 1
ATOM 2854 N N . ARG A 1 352 ? 43.901 -15.210 -30.979 1.00 37.56 352 ARG A N 1
ATOM 2855 C CA . ARG A 1 352 ? 43.135 -14.966 -32.227 1.00 37.56 352 ARG A CA 1
ATOM 2856 C C . ARG A 1 352 ? 42.089 -16.043 -32.531 1.00 37.56 352 ARG A C 1
ATOM 2858 O O . ARG A 1 352 ? 41.126 -15.767 -33.233 1.00 37.56 352 ARG A O 1
ATOM 2865 N N . LYS A 1 353 ? 42.271 -17.261 -32.010 1.00 34.56 353 LYS A N 1
ATOM 2866 C CA . LYS A 1 353 ? 41.329 -18.383 -32.173 1.00 34.56 353 LYS A CA 1
ATOM 2867 C C . LYS A 1 353 ? 40.271 -18.475 -31.065 1.00 34.56 353 LYS A C 1
ATOM 2869 O O . LYS A 1 353 ? 39.377 -19.306 -31.180 1.00 34.56 353 LYS A O 1
ATOM 2874 N N . LYS A 1 354 ? 40.382 -17.684 -29.989 1.00 31.31 354 LYS A N 1
ATOM 2875 C CA . LYS A 1 354 ? 39.528 -17.803 -28.789 1.00 31.31 354 LYS A CA 1
ATOM 2876 C C . LYS A 1 354 ? 38.951 -16.490 -28.242 1.00 31.31 354 LYS A C 1
ATOM 2878 O O . LYS A 1 354 ? 38.166 -16.555 -27.303 1.00 31.31 354 LYS A O 1
ATOM 2883 N N . LEU A 1 355 ? 39.291 -15.319 -28.781 1.00 28.55 355 LEU A N 1
ATOM 2884 C CA . LEU A 1 355 ? 38.741 -14.050 -28.293 1.00 28.55 355 LEU A CA 1
ATOM 2885 C C . LEU A 1 355 ? 37.342 -13.767 -28.852 1.00 28.55 355 LEU A C 1
ATOM 2887 O O . LEU A 1 355 ? 37.174 -13.012 -29.802 1.00 28.55 355 LEU A O 1
ATOM 2891 N N . PHE A 1 356 ? 36.350 -14.323 -28.166 1.00 35.69 356 PHE A N 1
ATOM 2892 C CA . PHE A 1 356 ? 35.170 -13.563 -27.775 1.00 35.69 356 PHE A CA 1
ATOM 2893 C C . PHE A 1 356 ? 35.426 -13.031 -26.340 1.00 35.69 356 PHE A C 1
ATOM 2895 O O . PHE A 1 356 ? 35.486 -13.802 -25.389 1.00 35.69 356 PHE A O 1
ATOM 2902 N N . ILE A 1 357 ? 35.613 -11.705 -26.232 1.00 32.59 357 ILE A N 1
ATOM 2903 C CA . ILE A 1 357 ? 35.496 -10.805 -25.054 1.00 32.59 357 ILE A CA 1
ATOM 2904 C C . ILE A 1 357 ? 36.578 -10.783 -23.919 1.00 32.59 357 ILE A C 1
ATOM 2906 O O . ILE A 1 357 ? 36.974 -11.790 -23.346 1.00 32.59 357 ILE A O 1
ATOM 2910 N N . HIS A 1 358 ? 36.921 -9.529 -23.537 1.00 30.03 358 HIS A N 1
ATOM 2911 C CA . HIS A 1 358 ? 37.517 -8.964 -22.292 1.00 30.03 358 HIS A CA 1
ATOM 2912 C C . HIS A 1 358 ? 39.040 -9.015 -22.006 1.00 30.03 358 HIS A C 1
ATOM 2914 O O . HIS A 1 358 ? 39.539 -9.985 -21.445 1.00 30.03 358 HIS A O 1
ATOM 2920 N N . LYS A 1 359 ? 39.734 -7.867 -22.196 1.00 26.16 359 LYS A N 1
ATOM 2921 C CA . LYS A 1 359 ? 40.484 -7.085 -21.163 1.00 26.16 359 LYS A CA 1
ATOM 2922 C C . LYS A 1 359 ? 41.341 -5.957 -21.783 1.00 26.16 359 LYS A C 1
ATOM 2924 O O . LYS A 1 359 ? 42.261 -6.265 -22.529 1.00 26.16 359 LYS A O 1
ATOM 2929 N N . LEU A 1 360 ? 41.110 -4.694 -21.387 1.00 30.44 360 LEU A N 1
ATOM 2930 C CA . LEU A 1 360 ? 42.106 -3.796 -20.759 1.00 30.44 360 LEU A CA 1
ATOM 2931 C C . LEU A 1 360 ? 41.449 -2.455 -20.364 1.00 30.44 360 LEU A C 1
ATOM 2933 O O . LEU A 1 360 ? 41.351 -1.531 -21.159 1.00 30.44 360 LEU A O 1
ATOM 2937 N N . PHE A 1 361 ? 41.011 -2.362 -19.109 1.00 33.56 361 PHE A N 1
ATOM 2938 C CA . PHE A 1 361 ? 40.942 -1.100 -18.373 1.00 33.56 361 PHE A CA 1
ATOM 2939 C C . PHE A 1 361 ? 41.769 -1.326 -17.111 1.00 33.56 361 PHE A C 1
ATOM 2941 O O . PHE A 1 361 ? 41.263 -1.854 -16.123 1.00 33.56 361 PHE A O 1
ATOM 2948 N N . GLU A 1 362 ? 43.060 -1.017 -17.172 1.00 30.08 362 GLU A N 1
ATOM 2949 C CA . GLU A 1 362 ? 43.882 -0.871 -15.972 1.00 30.08 362 GLU A CA 1
ATOM 2950 C C . GLU A 1 362 ? 44.230 0.612 -15.814 1.00 30.08 362 GLU A C 1
ATOM 2952 O O . GLU A 1 362 ? 44.632 1.275 -16.768 1.00 30.08 362 GLU A O 1
ATOM 2957 N N . ASP A 1 363 ? 44.003 1.093 -14.591 1.00 33.56 363 ASP A N 1
ATOM 2958 C CA . ASP A 1 363 ? 44.339 2.401 -14.025 1.00 33.56 363 ASP A CA 1
ATOM 2959 C C . ASP A 1 363 ? 43.600 3.651 -14.528 1.00 33.56 363 ASP A C 1
ATOM 2961 O O . ASP A 1 363 ? 44.181 4.556 -15.117 1.00 33.56 363 ASP A O 1
ATOM 2965 N N . VAL A 1 364 ? 42.337 3.796 -14.103 1.00 31.08 364 VAL A N 1
ATOM 2966 C CA . VAL A 1 364 ? 41.783 5.119 -13.752 1.00 31.08 364 VAL A CA 1
ATOM 2967 C C . VAL A 1 364 ? 41.035 5.014 -12.421 1.00 31.08 364 VAL A C 1
ATOM 2969 O O . VAL A 1 364 ? 39.845 4.703 -12.359 1.00 31.08 364 VAL A O 1
ATOM 2972 N N . GLN A 1 365 ? 41.738 5.280 -11.319 1.00 30.89 365 GLN A N 1
ATOM 2973 C CA . GLN A 1 365 ? 41.100 5.575 -10.036 1.00 30.89 365 GLN A CA 1
ATOM 2974 C C . GLN A 1 365 ? 40.692 7.052 -10.003 1.00 30.89 365 GLN A C 1
ATOM 2976 O O . GLN A 1 365 ? 41.380 7.874 -9.407 1.00 30.89 365 GLN A O 1
ATOM 2981 N N . HIS A 1 366 ? 39.570 7.404 -10.638 1.00 35.50 366 HIS A N 1
ATOM 2982 C CA . HIS A 1 366 ? 38.947 8.710 -10.410 1.00 35.50 366 HIS A CA 1
ATOM 2983 C C . HIS A 1 366 ? 37.432 8.569 -10.162 1.00 35.50 366 HIS A C 1
ATOM 2985 O O . HIS A 1 366 ? 36.683 8.246 -11.088 1.00 35.50 366 HIS A O 1
ATOM 2991 N N . PRO A 1 367 ? 36.946 8.810 -8.925 1.00 37.00 367 PRO A N 1
ATOM 2992 C CA . PRO A 1 367 ? 35.538 8.640 -8.535 1.00 37.00 367 PRO A CA 1
ATOM 2993 C C . PRO A 1 367 ? 34.525 9.487 -9.324 1.00 37.00 367 PRO A C 1
ATOM 2995 O O . PRO A 1 367 ? 33.330 9.202 -9.290 1.00 37.00 367 PRO A O 1
ATOM 2998 N N . GLU A 1 368 ? 34.979 10.517 -10.039 1.00 34.81 368 GLU A N 1
ATOM 2999 C CA . GLU A 1 368 ? 34.113 11.460 -10.758 1.00 34.81 368 GLU A CA 1
ATOM 3000 C C . GLU A 1 368 ? 33.760 11.016 -12.188 1.00 34.81 368 GLU A C 1
ATOM 3002 O O . GLU A 1 368 ? 32.703 11.389 -12.696 1.00 34.81 368 GLU A O 1
ATOM 3007 N N . ALA A 1 369 ? 34.561 10.143 -12.814 1.00 35.12 369 ALA A N 1
ATOM 3008 C CA . ALA A 1 369 ? 34.322 9.676 -14.186 1.00 35.12 369 ALA A CA 1
ATOM 3009 C C . ALA A 1 369 ? 33.096 8.746 -14.305 1.00 35.12 369 ALA A C 1
ATOM 3011 O O . ALA A 1 369 ? 32.443 8.694 -15.344 1.00 35.12 369 ALA A O 1
ATOM 3012 N N . LYS A 1 370 ? 32.704 8.077 -13.211 1.00 36.31 370 LYS A N 1
ATOM 3013 C CA . LYS A 1 370 ? 31.497 7.230 -13.156 1.00 36.31 370 LYS A CA 1
ATOM 3014 C C . LYS A 1 370 ? 30.179 8.010 -13.198 1.00 36.31 370 LYS A C 1
ATOM 3016 O O . LYS A 1 370 ? 29.129 7.395 -13.348 1.00 36.31 370 LYS A O 1
ATOM 3021 N N . LYS A 1 371 ? 30.207 9.336 -13.030 1.00 37.56 371 LYS A N 1
ATOM 3022 C CA . LYS A 1 371 ? 28.994 10.140 -12.818 1.00 37.56 371 LYS A CA 1
ATOM 3023 C C . LYS A 1 371 ? 28.399 10.756 -14.089 1.00 37.56 371 LYS A C 1
ATOM 3025 O O . LYS A 1 371 ? 27.282 11.249 -14.016 1.00 37.56 371 LYS A O 1
ATOM 3030 N N . ASN A 1 372 ? 29.106 10.714 -15.224 1.00 33.19 372 ASN A N 1
ATOM 3031 C CA . ASN A 1 372 ? 28.775 11.533 -16.402 1.00 33.19 372 ASN A CA 1
ATOM 3032 C C . ASN A 1 372 ? 28.536 10.768 -17.717 1.00 33.19 372 ASN A C 1
ATOM 3034 O O . ASN A 1 372 ? 28.361 11.407 -18.750 1.00 33.19 372 ASN A O 1
ATOM 3038 N N . LEU A 1 373 ? 28.474 9.434 -17.718 1.00 33.53 373 LEU A N 1
ATOM 3039 C CA . LEU A 1 373 ? 28.100 8.669 -18.919 1.00 33.53 373 LEU A CA 1
ATOM 3040 C C . LEU A 1 373 ? 26.574 8.525 -19.006 1.00 33.53 373 LEU A C 1
ATOM 3042 O O . LEU A 1 373 ? 26.011 7.449 -18.832 1.00 33.53 373 LEU A O 1
ATOM 3046 N N . GLY A 1 374 ? 25.902 9.656 -19.219 1.00 32.84 374 GLY A N 1
ATOM 3047 C CA . GLY A 1 374 ? 24.525 9.699 -19.699 1.00 32.84 374 GLY A CA 1
ATOM 3048 C C . GLY A 1 374 ? 24.541 9.783 -21.221 1.00 32.84 374 GLY A C 1
ATOM 3049 O O . GLY A 1 374 ? 25.214 10.655 -21.763 1.00 32.84 374 GLY A O 1
ATOM 3050 N N . ASN A 1 375 ? 23.827 8.871 -21.886 1.00 33.84 375 ASN A N 1
ATOM 3051 C CA . ASN A 1 375 ? 23.694 8.759 -23.344 1.00 33.84 375 ASN A CA 1
ATOM 3052 C C . ASN A 1 375 ? 23.516 10.132 -24.024 1.00 33.84 375 ASN A C 1
ATOM 3054 O O . ASN A 1 375 ? 22.404 10.661 -24.081 1.00 33.84 375 ASN A O 1
ATOM 3058 N N . LYS A 1 376 ? 24.604 10.691 -24.560 1.00 35.66 376 LYS A N 1
ATOM 3059 C CA . LYS A 1 376 ? 24.589 11.816 -25.495 1.00 35.66 376 LYS A CA 1
ATOM 3060 C C . LYS A 1 376 ? 24.927 11.267 -26.878 1.00 35.66 376 LYS A C 1
ATOM 3062 O O . LYS A 1 376 ? 25.849 10.472 -27.020 1.00 35.66 376 LYS A O 1
ATOM 3067 N N . GLY A 1 377 ? 24.141 11.647 -27.880 1.00 34.03 377 GLY A N 1
ATOM 3068 C CA . GLY A 1 377 ? 24.530 11.457 -29.274 1.00 34.03 377 GLY A CA 1
ATOM 3069 C C . GLY A 1 377 ? 25.511 12.555 -29.651 1.00 34.03 377 GLY A C 1
ATOM 3070 O O . GLY A 1 377 ? 25.206 13.730 -29.460 1.00 34.03 377 GLY A O 1
ATOM 3071 N N . GLU A 1 378 ? 26.683 12.177 -30.146 1.00 41.34 378 GLU A N 1
ATOM 3072 C CA . GLU A 1 378 ? 27.803 13.096 -30.370 1.00 41.34 378 GLU A CA 1
ATOM 3073 C C . GLU A 1 378 ? 28.024 13.304 -31.865 1.00 41.34 378 GLU A C 1
ATOM 3075 O O . GLU A 1 378 ? 27.820 12.381 -32.649 1.00 41.34 378 GLU A O 1
ATOM 3080 N N . LEU A 1 379 ? 28.417 14.508 -32.288 1.00 34.59 379 LEU A N 1
ATOM 3081 C CA . LEU A 1 379 ? 28.747 14.791 -33.685 1.00 34.59 379 LEU A CA 1
ATOM 3082 C C . LEU A 1 379 ? 30.199 14.383 -33.971 1.00 34.59 379 LEU A C 1
ATOM 3084 O O . LEU A 1 379 ? 31.152 14.922 -33.400 1.00 34.59 379 LEU A O 1
ATOM 3088 N N . LEU A 1 380 ? 30.383 13.483 -34.931 1.00 37.34 380 LEU A N 1
ATOM 3089 C CA . LEU A 1 380 ? 31.688 13.125 -35.462 1.00 37.34 380 LEU A CA 1
ATOM 3090 C C . LEU A 1 380 ? 32.103 14.118 -36.557 1.00 37.34 380 LEU A C 1
ATOM 3092 O O . LEU A 1 380 ? 31.462 14.238 -37.608 1.00 37.34 380 LEU A O 1
ATOM 3096 N N . ARG A 1 381 ? 33.222 14.805 -36.322 1.00 37.91 381 ARG A N 1
ATOM 3097 C CA . ARG A 1 381 ? 33.874 15.684 -37.297 1.00 37.91 381 ARG A CA 1
ATOM 3098 C C . ARG A 1 381 ? 35.292 15.188 -37.562 1.00 37.91 381 ARG A C 1
ATOM 3100 O O . ARG A 1 381 ? 35.973 14.718 -36.657 1.00 37.91 381 ARG A O 1
ATOM 3107 N N . ILE A 1 382 ? 35.735 15.289 -38.811 1.00 40.31 382 ILE A N 1
ATOM 3108 C CA . ILE A 1 382 ? 37.119 15.002 -39.204 1.00 40.31 382 ILE A CA 1
ATOM 3109 C C . ILE A 1 382 ? 37.615 16.240 -39.951 1.00 40.31 382 ILE A C 1
ATOM 3111 O O . ILE A 1 382 ? 37.167 16.529 -41.058 1.00 40.31 382 ILE A O 1
ATOM 3115 N N . GLY A 1 383 ? 38.492 17.024 -39.319 1.00 50.12 383 GLY A N 1
ATOM 3116 C CA . GLY A 1 383 ? 38.816 18.369 -39.806 1.00 50.12 383 GLY A CA 1
ATOM 3117 C C . GLY A 1 383 ? 37.604 19.310 -39.726 1.00 50.12 383 GLY A C 1
ATOM 3118 O O . GLY A 1 383 ? 36.924 19.354 -38.702 1.00 50.12 383 GLY A O 1
ATOM 3119 N N . GLU A 1 384 ? 37.325 20.070 -40.790 1.00 36.72 384 GLU A N 1
ATOM 3120 C CA . GLU A 1 384 ? 36.167 20.983 -40.837 1.00 36.72 384 GLU A CA 1
ATOM 3121 C C . GLU A 1 384 ? 34.855 20.302 -41.275 1.00 36.72 384 GLU A C 1
ATOM 3123 O O . GLU A 1 384 ? 33.767 20.829 -41.011 1.00 36.72 384 GLU A O 1
ATOM 3128 N N . GLU A 1 385 ? 34.938 19.117 -41.885 1.00 31.41 385 GLU A N 1
ATOM 3129 C CA . GLU A 1 385 ? 33.799 18.406 -42.467 1.00 31.41 385 GLU A CA 1
ATOM 3130 C C . GLU A 1 385 ? 33.046 17.530 -41.447 1.00 31.41 385 GLU A C 1
ATOM 3132 O O . GLU A 1 385 ? 33.608 16.998 -40.483 1.00 31.41 385 GLU A O 1
ATOM 3137 N N . HIS A 1 386 ? 31.731 17.419 -41.652 1.00 36.06 386 HIS A N 1
ATOM 3138 C CA . HIS A 1 386 ? 30.799 16.709 -40.778 1.00 36.06 386 HIS A CA 1
ATOM 3139 C C . HIS A 1 386 ? 30.458 15.335 -41.360 1.00 36.06 386 HIS A C 1
ATOM 3141 O O . HIS A 1 386 ? 29.969 15.258 -42.487 1.00 36.06 386 HIS A O 1
ATOM 3147 N N . TYR A 1 387 ? 30.687 14.270 -40.588 1.00 33.91 387 TYR A N 1
ATOM 3148 C CA . TYR A 1 387 ? 30.600 12.894 -41.092 1.00 33.91 387 TYR A CA 1
ATOM 3149 C C . TYR A 1 387 ? 29.505 12.043 -40.431 1.00 33.91 387 TYR A C 1
ATOM 3151 O O . TYR A 1 387 ? 29.231 10.950 -40.917 1.00 33.91 387 TYR A O 1
ATOM 3159 N N . GLY A 1 388 ? 28.832 12.527 -39.379 1.00 32.88 388 GLY A N 1
ATOM 3160 C CA . GLY A 1 388 ? 27.667 11.851 -38.790 1.00 32.88 388 GLY A CA 1
ATOM 3161 C C . GLY A 1 388 ? 27.624 11.913 -37.265 1.00 32.88 388 GLY A C 1
ATOM 3162 O O . GLY A 1 388 ? 28.376 12.665 -36.655 1.00 32.88 388 GLY A O 1
ATOM 3163 N N . HIS A 1 389 ? 26.742 11.119 -36.651 1.00 32.59 389 HIS A N 1
ATOM 3164 C CA . HIS A 1 389 ? 26.602 11.026 -35.195 1.00 32.59 389 HIS A CA 1
ATOM 3165 C C . HIS A 1 389 ? 27.179 9.704 -34.663 1.00 32.59 389 HIS A C 1
ATOM 3167 O O . HIS A 1 389 ? 26.898 8.651 -35.232 1.00 32.59 389 HIS A O 1
ATOM 3173 N N . LEU A 1 390 ? 27.943 9.743 -33.566 1.00 34.12 390 LEU A N 1
ATOM 3174 C CA . LEU A 1 390 ? 28.365 8.558 -32.817 1.00 34.12 390 LEU A CA 1
ATOM 3175 C C . LEU A 1 390 ? 27.549 8.487 -31.517 1.00 34.12 390 LEU A C 1
ATOM 3177 O O . LEU A 1 390 ? 27.671 9.341 -30.641 1.00 34.12 390 LEU A O 1
ATOM 3181 N N . LEU A 1 391 ? 26.691 7.477 -31.396 1.00 36.66 391 LEU A N 1
ATOM 3182 C CA . LEU A 1 391 ? 26.036 7.118 -30.139 1.00 36.66 391 LEU A CA 1
ATOM 3183 C C . LEU A 1 391 ? 26.807 5.938 -29.556 1.00 36.66 391 LEU A C 1
ATOM 3185 O O . LEU A 1 391 ? 26.662 4.813 -30.024 1.00 36.66 391 LEU A O 1
ATOM 3189 N N . LEU A 1 392 ? 27.624 6.176 -28.530 1.00 42.72 392 LEU A N 1
ATOM 3190 C CA . LEU A 1 392 ? 28.188 5.085 -27.735 1.00 42.72 392 LEU A CA 1
ATOM 3191 C C . LEU A 1 392 ? 27.078 4.542 -26.831 1.00 42.72 392 LEU A C 1
ATOM 3193 O O . LEU A 1 392 ? 26.971 4.892 -25.658 1.00 42.72 392 LEU A O 1
ATOM 3197 N N . HIS A 1 393 ? 26.195 3.728 -27.409 1.00 40.28 393 HIS A N 1
ATOM 3198 C CA . HIS A 1 393 ? 25.218 2.969 -26.641 1.00 40.28 393 HIS A CA 1
ATOM 3199 C C . HIS A 1 393 ? 25.993 2.051 -25.672 1.00 40.28 393 HIS A C 1
ATOM 3201 O O . HIS A 1 393 ? 26.984 1.453 -26.104 1.00 40.28 393 HIS A O 1
ATOM 3207 N N . PRO A 1 394 ? 25.556 1.862 -24.408 1.00 45.28 394 PRO A N 1
ATOM 3208 C CA . PRO A 1 394 ? 26.200 0.940 -23.456 1.00 45.28 394 PRO A CA 1
ATOM 3209 C C . PRO A 1 394 ? 26.318 -0.517 -23.944 1.00 45.28 394 PRO A C 1
ATOM 3211 O O . PRO A 1 394 ? 26.922 -1.345 -23.272 1.00 45.28 394 PRO A O 1
ATOM 3214 N N . TYR A 1 395 ? 25.711 -0.821 -25.092 1.00 46.59 395 TYR A N 1
ATOM 3215 C CA . TYR A 1 395 ? 25.438 -2.145 -25.631 1.00 46.59 395 TYR A CA 1
ATOM 3216 C C . TYR A 1 395 ? 26.034 -2.337 -27.041 1.00 46.59 395 TYR A C 1
ATOM 3218 O O . TYR A 1 395 ? 25.595 -3.219 -27.768 1.00 46.59 395 TYR A O 1
ATOM 3226 N N . GLY A 1 396 ? 26.978 -1.486 -27.467 1.00 45.06 396 GLY A N 1
ATOM 3227 C CA . GLY A 1 396 ? 27.687 -1.647 -28.742 1.00 45.06 396 GLY A CA 1
ATOM 3228 C C . GLY A 1 396 ? 29.188 -1.829 -28.556 1.00 45.06 396 GLY A C 1
ATOM 3229 O O . GLY A 1 396 ? 29.787 -1.260 -27.642 1.00 45.06 396 GLY A O 1
ATOM 3230 N N . PHE A 1 397 ? 29.803 -2.611 -29.437 1.00 44.94 397 PHE A N 1
ATOM 3231 C CA . PHE A 1 397 ? 31.241 -2.847 -29.440 1.00 44.94 397 PHE A CA 1
ATOM 3232 C C . PHE A 1 397 ? 31.917 -1.985 -30.503 1.00 44.94 397 PHE A C 1
ATOM 3234 O O . PHE A 1 397 ? 31.416 -1.806 -31.614 1.00 44.94 397 PHE A O 1
ATOM 3241 N N . LEU A 1 398 ? 33.090 -1.455 -30.157 1.00 47.56 398 LEU A N 1
ATOM 3242 C CA . LEU A 1 398 ? 33.945 -0.710 -31.070 1.00 47.56 398 LEU A CA 1
ATOM 3243 C C . LEU A 1 398 ? 35.132 -1.591 -31.469 1.00 47.56 398 LEU A C 1
ATOM 3245 O O . LEU A 1 398 ? 36.034 -1.826 -30.667 1.00 47.56 398 LEU A O 1
ATOM 3249 N N . THR A 1 399 ? 35.148 -2.070 -32.710 1.00 49.03 399 THR A N 1
ATOM 3250 C CA . THR A 1 399 ? 36.293 -2.799 -33.269 1.00 49.03 399 THR A CA 1
ATOM 3251 C C . THR A 1 399 ? 37.215 -1.838 -34.004 1.00 49.03 399 THR A C 1
ATOM 3253 O O . THR A 1 399 ? 36.785 -1.104 -34.892 1.00 49.03 399 THR A O 1
ATOM 3256 N N . LEU A 1 400 ? 38.503 -1.867 -33.661 1.00 45.72 400 LEU A N 1
ATOM 3257 C CA . LEU A 1 400 ? 39.552 -1.104 -34.336 1.00 45.72 400 LEU A CA 1
ATOM 3258 C C . LEU A 1 400 ? 40.393 -2.060 -35.186 1.00 45.72 400 LEU A C 1
ATOM 3260 O O . LEU A 1 400 ? 41.043 -2.953 -34.653 1.00 45.72 400 LEU A O 1
ATOM 3264 N N . THR A 1 401 ? 40.395 -1.879 -36.506 1.00 50.53 401 THR A N 1
ATOM 3265 C CA . THR A 1 401 ? 41.218 -2.673 -37.431 1.00 50.53 401 THR A CA 1
ATOM 3266 C C . THR A 1 401 ? 42.324 -1.799 -38.029 1.00 50.53 401 THR A C 1
ATOM 3268 O O . THR A 1 401 ? 42.012 -0.851 -38.755 1.00 50.53 401 THR A O 1
ATOM 3271 N N . PRO A 1 402 ? 43.613 -2.090 -37.774 1.00 45.16 402 PRO A N 1
ATOM 3272 C CA . PRO A 1 402 ? 44.718 -1.393 -38.422 1.00 45.16 402 PRO A CA 1
ATOM 3273 C C . PRO A 1 402 ? 44.713 -1.678 -39.927 1.00 45.16 402 PRO A C 1
ATOM 3275 O O . PRO A 1 402 ? 44.679 -2.829 -40.356 1.00 45.16 402 PRO A O 1
ATOM 3278 N N . LEU A 1 403 ? 44.777 -0.632 -40.742 1.00 45.94 403 LEU A N 1
ATOM 3279 C CA . LEU A 1 403 ? 44.835 -0.714 -42.197 1.00 45.94 403 LEU A CA 1
ATOM 3280 C C . LEU A 1 403 ? 46.044 0.064 -42.703 1.00 45.94 403 LEU A C 1
ATOM 3282 O O . LEU A 1 403 ? 45.849 1.152 -43.217 1.00 45.94 403 LEU A O 1
ATOM 3286 N N . GLY A 1 404 ? 47.268 -0.459 -42.576 1.00 57.56 404 GLY A N 1
ATOM 3287 C CA . GLY A 1 404 ? 48.495 0.045 -43.231 1.00 57.56 404 GLY A CA 1
ATOM 3288 C C . GLY A 1 404 ? 48.819 1.546 -43.077 1.00 57.56 404 GLY A C 1
ATOM 3289 O O . GLY A 1 404 ? 49.801 1.888 -42.443 1.00 57.56 404 GLY A O 1
ATOM 3290 N N . LYS A 1 405 ? 48.017 2.430 -43.681 1.00 46.38 405 LYS A N 1
ATOM 3291 C CA . LYS A 1 405 ? 48.035 3.896 -43.580 1.00 46.38 405 LYS A CA 1
ATOM 3292 C C . LYS A 1 405 ? 46.879 4.482 -42.740 1.00 46.38 405 LYS A C 1
ATOM 3294 O O . LYS A 1 405 ? 46.529 5.649 -42.928 1.00 46.38 405 LYS A O 1
ATOM 3299 N N . GLY A 1 406 ? 46.233 3.705 -41.867 1.00 48.12 406 GLY A N 1
ATOM 3300 C CA . GLY A 1 406 ? 45.093 4.174 -41.074 1.00 48.12 406 GLY A CA 1
ATOM 3301 C C . GLY A 1 406 ? 44.468 3.144 -40.130 1.00 48.12 406 GLY A C 1
ATOM 3302 O O . GLY A 1 406 ? 44.983 2.038 -39.978 1.00 48.12 406 GLY A O 1
ATOM 3303 N N . ILE A 1 407 ? 43.346 3.508 -39.502 1.00 49.91 407 ILE A N 1
ATOM 3304 C CA . ILE A 1 407 ? 42.540 2.645 -38.622 1.00 49.91 407 ILE A CA 1
ATOM 3305 C C . ILE A 1 407 ? 41.098 2.674 -39.105 1.00 49.91 407 ILE A C 1
ATOM 3307 O O . ILE A 1 407 ? 40.514 3.740 -39.296 1.00 49.91 407 ILE A O 1
ATOM 3311 N N . LYS A 1 408 ? 40.530 1.489 -39.292 1.00 50.19 408 LYS A N 1
ATOM 3312 C CA . LYS A 1 408 ? 39.112 1.293 -39.552 1.00 50.19 408 LYS A CA 1
ATOM 3313 C C . LYS A 1 408 ? 38.398 1.071 -38.228 1.00 50.19 408 LYS A C 1
ATOM 3315 O O . LYS A 1 408 ? 38.704 0.106 -37.530 1.00 50.19 408 LYS A O 1
ATOM 3320 N N . MET A 1 409 ? 37.473 1.955 -37.885 1.00 49.94 409 MET A N 1
ATOM 3321 C CA . MET A 1 409 ? 36.598 1.787 -36.729 1.00 49.94 409 MET A CA 1
ATOM 3322 C C . MET A 1 409 ? 35.282 1.198 -37.221 1.00 49.94 409 MET A C 1
ATOM 3324 O O . MET A 1 409 ? 34.649 1.768 -38.110 1.00 49.94 409 MET A O 1
ATOM 3328 N N . ARG A 1 410 ? 34.887 0.058 -36.660 1.00 49.56 410 ARG A N 1
ATOM 3329 C CA . ARG A 1 410 ? 33.562 -0.527 -36.848 1.00 49.56 410 ARG A CA 1
ATOM 3330 C C . ARG A 1 410 ? 32.841 -0.462 -35.515 1.00 49.56 410 ARG A C 1
ATOM 3332 O O . ARG A 1 410 ? 33.279 -1.091 -34.555 1.00 49.56 410 ARG A O 1
ATOM 3339 N N . TYR A 1 411 ? 31.773 0.321 -35.458 1.00 51.19 411 TYR A N 1
ATOM 3340 C CA . TYR A 1 411 ? 30.818 0.232 -34.365 1.00 51.19 411 TYR A CA 1
ATOM 3341 C C . TYR A 1 411 ? 29.739 -0.761 -34.778 1.00 51.19 411 TYR A C 1
ATOM 3343 O O . TYR A 1 411 ? 29.083 -0.563 -35.800 1.00 51.19 411 TYR A O 1
ATOM 3351 N N . GLN A 1 412 ? 29.611 -1.839 -34.014 1.00 51.31 412 GLN A N 1
ATOM 3352 C CA . GLN A 1 412 ? 28.552 -2.819 -34.188 1.00 51.31 412 GLN A CA 1
ATOM 3353 C C . GLN A 1 412 ? 27.756 -2.845 -32.892 1.00 51.31 412 GLN A C 1
ATOM 3355 O O . GLN A 1 412 ? 28.278 -3.193 -31.828 1.00 51.31 412 GLN A O 1
ATOM 3360 N N . GLN A 1 413 ? 26.490 -2.450 -32.972 1.00 51.09 413 GLN A N 1
ATOM 3361 C CA . GLN A 1 413 ? 25.538 -2.787 -31.932 1.00 51.09 413 GLN A CA 1
ATOM 3362 C C . GLN A 1 413 ? 25.213 -4.269 -32.118 1.00 51.09 413 GLN A C 1
ATOM 3364 O O . GLN A 1 413 ? 24.307 -4.627 -32.865 1.00 51.09 413 GLN A O 1
ATOM 3369 N N . GLU A 1 414 ? 26.024 -5.149 -31.525 1.00 51.28 414 GLU A N 1
ATOM 3370 C CA . GLU A 1 414 ? 25.628 -6.550 -31.430 1.00 51.28 414 GLU A CA 1
ATOM 3371 C C . GLU A 1 414 ? 24.317 -6.600 -30.653 1.00 51.28 414 GLU A C 1
ATOM 3373 O O . GLU A 1 414 ? 24.129 -5.895 -29.655 1.00 51.28 414 GLU A O 1
ATOM 3378 N N . ALA A 1 415 ? 23.399 -7.434 -31.123 1.00 57.25 415 ALA A N 1
ATOM 3379 C CA . ALA A 1 415 ? 22.260 -7.825 -30.327 1.00 57.25 415 ALA A CA 1
ATOM 3380 C C . ALA A 1 415 ? 22.804 -8.575 -29.108 1.00 57.25 415 ALA A C 1
ATOM 3382 O O . ALA A 1 415 ? 23.055 -9.772 -29.151 1.00 57.25 415 ALA A O 1
ATOM 3383 N N . ALA A 1 416 ? 23.086 -7.853 -28.036 1.00 63.91 416 ALA A N 1
ATOM 3384 C CA . ALA A 1 416 ? 23.468 -8.432 -26.769 1.00 63.91 416 ALA A CA 1
ATOM 3385 C C . ALA A 1 416 ? 22.180 -8.660 -25.981 1.00 63.91 416 ALA A C 1
ATOM 3387 O O . ALA A 1 416 ? 21.462 -7.703 -25.678 1.00 63.91 416 ALA A O 1
ATOM 3388 N N . ILE A 1 417 ? 21.869 -9.915 -25.653 1.00 74.00 417 ILE A N 1
ATOM 3389 C CA . ILE A 1 417 ? 20.760 -10.201 -24.745 1.00 74.00 417 ILE A CA 1
ATOM 3390 C C . ILE A 1 417 ? 21.271 -9.915 -23.328 1.00 74.00 417 ILE A C 1
ATOM 3392 O O . ILE A 1 417 ? 22.238 -10.545 -22.889 1.00 74.00 417 ILE A O 1
ATOM 3396 N N . PRO A 1 418 ? 20.678 -8.954 -22.601 1.00 76.81 418 PRO A N 1
ATOM 3397 C CA . PRO A 1 418 ? 21.051 -8.705 -21.217 1.00 76.81 418 PRO A CA 1
ATOM 3398 C C . PRO A 1 418 ? 20.759 -9.944 -20.364 1.00 76.81 418 PRO A C 1
ATOM 3400 O O . PRO A 1 418 ? 19.624 -10.417 -20.312 1.00 76.81 418 PRO A O 1
ATOM 3403 N N . VAL A 1 419 ? 21.778 -10.447 -19.665 1.00 82.19 419 VAL A N 1
ATOM 3404 C CA . VAL A 1 419 ? 21.626 -11.520 -18.676 1.00 82.19 419 VAL A CA 1
ATOM 3405 C C . VAL A 1 419 ? 21.249 -10.880 -17.352 1.00 82.19 419 VAL A C 1
ATOM 3407 O O . VAL A 1 419 ? 22.031 -10.110 -16.789 1.00 82.19 419 VAL A O 1
ATOM 3410 N N . VAL A 1 420 ? 20.052 -11.189 -16.865 1.00 88.50 420 VAL A N 1
ATOM 3411 C CA . VAL A 1 420 ? 19.512 -10.658 -15.610 1.00 88.50 420 VAL A CA 1
ATOM 3412 C C . VAL A 1 420 ? 19.850 -11.597 -14.459 1.00 88.50 420 VAL A C 1
ATOM 3414 O O . VAL A 1 420 ? 19.783 -12.817 -14.601 1.00 88.50 420 VAL A O 1
ATOM 3417 N N . ASP A 1 421 ? 20.145 -11.039 -13.287 1.00 92.06 421 ASP A N 1
ATOM 3418 C CA . ASP A 1 421 ? 20.031 -11.750 -12.018 1.00 92.06 421 ASP A CA 1
ATOM 3419 C C . ASP A 1 421 ? 18.559 -12.119 -11.793 1.00 92.06 421 ASP A C 1
ATOM 3421 O O . ASP A 1 421 ? 17.787 -11.367 -11.191 1.00 92.06 421 ASP A O 1
ATOM 3425 N N . GLU A 1 422 ? 18.161 -13.286 -12.303 1.00 94.12 422 GLU A N 1
ATOM 3426 C CA . GLU A 1 422 ? 16.786 -13.782 -12.212 1.00 94.12 422 GLU A CA 1
ATOM 3427 C C . GLU A 1 422 ? 16.299 -13.871 -10.764 1.00 94.12 422 GLU A C 1
ATOM 3429 O O . GLU A 1 422 ? 15.113 -13.689 -10.508 1.00 94.12 422 GLU A O 1
ATOM 3434 N N . LYS A 1 423 ? 17.189 -14.079 -9.783 1.00 94.38 423 LYS A N 1
ATOM 3435 C CA . LYS A 1 423 ? 16.791 -14.103 -8.372 1.00 94.38 423 LYS A CA 1
ATOM 3436 C C . LYS A 1 423 ? 16.416 -12.705 -7.879 1.00 94.38 423 LYS A C 1
ATOM 3438 O O . LYS A 1 423 ? 15.445 -12.569 -7.135 1.00 94.38 423 LYS A O 1
ATOM 3443 N N . ALA A 1 424 ? 17.179 -11.681 -8.259 1.00 91.12 424 ALA A N 1
ATOM 3444 C CA . ALA A 1 424 ? 16.883 -10.296 -7.896 1.00 91.12 424 ALA A CA 1
ATOM 3445 C C . ALA A 1 424 ? 15.651 -9.749 -8.639 1.00 91.12 424 ALA A C 1
ATOM 3447 O O . ALA A 1 424 ? 14.823 -9.071 -8.024 1.00 91.12 424 ALA A O 1
ATOM 3448 N N . SER A 1 425 ? 15.498 -10.090 -9.923 1.00 93.25 425 SER A N 1
ATOM 3449 C CA . SER A 1 425 ? 14.303 -9.754 -10.709 1.00 93.25 425 SER A CA 1
ATOM 3450 C C . SER A 1 425 ? 13.059 -10.427 -10.129 1.00 93.25 425 SER A C 1
ATOM 3452 O O . SER A 1 425 ? 12.065 -9.758 -9.855 1.00 93.25 425 SER A O 1
ATOM 3454 N N . GLU A 1 426 ? 13.129 -11.722 -9.810 1.00 94.50 426 GLU A N 1
ATOM 3455 C CA . GLU A 1 426 ? 12.018 -12.452 -9.194 1.00 94.50 426 GLU A CA 1
ATOM 3456 C C . GLU A 1 426 ? 11.638 -11.888 -7.818 1.00 94.50 426 GLU A C 1
ATOM 3458 O O . GLU A 1 426 ? 10.454 -11.735 -7.513 1.00 94.50 426 GLU A O 1
ATOM 3463 N N . ALA A 1 427 ? 12.622 -11.513 -6.993 1.00 92.31 427 ALA A N 1
ATOM 3464 C CA . ALA A 1 427 ? 12.360 -10.846 -5.720 1.00 92.31 427 ALA A CA 1
ATOM 3465 C C . ALA A 1 427 ? 11.627 -9.508 -5.919 1.00 92.31 427 ALA A C 1
ATOM 3467 O O . ALA A 1 427 ? 10.659 -9.228 -5.210 1.00 92.31 427 ALA A O 1
ATOM 3468 N N . THR A 1 428 ? 12.037 -8.714 -6.915 1.00 94.38 428 THR A N 1
ATOM 3469 C CA . THR A 1 428 ? 11.369 -7.452 -7.270 1.00 94.38 428 THR A CA 1
ATOM 3470 C C . THR A 1 428 ? 9.947 -7.703 -7.762 1.00 94.38 428 THR A C 1
ATOM 3472 O O . THR A 1 428 ? 9.011 -7.070 -7.279 1.00 94.38 428 THR A O 1
ATOM 3475 N N . ARG A 1 429 ? 9.742 -8.676 -8.656 1.00 95.75 429 ARG A N 1
ATOM 3476 C CA . ARG A 1 429 ? 8.412 -9.060 -9.139 1.00 95.75 429 ARG A CA 1
ATOM 3477 C C . ARG A 1 429 ? 7.485 -9.449 -7.991 1.00 95.75 429 ARG A C 1
ATOM 3479 O O . ARG A 1 429 ? 6.397 -8.891 -7.883 1.00 95.75 429 ARG A O 1
ATOM 3486 N N . ILE A 1 430 ? 7.919 -10.351 -7.108 1.00 93.06 430 ILE A N 1
ATOM 3487 C CA . ILE A 1 430 ? 7.131 -10.793 -5.946 1.00 93.06 430 ILE A CA 1
ATOM 3488 C C . ILE A 1 430 ? 6.801 -9.612 -5.022 1.00 93.06 430 ILE A C 1
ATOM 3490 O O . ILE A 1 430 ? 5.688 -9.546 -4.492 1.00 93.06 430 ILE A O 1
ATOM 3494 N N . HIS A 1 431 ? 7.742 -8.685 -4.829 1.00 93.50 431 HIS A N 1
ATOM 3495 C CA . HIS A 1 431 ? 7.536 -7.474 -4.036 1.00 93.50 431 HIS A CA 1
ATOM 3496 C C . HIS A 1 431 ? 6.445 -6.578 -4.647 1.00 93.50 431 HIS A C 1
ATOM 3498 O O . HIS A 1 431 ? 5.486 -6.221 -3.962 1.00 93.50 431 HIS A O 1
ATOM 3504 N N . GLU A 1 432 ? 6.522 -6.275 -5.946 1.00 94.88 432 GLU A N 1
ATOM 3505 C CA . GLU A 1 432 ? 5.528 -5.425 -6.617 1.00 94.88 432 GLU A CA 1
ATOM 3506 C C . GLU A 1 432 ? 4.155 -6.104 -6.760 1.00 94.88 432 GLU A C 1
ATOM 3508 O O . GLU A 1 432 ? 3.113 -5.460 -6.622 1.00 94.88 432 GLU A O 1
ATOM 3513 N N . GLU A 1 433 ? 4.120 -7.418 -6.995 1.00 94.06 433 GLU A N 1
ATOM 3514 C CA . GLU A 1 433 ? 2.873 -8.192 -7.019 1.00 94.06 433 GLU A CA 1
ATOM 3515 C C . GLU A 1 433 ? 2.196 -8.229 -5.653 1.00 94.06 433 GLU A C 1
ATOM 3517 O O . GLU A 1 433 ? 0.968 -8.175 -5.570 1.00 94.06 433 GLU A O 1
ATOM 3522 N N . GLN A 1 434 ? 2.977 -8.273 -4.570 1.00 91.00 434 GLN A N 1
ATOM 3523 C CA . GLN A 1 434 ? 2.433 -8.205 -3.221 1.00 91.00 434 GLN A CA 1
ATOM 3524 C C . GLN A 1 434 ? 1.695 -6.884 -2.986 1.00 91.00 434 GLN A C 1
ATOM 3526 O O . GLN A 1 434 ? 0.624 -6.910 -2.376 1.00 91.00 434 GLN A O 1
ATOM 3531 N N . HIS A 1 435 ? 2.220 -5.757 -3.481 1.00 89.50 435 HIS A N 1
ATOM 3532 C CA . HIS A 1 435 ? 1.527 -4.467 -3.414 1.00 89.50 435 HIS A CA 1
ATOM 3533 C C . HIS A 1 435 ? 0.189 -4.522 -4.150 1.00 89.50 435 HIS A C 1
ATOM 3535 O O . HIS A 1 435 ? -0.834 -4.164 -3.568 1.00 89.50 435 HIS A O 1
ATOM 3541 N N . GLN A 1 436 ? 0.158 -5.055 -5.377 1.00 92.06 436 GLN A N 1
ATOM 3542 C CA . GLN A 1 436 ? -1.090 -5.170 -6.140 1.00 92.06 436 GLN A CA 1
ATOM 3543 C C . GLN A 1 436 ? -2.098 -6.100 -5.460 1.00 92.06 436 GLN A C 1
ATOM 3545 O O . GLN A 1 436 ? -3.265 -5.736 -5.315 1.00 92.06 436 GLN A O 1
ATOM 3550 N N . PHE A 1 437 ? -1.664 -7.265 -4.977 1.00 92.12 437 PHE A N 1
ATOM 3551 C CA . PHE A 1 437 ? -2.536 -8.199 -4.262 1.00 92.12 437 PHE A CA 1
ATOM 3552 C C . PHE A 1 437 ? -3.100 -7.570 -2.984 1.00 92.12 437 PHE A C 1
ATOM 3554 O O . PHE A 1 437 ? -4.271 -7.742 -2.652 1.00 92.12 437 PHE A O 1
ATOM 3561 N N . ASN A 1 438 ? -2.289 -6.769 -2.291 1.00 85.56 438 ASN A N 1
ATOM 3562 C CA . ASN A 1 438 ? -2.715 -6.076 -1.086 1.00 85.56 438 ASN A CA 1
ATOM 3563 C C . ASN A 1 438 ? -3.824 -5.042 -1.336 1.00 85.56 438 ASN A C 1
ATOM 3565 O O . ASN A 1 438 ? -4.587 -4.733 -0.419 1.00 85.56 438 ASN A O 1
ATOM 3569 N N . THR A 1 439 ? -3.950 -4.516 -2.555 1.00 86.81 439 THR A N 1
ATOM 3570 C CA . THR A 1 439 ? -5.045 -3.591 -2.889 1.00 86.81 439 THR A CA 1
ATOM 3571 C C . THR A 1 439 ? -6.419 -4.262 -2.878 1.00 86.81 439 THR A C 1
ATOM 3573 O O . THR A 1 439 ? -7.424 -3.567 -2.766 1.00 86.81 439 THR A O 1
ATOM 3576 N N . LEU A 1 440 ? -6.484 -5.599 -2.938 1.00 88.50 440 LEU A N 1
ATOM 3577 C CA . LEU A 1 440 ? -7.743 -6.346 -2.886 1.00 88.50 440 LEU A CA 1
ATOM 3578 C C . LEU A 1 440 ? -8.355 -6.376 -1.474 1.00 88.50 440 LEU A C 1
ATOM 3580 O O . LEU A 1 440 ? -9.566 -6.510 -1.333 1.00 88.50 440 LEU A O 1
ATOM 3584 N N . PHE A 1 441 ? -7.541 -6.234 -0.420 1.00 85.94 441 PHE A N 1
ATOM 3585 C CA . PHE A 1 441 ? -7.955 -6.469 0.973 1.00 85.94 441 PHE A CA 1
ATOM 3586 C C . PHE A 1 441 ? -7.746 -5.246 1.880 1.00 85.94 441 PHE A C 1
ATOM 3588 O O . PHE A 1 441 ? -7.170 -5.338 2.967 1.00 85.94 441 PHE A O 1
ATOM 3595 N N . VAL A 1 442 ? -8.224 -4.077 1.449 1.00 74.38 442 VAL A N 1
ATOM 3596 C CA . VAL A 1 442 ? -8.088 -2.821 2.205 1.00 74.38 442 VAL A CA 1
ATOM 3597 C C . VAL A 1 442 ? -8.935 -2.843 3.497 1.00 74.38 442 VAL A C 1
ATOM 3599 O O . VAL A 1 442 ? -10.146 -3.058 3.427 1.00 74.38 442 VAL A O 1
ATOM 3602 N N . PRO A 1 443 ? -8.357 -2.561 4.687 1.00 68.94 443 PRO A N 1
ATOM 3603 C CA . PRO A 1 443 ? -9.115 -2.516 5.941 1.00 68.94 443 PRO A CA 1
ATOM 3604 C C . PRO A 1 443 ? -10.236 -1.460 5.953 1.00 68.94 443 PRO A C 1
ATOM 3606 O O . PRO A 1 443 ? -9.998 -0.271 5.721 1.00 68.94 443 PRO A O 1
ATOM 3609 N N . LEU A 1 444 ? -11.452 -1.873 6.327 1.00 60.41 444 LEU A N 1
ATOM 3610 C CA . LEU A 1 444 ? -12.644 -1.013 6.428 1.00 60.41 444 LEU A CA 1
ATOM 3611 C C . LEU A 1 444 ? -12.485 0.129 7.447 1.00 60.41 444 LEU A C 1
ATOM 3613 O O . LEU A 1 444 ? -13.081 1.200 7.310 1.00 60.41 444 LEU A O 1
ATOM 3617 N N . GLU A 1 445 ? -11.682 -0.080 8.493 1.00 64.44 445 GLU A N 1
ATOM 3618 C CA . GLU A 1 445 ? -11.483 0.865 9.594 1.00 64.44 445 GLU A CA 1
ATOM 3619 C C . GLU A 1 445 ? -10.814 2.175 9.166 1.00 64.44 445 GLU A C 1
ATOM 3621 O O . GLU A 1 445 ? -10.887 3.162 9.906 1.00 64.44 445 GLU A O 1
ATOM 3626 N N . MET A 1 446 ? -10.211 2.223 7.974 1.00 62.22 446 MET A N 1
ATOM 3627 C CA . MET A 1 446 ? -9.615 3.447 7.433 1.00 62.22 446 MET A CA 1
ATOM 3628 C C . MET A 1 446 ? -10.641 4.561 7.178 1.00 62.22 446 MET A C 1
ATOM 3630 O O . MET A 1 446 ? -10.266 5.728 7.108 1.00 62.22 446 MET A O 1
ATOM 3634 N N . ARG A 1 447 ? -11.943 4.240 7.151 1.00 56.75 447 ARG A N 1
ATOM 3635 C CA . ARG A 1 447 ? -13.030 5.207 6.920 1.00 56.75 447 ARG A CA 1
ATOM 3636 C C . ARG A 1 447 ? -13.524 5.935 8.189 1.00 56.75 447 ARG A C 1
ATOM 3638 O O . ARG A 1 447 ? -14.268 6.902 8.084 1.00 56.75 447 ARG A O 1
ATOM 3645 N N . GLN A 1 448 ? -13.123 5.521 9.400 1.00 61.56 448 GLN A N 1
ATOM 3646 C CA . GLN A 1 448 ? -13.733 6.014 10.658 1.00 61.56 448 GLN A CA 1
ATOM 3647 C C . GLN A 1 448 ? -13.094 7.274 11.277 1.00 61.56 448 GLN A C 1
ATOM 3649 O O . GLN A 1 448 ? -13.697 7.885 12.160 1.00 61.56 448 GLN A O 1
ATOM 3654 N N . GLY A 1 449 ? -11.902 7.690 10.836 1.00 70.25 449 GLY A N 1
ATOM 3655 C CA . GLY A 1 449 ? -11.118 8.727 11.530 1.00 70.25 449 GLY A CA 1
ATOM 3656 C C . GLY A 1 449 ? -11.734 10.135 11.539 1.00 70.25 449 GLY A C 1
ATOM 3657 O O . GLY A 1 449 ? -11.443 10.926 12.433 1.00 70.25 449 GLY A O 1
ATOM 3658 N N . TYR A 1 450 ? -12.602 10.450 10.577 1.00 74.38 450 TYR A N 1
ATOM 3659 C CA . TYR A 1 450 ? -13.147 11.798 10.405 1.00 74.38 450 TYR A CA 1
ATOM 3660 C C . TYR A 1 450 ? -14.172 12.193 11.482 1.00 74.38 450 TYR A C 1
ATOM 3662 O O . TYR A 1 450 ? -14.136 13.297 12.021 1.00 74.38 450 TYR A O 1
ATOM 3670 N N . LEU A 1 451 ? -15.077 11.281 11.845 1.00 70.06 451 LEU A N 1
ATOM 3671 C CA . LEU A 1 451 ? -16.097 11.552 12.866 1.00 70.06 451 LEU A CA 1
ATOM 3672 C C . LEU A 1 451 ? -15.479 11.690 14.262 1.00 70.06 451 LEU A C 1
ATOM 3674 O O . LEU A 1 451 ? -15.891 12.548 15.042 1.00 70.06 451 LEU A O 1
ATOM 3678 N N . GLU A 1 452 ? -14.463 10.874 14.562 1.00 79.06 452 GLU A N 1
ATOM 3679 C CA . GLU A 1 452 ? -13.706 10.962 15.815 1.00 79.06 452 GLU A CA 1
ATOM 3680 C C . GLU A 1 452 ? -13.045 12.341 15.963 1.00 79.06 452 GLU A C 1
ATOM 3682 O O . GLU A 1 452 ? -13.070 12.922 17.050 1.00 79.06 452 GLU A O 1
ATOM 3687 N N . LEU A 1 453 ? -12.523 12.903 14.864 1.00 82.75 453 LEU A N 1
ATOM 3688 C CA . LEU A 1 453 ? -11.982 14.261 14.842 1.00 82.75 453 LEU A CA 1
ATOM 3689 C C . LEU A 1 453 ? -13.045 15.303 15.218 1.00 82.75 453 LEU A C 1
ATOM 3691 O O . LEU A 1 453 ? -12.808 16.105 16.121 1.00 82.75 453 LEU A O 1
ATOM 3695 N N . LEU A 1 454 ? -14.215 15.287 14.573 1.00 80.94 454 LEU A N 1
ATOM 3696 C CA . LEU A 1 454 ? -15.262 16.283 14.836 1.00 80.94 454 LEU A CA 1
ATOM 3697 C C . LEU A 1 454 ? -15.757 16.240 16.290 1.00 80.94 454 LEU A C 1
ATOM 3699 O O . LEU A 1 454 ? -15.945 17.285 16.912 1.00 80.94 454 LEU A O 1
ATOM 3703 N N . GLN A 1 455 ? -15.896 15.045 16.869 1.00 79.56 455 GLN A N 1
ATOM 3704 C CA . GLN A 1 455 ? -16.255 14.890 18.283 1.00 79.56 455 GLN A CA 1
ATOM 3705 C C . GLN A 1 455 ? -15.209 15.503 19.215 1.00 79.56 455 GLN A C 1
ATOM 3707 O O . GLN A 1 455 ? -15.538 16.133 20.222 1.00 79.56 455 GLN A O 1
ATOM 3712 N N . GLU A 1 456 ? -13.935 15.312 18.891 1.00 81.31 456 GLU A N 1
ATOM 3713 C CA . GLU A 1 456 ? -12.824 15.852 19.660 1.00 81.31 456 GLU A CA 1
ATOM 3714 C C . GLU A 1 456 ? -12.687 17.373 19.528 1.00 81.31 456 GLU A C 1
ATOM 3716 O O . GLU A 1 456 ? -12.287 18.023 20.497 1.00 81.31 456 GLU A O 1
ATOM 3721 N N . VAL A 1 457 ? -13.040 17.939 18.373 1.00 83.94 457 VAL A N 1
ATOM 3722 C CA . VAL A 1 457 ? -13.118 19.390 18.148 1.00 83.94 457 VAL A CA 1
ATOM 3723 C C . VAL A 1 457 ? -14.268 19.994 18.956 1.00 83.94 457 VAL A C 1
ATOM 3725 O O . VAL A 1 457 ? -14.040 20.943 19.702 1.00 83.94 457 VAL A O 1
ATOM 3728 N N . ALA A 1 458 ? -15.462 19.395 18.922 1.00 79.44 458 ALA A N 1
ATOM 3729 C CA . ALA A 1 458 ? -16.625 19.878 19.675 1.00 79.44 458 ALA A CA 1
ATOM 3730 C C . ALA A 1 458 ? -16.399 19.896 21.200 1.00 79.44 458 ALA A C 1
ATOM 3732 O O . ALA A 1 458 ? -16.814 20.823 21.895 1.00 79.44 458 ALA A O 1
ATOM 3733 N N . LYS A 1 459 ? -15.690 18.897 21.747 1.00 82.06 459 LYS A N 1
ATOM 3734 C CA . LYS A 1 459 ? -15.297 18.893 23.171 1.00 82.06 459 LYS A CA 1
ATOM 3735 C C . LYS A 1 459 ? -14.298 20.000 23.513 1.00 82.06 459 LYS A C 1
ATOM 3737 O O . LYS A 1 459 ? -14.330 20.518 24.627 1.00 82.06 459 LYS A O 1
ATOM 3742 N N . THR A 1 460 ? -13.380 20.319 22.600 1.00 85.25 460 THR A N 1
ATOM 3743 C CA . THR A 1 460 ? -12.399 21.396 22.795 1.00 85.25 460 THR A CA 1
ATOM 3744 C C . THR A 1 460 ? -13.055 22.771 22.667 1.00 85.25 460 THR A C 1
ATOM 3746 O O . THR A 1 460 ? -12.711 23.663 23.440 1.00 85.25 460 THR A O 1
ATOM 3749 N N . ALA A 1 461 ? -14.044 22.920 21.781 1.00 81.88 461 ALA A N 1
ATOM 3750 C CA . ALA A 1 461 ? -14.750 24.178 21.531 1.00 81.88 461 ALA A CA 1
ATOM 3751 C C . ALA A 1 461 ? -15.392 24.751 22.802 1.00 81.88 461 ALA A C 1
ATOM 3753 O O . ALA A 1 461 ? -15.301 25.949 23.044 1.00 81.88 461 ALA A O 1
ATOM 3754 N N . GLN A 1 462 ? -15.924 23.884 23.670 1.00 78.69 462 GLN A N 1
ATOM 3755 C CA . GLN A 1 462 ? -16.458 24.257 24.991 1.00 78.69 462 GLN A CA 1
ATOM 3756 C C . GLN A 1 462 ? -15.437 24.906 25.930 1.00 78.69 462 GLN A C 1
ATOM 3758 O O . GLN A 1 462 ? -15.821 25.588 26.875 1.00 78.69 462 GLN A O 1
ATOM 3763 N N . LYS A 1 463 ? -14.142 24.647 25.728 1.00 87.12 463 LYS A N 1
ATOM 3764 C CA . LYS A 1 463 ? -13.066 25.169 26.579 1.00 87.12 463 LYS A CA 1
ATOM 3765 C C . LYS A 1 463 ? -12.416 26.403 25.969 1.00 87.12 463 LYS A C 1
ATOM 3767 O O . LYS A 1 463 ? -12.134 27.356 26.685 1.00 87.12 463 LYS A O 1
ATOM 3772 N N . SER A 1 464 ? -12.145 26.351 24.667 1.00 88.12 464 SER A N 1
ATOM 3773 C CA . SER A 1 464 ? -11.490 27.414 23.908 1.00 88.12 464 SER A CA 1
ATOM 3774 C C . SER A 1 464 ? -11.874 27.274 22.430 1.00 88.12 464 SER A C 1
ATOM 3776 O O . SER A 1 464 ? -11.456 26.304 21.786 1.00 88.12 464 SER A O 1
ATOM 3778 N N . PRO A 1 465 ? -12.651 28.219 21.864 1.00 83.75 465 PRO A N 1
ATOM 3779 C CA . PRO A 1 465 ? -12.973 28.228 20.437 1.00 83.75 465 PRO A CA 1
ATOM 3780 C C . PRO A 1 465 ? -11.721 28.250 19.554 1.00 83.75 465 PRO A C 1
ATOM 3782 O O . PRO A 1 465 ? -11.650 27.525 18.565 1.00 83.75 465 PRO A O 1
ATOM 3785 N N . ARG A 1 466 ? -10.694 29.006 19.962 1.00 85.25 466 ARG A N 1
ATOM 3786 C CA . ARG A 1 466 ? -9.401 29.056 19.271 1.00 85.25 466 ARG A CA 1
ATOM 3787 C C . ARG A 1 466 ? -8.735 27.682 19.224 1.00 85.25 466 ARG A C 1
ATOM 3789 O O . ARG A 1 466 ? -8.379 27.219 18.146 1.00 85.25 466 ARG A O 1
ATOM 3796 N N . ASP A 1 467 ? -8.625 27.003 20.364 1.00 87.94 467 ASP A N 1
ATOM 3797 C CA . ASP A 1 467 ? -8.001 25.676 20.426 1.00 87.94 467 ASP A CA 1
ATOM 3798 C C . ASP A 1 467 ? -8.797 24.658 19.594 1.00 87.94 467 ASP A C 1
ATOM 3800 O O . ASP A 1 467 ? -8.227 23.710 19.056 1.00 87.94 467 ASP A O 1
ATOM 3804 N N . ALA A 1 468 ? -10.119 24.831 19.480 1.00 87.06 468 ALA A N 1
ATOM 3805 C CA . ALA A 1 468 ? -10.956 24.008 18.613 1.00 87.06 468 ALA A CA 1
ATOM 3806 C C . ALA A 1 468 ? -10.664 24.237 17.129 1.00 87.06 468 ALA A C 1
ATOM 3808 O O . ALA A 1 468 ? -10.557 23.252 16.401 1.00 87.06 468 ALA A O 1
ATOM 3809 N N . VAL A 1 469 ? -10.495 25.489 16.693 1.00 87.12 469 VAL A N 1
ATOM 3810 C CA . VAL A 1 469 ? -10.087 25.811 15.316 1.00 87.12 469 VAL A CA 1
ATOM 3811 C C . VAL A 1 469 ? -8.703 25.227 15.022 1.00 87.12 469 VAL A C 1
ATOM 3813 O O . VAL A 1 469 ? -8.552 24.492 14.050 1.00 87.12 469 VAL A O 1
ATOM 3816 N N . GLU A 1 470 ? -7.717 25.447 15.896 1.00 91.62 470 GLU A N 1
ATOM 3817 C CA . GLU A 1 470 ? -6.361 24.896 15.735 1.00 91.62 470 GLU A CA 1
ATOM 3818 C C . GLU A 1 470 ? -6.376 23.354 15.675 1.00 91.62 470 GLU A C 1
ATOM 3820 O O . GLU A 1 470 ? -5.739 22.744 14.811 1.00 91.62 470 GLU A O 1
ATOM 3825 N N . LYS A 1 471 ? -7.164 22.699 16.542 1.00 91.62 471 LYS A N 1
ATOM 3826 C CA . LYS A 1 471 ? -7.336 21.235 16.554 1.00 91.62 471 LYS A CA 1
ATOM 3827 C C . LYS A 1 471 ? -8.071 20.721 15.315 1.00 91.62 471 LYS A C 1
ATOM 3829 O O . LYS A 1 471 ? -7.745 19.633 14.841 1.00 91.62 471 LYS A O 1
ATOM 3834 N N . LEU A 1 472 ? -9.039 21.475 14.791 1.00 89.00 472 LEU A N 1
ATOM 3835 C CA . LEU A 1 472 ? -9.740 21.139 13.555 1.00 89.00 472 LEU A CA 1
ATOM 3836 C C . LEU A 1 472 ? -8.792 21.224 12.361 1.00 89.00 472 LEU A C 1
ATOM 3838 O O . LEU A 1 472 ? -8.706 20.254 11.617 1.00 89.00 472 LEU A O 1
ATOM 3842 N N . ILE A 1 473 ? -8.045 22.324 12.215 1.00 91.44 473 ILE A N 1
ATOM 3843 C CA . ILE A 1 473 ? -7.053 22.495 11.143 1.00 91.44 473 ILE A CA 1
ATOM 3844 C C . ILE A 1 473 ? -6.029 21.362 11.204 1.00 91.44 473 ILE A C 1
ATOM 3846 O O . ILE A 1 473 ? -5.874 20.621 10.236 1.00 91.44 473 ILE A O 1
ATOM 3850 N N . HIS A 1 474 ? -5.384 21.155 12.358 1.00 93.50 474 HIS A N 1
ATOM 3851 C CA . HIS A 1 474 ? -4.405 20.078 12.542 1.00 93.50 474 HIS A CA 1
ATOM 3852 C C . HIS A 1 474 ? -4.990 18.698 12.225 1.00 93.50 474 HIS A C 1
ATOM 3854 O O . HIS A 1 474 ? -4.359 17.879 11.554 1.00 93.50 474 HIS A O 1
ATOM 3860 N N . GLY A 1 475 ? -6.215 18.447 12.682 1.00 90.12 475 GLY A N 1
ATOM 3861 C CA . GLY A 1 475 ? -6.927 17.203 12.450 1.00 90.12 475 GLY A CA 1
ATOM 3862 C C . GLY A 1 475 ? -7.282 16.960 10.988 1.00 90.12 475 GLY A C 1
ATOM 3863 O O . GLY A 1 475 ? -7.111 15.836 10.524 1.00 90.12 475 GLY A O 1
ATOM 3864 N N . LEU A 1 476 ? -7.728 17.989 10.265 1.00 89.00 476 LEU A N 1
ATOM 3865 C CA . LEU A 1 476 ? -8.017 17.922 8.833 1.00 89.00 476 LEU A CA 1
ATOM 3866 C C . LEU A 1 476 ? -6.729 17.707 8.034 1.00 89.00 476 LEU A C 1
ATOM 3868 O O . LEU A 1 476 ? -6.692 16.823 7.189 1.00 89.00 476 LEU A O 1
ATOM 3872 N N . VAL A 1 477 ? -5.634 18.399 8.372 1.00 91.31 477 VAL A N 1
ATOM 3873 C CA . VAL A 1 477 ? -4.322 18.186 7.730 1.00 91.31 477 VAL A CA 1
ATOM 3874 C C . VAL A 1 477 ? -3.857 16.741 7.933 1.00 91.31 477 VAL A C 1
ATOM 3876 O O . VAL A 1 477 ? -3.408 16.066 7.006 1.00 91.31 477 VAL A O 1
ATOM 3879 N N . ARG A 1 478 ? -3.995 16.225 9.158 1.00 91.25 478 ARG A N 1
ATOM 3880 C CA . ARG A 1 478 ? -3.667 14.834 9.483 1.00 91.25 478 ARG A CA 1
ATOM 3881 C C . ARG A 1 478 ? -4.614 13.842 8.808 1.00 91.25 478 ARG A C 1
ATOM 3883 O O . ARG A 1 478 ? -4.173 12.745 8.473 1.00 91.25 478 ARG A O 1
ATOM 3890 N N . PHE A 1 479 ? -5.883 14.200 8.625 1.00 86.88 479 PHE A N 1
ATOM 3891 C CA . PHE A 1 479 ? -6.843 13.408 7.866 1.00 86.88 479 PHE A CA 1
ATOM 3892 C C . PHE A 1 479 ? -6.437 13.338 6.396 1.00 86.88 479 PHE A C 1
ATOM 3894 O O . PHE A 1 479 ? -6.350 12.231 5.889 1.00 86.88 479 PHE A O 1
ATOM 3901 N N . GLU A 1 480 ? -6.066 14.449 5.756 1.00 87.19 480 GLU A N 1
ATOM 3902 C CA . GLU A 1 480 ? -5.572 14.455 4.370 1.00 87.19 480 GLU A CA 1
ATOM 3903 C C . GLU A 1 480 ? -4.327 13.583 4.181 1.00 87.19 480 GLU A C 1
ATOM 3905 O O . GLU A 1 480 ? -4.224 12.830 3.213 1.00 87.19 480 GLU A O 1
ATOM 3910 N N . ARG A 1 481 ? -3.395 13.602 5.144 1.00 90.19 481 ARG A N 1
ATOM 3911 C CA . ARG A 1 481 ? -2.219 12.714 5.118 1.00 90.19 481 ARG A CA 1
ATOM 3912 C C . ARG A 1 481 ? -2.606 11.228 5.173 1.00 90.19 481 ARG A C 1
ATOM 3914 O O . ARG A 1 481 ? -1.964 10.397 4.531 1.00 90.19 481 ARG A O 1
ATOM 3921 N N . ARG A 1 482 ? -3.624 10.902 5.978 1.00 85.75 482 ARG A N 1
ATOM 3922 C CA . ARG A 1 482 ? -4.074 9.533 6.294 1.00 85.75 482 ARG A CA 1
ATOM 3923 C C . ARG A 1 482 ? -5.143 8.990 5.354 1.00 85.75 482 ARG A C 1
ATOM 3925 O O . ARG A 1 482 ? -5.347 7.779 5.339 1.00 85.75 482 ARG A O 1
ATOM 3932 N N . SER A 1 483 ? -5.884 9.856 4.673 1.00 74.69 483 SER A N 1
ATOM 3933 C CA . SER A 1 483 ? -7.027 9.458 3.867 1.00 74.69 483 SER A CA 1
ATOM 3934 C C . SER A 1 483 ? -6.538 8.669 2.655 1.00 74.69 483 SER A C 1
ATOM 3936 O O . SER A 1 483 ? -5.526 8.996 2.031 1.00 74.69 483 SER A O 1
ATOM 3938 N N . VAL A 1 484 ? -7.278 7.607 2.336 1.00 56.28 484 VAL A N 1
ATOM 3939 C CA . VAL A 1 484 ? -7.040 6.764 1.152 1.00 56.28 484 VAL A CA 1
ATOM 3940 C C . VAL A 1 484 ? -7.233 7.578 -0.137 1.00 56.28 484 VAL A C 1
ATOM 3942 O O . VAL A 1 484 ? -6.596 7.307 -1.144 1.00 56.28 484 VAL A O 1
ATOM 3945 N N . ILE A 1 485 ? -8.090 8.604 -0.087 1.00 52.19 485 ILE A N 1
ATOM 3946 C CA . ILE A 1 485 ? -8.480 9.432 -1.238 1.00 52.19 485 ILE A CA 1
ATOM 3947 C C . ILE A 1 485 ? -7.475 10.574 -1.492 1.00 52.19 485 ILE A C 1
ATOM 3949 O O . ILE A 1 485 ? -7.292 10.982 -2.636 1.00 52.19 485 ILE A O 1
ATOM 3953 N N . GLY A 1 486 ? -6.806 11.091 -0.455 1.00 59.72 486 GLY A N 1
ATOM 3954 C CA . GLY A 1 486 ? -5.883 12.220 -0.587 1.00 59.72 486 GLY A CA 1
ATOM 3955 C C . GLY A 1 486 ? -4.424 11.776 -0.700 1.00 59.72 486 GLY A C 1
ATOM 3956 O O . GLY A 1 486 ? -3.887 11.509 -1.780 1.00 59.72 486 GLY A O 1
ATOM 3957 N N . LEU A 1 487 ? -3.783 11.753 0.467 1.00 59.50 487 LEU A N 1
ATOM 3958 C CA . LEU A 1 487 ? -2.397 11.414 0.779 1.00 59.50 487 LEU A CA 1
ATOM 3959 C C . LEU A 1 487 ? -1.911 10.027 0.399 1.00 59.50 487 LEU A C 1
ATOM 3961 O O . LEU A 1 487 ? -0.788 9.892 -0.049 1.00 59.50 487 LEU A O 1
ATOM 3965 N N . ASP A 1 488 ? -2.661 8.986 0.747 1.00 74.56 488 ASP A N 1
ATOM 3966 C CA . ASP A 1 488 ? -2.195 7.589 0.785 1.00 74.56 488 ASP A CA 1
ATOM 3967 C C . ASP A 1 488 ? -0.752 7.380 1.334 1.00 74.56 488 ASP A C 1
ATOM 3969 O O . ASP A 1 488 ? -0.095 6.382 1.053 1.00 74.56 488 ASP A O 1
ATOM 3973 N N . MET A 1 489 ? -0.213 8.333 2.113 1.00 89.25 489 MET A N 1
ATOM 3974 C CA . MET A 1 489 ? 1.189 8.339 2.548 1.00 89.25 489 MET A CA 1
ATOM 3975 C C . MET A 1 489 ? 1.397 7.306 3.638 1.00 89.25 489 MET A C 1
ATOM 3977 O O . MET A 1 489 ? 2.336 6.515 3.580 1.00 89.25 489 MET A O 1
ATOM 3981 N N . ASP A 1 490 ? 0.490 7.306 4.616 1.00 90.75 490 ASP A N 1
ATOM 3982 C CA . ASP A 1 490 ? 0.513 6.359 5.723 1.00 90.75 490 ASP A CA 1
ATOM 3983 C C . ASP A 1 490 ? 0.347 4.914 5.198 1.00 90.75 490 ASP A C 1
ATOM 3985 O O . ASP A 1 490 ? 0.984 4.014 5.735 1.00 90.75 490 ASP A O 1
ATOM 3989 N N . ASN A 1 491 ? -0.423 4.685 4.124 1.00 86.69 491 ASN A N 1
ATOM 3990 C CA . ASN A 1 491 ? -0.584 3.361 3.504 1.00 86.69 491 ASN A CA 1
ATOM 3991 C C . ASN A 1 491 ? 0.604 2.961 2.633 1.00 86.69 491 ASN A C 1
ATOM 3993 O O . ASN A 1 491 ? 1.080 1.843 2.772 1.00 86.69 491 ASN A O 1
ATOM 3997 N N . SER A 1 492 ? 1.139 3.872 1.811 1.00 89.38 492 SER A N 1
ATOM 3998 C CA . SER A 1 492 ? 2.374 3.607 1.062 1.00 89.38 492 SER A CA 1
ATOM 3999 C C . SER A 1 492 ? 3.493 3.211 2.033 1.00 89.38 492 SER A C 1
ATOM 4001 O O . SER A 1 492 ? 4.130 2.179 1.879 1.00 89.38 492 SER A O 1
ATOM 4003 N N . ALA A 1 493 ? 3.677 3.971 3.116 1.00 94.19 493 ALA A N 1
ATOM 4004 C CA . ALA A 1 493 ? 4.648 3.639 4.154 1.00 94.19 493 ALA A CA 1
ATOM 4005 C C . ALA A 1 493 ? 4.348 2.305 4.846 1.00 94.19 493 ALA A C 1
ATOM 4007 O O . ALA A 1 493 ? 5.266 1.534 5.107 1.00 94.19 493 ALA A O 1
ATOM 4008 N N . ARG A 1 494 ? 3.075 2.028 5.151 1.00 94.31 494 ARG A N 1
ATOM 4009 C CA . ARG A 1 494 ? 2.633 0.755 5.729 1.00 94.31 494 ARG A CA 1
ATOM 4010 C C . ARG A 1 494 ? 3.054 -0.420 4.853 1.00 94.31 494 ARG A C 1
ATOM 4012 O O . ARG A 1 494 ? 3.654 -1.363 5.361 1.00 94.31 494 ARG A O 1
ATOM 4019 N N . ASP A 1 495 ? 2.724 -0.352 3.572 1.00 91.69 495 ASP A N 1
ATOM 4020 C CA . ASP A 1 495 ? 2.924 -1.439 2.624 1.00 91.69 495 ASP A CA 1
ATOM 4021 C C . ASP A 1 495 ? 4.424 -1.679 2.405 1.00 91.69 495 ASP A C 1
ATOM 4023 O O . ASP A 1 495 ? 4.870 -2.822 2.485 1.00 91.69 495 ASP A O 1
ATOM 4027 N N . GLU A 1 496 ? 5.226 -0.613 2.310 1.00 95.00 496 GLU A N 1
ATOM 4028 C CA . GLU A 1 496 ? 6.691 -0.701 2.272 1.00 95.00 496 GLU A CA 1
ATOM 4029 C C . GLU A 1 496 ? 7.284 -1.330 3.545 1.00 95.00 496 GLU A C 1
ATOM 4031 O O . GLU A 1 496 ? 8.132 -2.218 3.461 1.00 95.00 496 GLU A O 1
ATOM 4036 N N . ILE A 1 497 ? 6.832 -0.928 4.745 1.00 96.62 497 ILE A N 1
ATOM 4037 C CA . ILE A 1 497 ? 7.308 -1.532 6.006 1.00 96.62 497 ILE A CA 1
ATOM 4038 C C . ILE A 1 497 ? 7.050 -3.041 6.007 1.00 96.62 497 ILE A C 1
ATOM 4040 O O . ILE A 1 497 ? 7.931 -3.817 6.381 1.00 96.62 497 ILE A O 1
ATOM 4044 N N . LEU A 1 498 ? 5.842 -3.457 5.619 1.00 94.50 498 LEU A N 1
ATOM 4045 C CA . LEU A 1 498 ? 5.464 -4.868 5.610 1.00 94.50 498 LEU A CA 1
ATOM 4046 C C . LEU A 1 498 ? 6.237 -5.652 4.553 1.00 94.50 498 LEU A C 1
ATOM 4048 O O . LEU A 1 498 ? 6.670 -6.766 4.846 1.00 94.50 498 LEU A O 1
ATOM 4052 N N . ALA A 1 499 ? 6.441 -5.074 3.370 1.00 91.50 499 ALA A N 1
ATOM 4053 C CA . ALA A 1 499 ? 7.193 -5.700 2.294 1.00 91.50 499 ALA A CA 1
ATOM 4054 C C . ALA A 1 499 ? 8.666 -5.902 2.687 1.00 91.50 499 ALA A C 1
ATOM 4056 O O . ALA A 1 499 ? 9.132 -7.039 2.730 1.00 91.50 499 ALA A O 1
ATOM 4057 N N . TYR A 1 500 ? 9.365 -4.853 3.137 1.00 94.94 500 TYR A N 1
ATOM 4058 C CA . TYR A 1 500 ? 10.751 -4.994 3.595 1.00 94.94 500 TYR A CA 1
ATOM 4059 C C . TYR A 1 500 ? 10.900 -5.958 4.777 1.00 94.94 500 TYR A C 1
ATOM 4061 O O . TYR A 1 500 ? 11.889 -6.693 4.860 1.00 94.94 500 TYR A O 1
ATOM 4069 N N . TYR A 1 501 ? 9.941 -5.961 5.709 1.00 96.62 501 TYR A N 1
ATOM 4070 C CA . TYR A 1 501 ? 9.978 -6.881 6.843 1.00 96.62 501 TYR A CA 1
ATOM 4071 C C . TYR A 1 501 ? 9.770 -8.336 6.408 1.00 96.62 501 TYR A C 1
ATOM 4073 O O . TYR A 1 501 ? 10.455 -9.225 6.923 1.00 96.62 501 TYR A O 1
ATOM 4081 N N . LYS A 1 502 ? 8.883 -8.580 5.432 1.00 92.56 502 LYS A N 1
ATOM 4082 C CA . LYS A 1 502 ? 8.691 -9.890 4.791 1.00 92.56 502 LYS A CA 1
ATOM 4083 C C . LYS A 1 502 ? 9.988 -10.396 4.161 1.00 92.56 502 LYS A C 1
ATOM 4085 O O . LYS A 1 502 ? 10.354 -11.545 4.401 1.00 92.56 502 LYS A O 1
ATOM 4090 N N . ASP A 1 503 ? 10.729 -9.510 3.500 1.00 91.75 503 ASP A N 1
ATOM 4091 C CA . ASP A 1 503 ? 12.026 -9.803 2.868 1.00 91.75 503 ASP A CA 1
ATOM 4092 C C . ASP A 1 503 ? 13.167 -10.014 3.884 1.00 91.75 503 ASP A C 1
ATOM 4094 O O . ASP A 1 503 ? 14.293 -10.363 3.536 1.00 91.75 503 ASP A O 1
ATOM 4098 N N . GLY A 1 504 ? 12.878 -9.844 5.175 1.00 95.19 504 GLY A N 1
ATOM 4099 C CA . GLY A 1 504 ? 13.797 -10.125 6.269 1.00 95.19 504 GLY A CA 1
ATOM 4100 C C . GLY A 1 504 ? 14.641 -8.950 6.735 1.00 95.19 504 GLY A C 1
ATOM 4101 O O . GLY A 1 504 ? 15.505 -9.136 7.595 1.00 95.19 504 GLY A O 1
ATOM 4102 N N . THR A 1 505 ? 14.348 -7.751 6.238 1.00 96.12 505 THR A N 1
ATO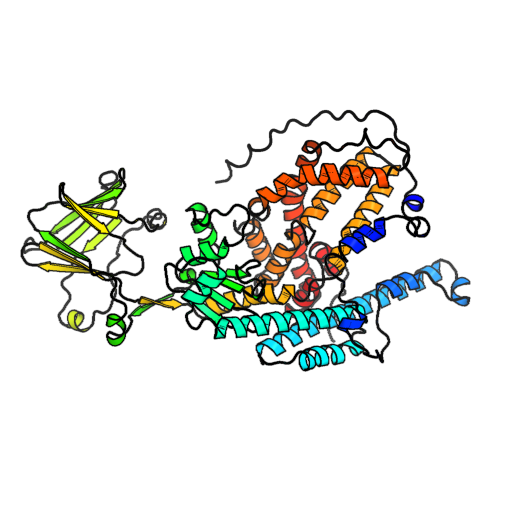M 4103 C CA . THR A 1 505 ? 14.991 -6.507 6.662 1.00 96.12 505 THR A CA 1
ATOM 4104 C C . THR A 1 505 ? 14.688 -6.220 8.134 1.00 96.12 505 THR A C 1
ATOM 4106 O O . THR A 1 505 ? 13.559 -6.395 8.603 1.00 96.12 505 THR A O 1
ATOM 4109 N N . SER A 1 506 ? 15.692 -5.769 8.890 1.00 97.50 506 SER A N 1
ATOM 4110 C CA . SER A 1 506 ? 15.499 -5.420 10.299 1.00 97.50 506 SER A CA 1
ATOM 4111 C C . SER A 1 506 ? 14.660 -4.145 10.441 1.00 97.50 506 SER A C 1
ATOM 4113 O O . SER A 1 506 ? 14.749 -3.241 9.613 1.00 97.50 506 SER A O 1
ATOM 4115 N N . ALA A 1 507 ? 13.894 -4.011 11.528 1.00 97.50 507 ALA A N 1
ATOM 4116 C CA . ALA A 1 507 ? 13.110 -2.799 11.791 1.00 97.50 507 ALA A CA 1
ATOM 4117 C C . ALA A 1 507 ? 13.976 -1.519 11.747 1.00 97.50 507 ALA A C 1
ATOM 4119 O O . ALA A 1 507 ? 13.572 -0.496 11.199 1.00 97.50 507 ALA A O 1
ATOM 4120 N N . LYS A 1 508 ? 15.214 -1.574 12.253 1.00 97.25 508 LYS A N 1
ATOM 4121 C CA . LYS A 1 508 ? 16.140 -0.434 12.204 1.00 97.25 508 LYS A CA 1
ATOM 4122 C C . LYS A 1 508 ? 16.467 -0.026 10.762 1.00 97.25 508 LYS A C 1
ATOM 4124 O O . LYS A 1 508 ? 16.428 1.166 10.450 1.00 97.25 508 LYS A O 1
ATOM 4129 N N . ASP A 1 509 ? 16.757 -0.998 9.904 1.00 97.56 509 ASP A N 1
ATOM 4130 C CA . ASP A 1 509 ? 17.138 -0.748 8.511 1.00 97.56 509 ASP A CA 1
ATOM 4131 C C . ASP A 1 509 ? 15.935 -0.305 7.672 1.00 97.56 509 ASP A C 1
ATOM 4133 O O . ASP A 1 509 ? 16.080 0.582 6.832 1.00 97.56 509 ASP A O 1
ATOM 4137 N N . ILE A 1 510 ? 14.732 -0.818 7.965 1.00 97.44 510 ILE A N 1
ATOM 4138 C CA . ILE A 1 510 ? 13.471 -0.337 7.375 1.00 97.44 510 ILE A CA 1
ATOM 4139 C C . ILE A 1 510 ? 13.293 1.154 7.668 1.00 97.44 510 ILE A C 1
ATOM 4141 O O . ILE A 1 510 ? 13.113 1.951 6.750 1.00 97.44 510 ILE A O 1
ATOM 4145 N N . TYR A 1 511 ? 13.392 1.564 8.939 1.00 97.31 511 TYR A N 1
ATOM 4146 C CA . TYR A 1 511 ? 13.245 2.975 9.306 1.00 97.31 511 TYR A CA 1
ATOM 4147 C C . TYR A 1 511 ? 14.301 3.860 8.629 1.00 97.31 511 TYR A C 1
ATOM 4149 O O . TYR A 1 511 ? 13.970 4.933 8.120 1.00 97.31 511 TYR A O 1
ATOM 4157 N N . SER A 1 512 ? 15.561 3.412 8.590 1.00 96.69 512 SER A N 1
ATOM 4158 C CA . SER A 1 512 ? 16.643 4.136 7.910 1.00 96.69 512 SER A CA 1
ATOM 4159 C C . SER A 1 512 ? 16.343 4.305 6.420 1.00 96.69 512 SER A C 1
ATOM 4161 O O . SER A 1 512 ? 16.408 5.416 5.900 1.00 96.69 512 SER A O 1
ATOM 4163 N N . THR A 1 513 ? 15.933 3.225 5.757 1.00 94.88 513 THR A N 1
ATOM 4164 C CA . THR A 1 513 ? 15.593 3.205 4.330 1.00 94.88 513 THR A CA 1
ATOM 4165 C C . THR A 1 513 ? 14.465 4.187 4.023 1.00 94.88 513 THR A C 1
ATOM 4167 O O . THR A 1 513 ? 14.634 5.075 3.189 1.00 94.88 513 THR A O 1
ATOM 4170 N N . LEU A 1 514 ? 13.358 4.114 4.769 1.00 94.56 514 LEU A N 1
ATOM 4171 C CA . LEU A 1 514 ? 12.172 4.949 4.546 1.00 94.56 514 LEU A CA 1
ATOM 4172 C C . LEU A 1 514 ? 12.362 6.430 4.913 1.00 94.56 514 LEU A C 1
ATOM 4174 O O . LEU A 1 514 ? 11.555 7.264 4.509 1.00 94.56 514 LEU A O 1
ATOM 4178 N N . THR A 1 515 ? 13.400 6.780 5.680 1.00 93.75 515 THR A N 1
ATOM 4179 C CA . THR A 1 515 ? 13.681 8.177 6.064 1.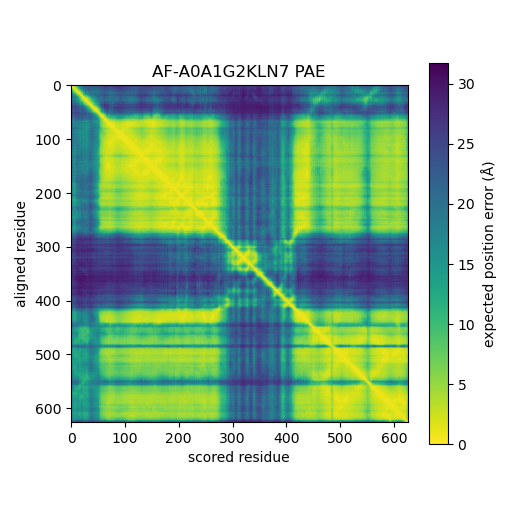00 93.75 515 THR A CA 1
ATOM 4180 C C . THR A 1 515 ? 14.815 8.827 5.282 1.00 93.75 515 THR A C 1
ATOM 4182 O O . THR A 1 515 ? 14.833 10.053 5.174 1.00 93.75 515 THR A O 1
ATOM 4185 N N . GLN A 1 516 ? 15.756 8.039 4.757 1.00 93.50 516 GLN A N 1
ATOM 4186 C CA . GLN A 1 516 ? 16.958 8.548 4.092 1.00 93.50 516 GLN A CA 1
ATOM 4187 C C . GLN A 1 516 ? 16.893 8.431 2.572 1.00 93.50 516 GLN A C 1
ATOM 4189 O O . GLN A 1 516 ? 17.477 9.263 1.876 1.00 93.50 516 GLN A O 1
ATOM 4194 N N . ALA A 1 517 ? 16.214 7.413 2.036 1.00 90.75 517 ALA A N 1
ATOM 4195 C CA . ALA A 1 517 ? 16.215 7.201 0.600 1.00 90.75 517 ALA A CA 1
ATOM 4196 C C . ALA A 1 517 ? 15.262 8.203 -0.094 1.00 90.75 517 ALA A C 1
ATOM 4198 O O . ALA A 1 517 ? 14.092 8.313 0.288 1.00 90.75 517 ALA A O 1
ATOM 4199 N N . PRO A 1 518 ? 15.719 8.943 -1.127 1.00 87.38 518 PRO A N 1
ATOM 4200 C CA . PRO A 1 518 ? 14.914 9.980 -1.782 1.00 87.38 518 PRO A CA 1
ATOM 4201 C C . PRO A 1 518 ? 13.598 9.477 -2.388 1.00 87.38 518 PRO A C 1
ATOM 4203 O O . PRO A 1 518 ? 12.658 10.250 -2.572 1.00 87.38 518 PRO A O 1
ATOM 4206 N N . ASN A 1 519 ? 13.514 8.186 -2.712 1.00 83.94 519 ASN A N 1
ATOM 4207 C CA . ASN A 1 519 ? 12.299 7.546 -3.203 1.00 83.94 519 ASN A CA 1
ATOM 4208 C C . ASN A 1 519 ? 11.219 7.389 -2.116 1.00 83.94 519 ASN A C 1
ATOM 4210 O O . ASN A 1 519 ? 10.069 7.184 -2.480 1.00 83.94 519 ASN A O 1
ATOM 4214 N N . TYR A 1 520 ? 11.517 7.550 -0.828 1.00 88.38 520 TYR A N 1
ATOM 4215 C CA . TYR A 1 520 ? 10.508 7.521 0.243 1.00 88.38 520 TYR A CA 1
ATOM 4216 C C . TYR A 1 520 ? 10.190 8.906 0.819 1.00 88.38 520 TYR A C 1
ATOM 4218 O O . TYR A 1 520 ? 9.405 9.030 1.759 1.00 88.38 520 TYR A O 1
ATOM 4226 N N . ASP A 1 521 ? 10.720 9.975 0.212 1.00 89.38 521 ASP A N 1
ATOM 4227 C CA . ASP A 1 521 ? 10.309 11.347 0.516 1.00 89.38 521 ASP A CA 1
ATOM 4228 C C . ASP A 1 521 ? 8.938 11.646 -0.113 1.00 89.38 521 ASP A C 1
ATOM 4230 O O . ASP A 1 521 ? 8.800 12.279 -1.166 1.00 89.38 521 ASP A O 1
ATOM 4234 N N . TYR A 1 522 ? 7.894 11.129 0.533 1.00 87.81 522 TYR A N 1
ATOM 4235 C CA . TYR A 1 522 ? 6.514 11.291 0.093 1.00 87.81 522 TYR A CA 1
ATOM 4236 C C . TYR A 1 522 ? 6.056 12.751 0.091 1.00 87.81 522 TYR A C 1
ATOM 4238 O O . TYR A 1 522 ? 5.226 13.115 -0.740 1.00 87.81 522 TYR A O 1
ATOM 4246 N N . VAL A 1 523 ? 6.617 13.592 0.968 1.00 87.56 523 VAL A N 1
ATOM 4247 C CA . VAL A 1 523 ? 6.319 15.031 1.002 1.00 87.56 523 VAL A CA 1
ATOM 4248 C C . VAL A 1 523 ? 6.771 15.668 -0.302 1.00 87.56 523 VAL A C 1
ATOM 4250 O O . VAL A 1 523 ? 5.984 16.319 -0.984 1.00 87.56 523 VAL A O 1
ATOM 4253 N N . LYS A 1 524 ? 8.015 15.404 -0.710 1.00 87.88 524 LYS A N 1
ATOM 4254 C CA . LYS A 1 524 ? 8.541 15.896 -1.983 1.00 87.88 524 LYS A CA 1
ATOM 4255 C C . LYS A 1 524 ? 7.804 15.304 -3.182 1.00 87.88 524 LYS A C 1
ATOM 4257 O O . LYS A 1 524 ? 7.531 16.022 -4.139 1.00 87.88 524 LYS A O 1
ATOM 4262 N N . LYS A 1 525 ? 7.460 14.012 -3.142 1.00 83.12 525 LYS A N 1
ATOM 4263 C CA . LYS A 1 525 ? 6.710 13.339 -4.220 1.00 83.12 525 LYS A CA 1
ATOM 4264 C C . LYS A 1 525 ? 5.300 13.893 -4.415 1.00 83.12 525 LYS A C 1
ATOM 4266 O O . LYS A 1 525 ? 4.779 13.806 -5.521 1.00 83.12 525 LYS A O 1
ATOM 4271 N N . ARG A 1 526 ? 4.679 14.411 -3.354 1.00 86.06 526 ARG A N 1
ATOM 4272 C CA . ARG A 1 526 ? 3.293 14.892 -3.364 1.00 86.06 526 ARG A CA 1
ATOM 4273 C C . ARG A 1 526 ? 3.192 16.399 -3.142 1.00 86.06 526 ARG A C 1
ATOM 4275 O O . ARG A 1 526 ? 2.119 16.876 -2.790 1.00 86.06 526 ARG A O 1
ATOM 4282 N N . HIS A 1 527 ? 4.281 17.136 -3.367 1.00 86.12 527 HIS A N 1
ATOM 4283 C CA . HIS A 1 527 ? 4.366 18.574 -3.118 1.00 86.12 527 HIS A CA 1
ATOM 4284 C C . HIS A 1 527 ? 3.198 19.346 -3.744 1.00 86.12 527 HIS A C 1
ATOM 4286 O O . HIS A 1 527 ? 2.552 20.128 -3.055 1.00 86.12 527 HIS A O 1
ATOM 4292 N N . ASP A 1 528 ? 2.865 19.066 -5.004 1.00 83.69 528 ASP A N 1
ATOM 4293 C CA . ASP A 1 528 ? 1.807 19.792 -5.715 1.00 83.69 528 ASP A CA 1
ATOM 4294 C C . ASP A 1 528 ? 0.436 19.567 -5.078 1.00 83.69 528 ASP A C 1
ATOM 4296 O O . ASP A 1 528 ? -0.314 20.519 -4.871 1.00 83.69 528 ASP A O 1
ATOM 4300 N N . LYS A 1 529 ? 0.137 18.335 -4.654 1.00 86.00 529 LYS A N 1
ATOM 4301 C CA . LYS A 1 529 ? -1.093 18.038 -3.910 1.00 86.00 529 LYS A CA 1
ATOM 4302 C C . LYS A 1 529 ? -1.075 18.682 -2.523 1.00 86.00 529 LYS A C 1
ATOM 4304 O O . LYS A 1 529 ? -2.053 19.307 -2.133 1.00 86.00 529 LYS A O 1
ATOM 4309 N N . ILE A 1 530 ? 0.048 18.591 -1.805 1.00 86.31 530 ILE A N 1
ATOM 4310 C CA . ILE A 1 530 ? 0.222 19.198 -0.475 1.00 86.31 530 ILE A CA 1
ATOM 4311 C C . ILE A 1 530 ? 0.038 20.720 -0.536 1.00 86.31 530 ILE A C 1
ATOM 4313 O O . ILE A 1 530 ? -0.560 21.298 0.365 1.00 86.31 530 ILE A O 1
ATOM 4317 N N . SER A 1 531 ? 0.485 21.363 -1.616 1.00 86.75 531 SER A N 1
ATOM 4318 C CA . SER A 1 531 ? 0.369 22.812 -1.804 1.00 86.75 531 SER A CA 1
ATOM 4319 C C . SER A 1 531 ? -1.074 23.308 -1.966 1.00 86.75 531 SER A C 1
ATOM 4321 O O . SER A 1 531 ? -1.343 24.473 -1.679 1.00 86.75 531 SER A O 1
ATOM 4323 N N . ARG A 1 532 ? -2.008 22.430 -2.366 1.00 89.06 532 ARG A N 1
ATOM 4324 C CA . ARG A 1 532 ? -3.448 22.731 -2.495 1.00 89.06 532 ARG A CA 1
ATOM 4325 C C . ARG A 1 532 ? -4.208 22.564 -1.169 1.00 89.06 532 ARG A C 1
ATOM 4327 O O . ARG A 1 532 ? -5.212 23.238 -0.946 1.00 89.06 532 ARG A O 1
ATOM 4334 N N . ILE A 1 533 ? -3.674 21.759 -0.239 1.00 89.00 533 ILE A N 1
ATOM 4335 C CA . ILE A 1 533 ? -4.302 21.455 1.062 1.00 89.00 533 ILE A CA 1
ATOM 4336 C C . ILE A 1 533 ? -4.733 22.706 1.845 1.00 89.00 533 ILE A C 1
ATOM 4338 O O . ILE A 1 533 ? -5.829 22.680 2.402 1.00 89.00 533 ILE A O 1
ATOM 4342 N N . PRO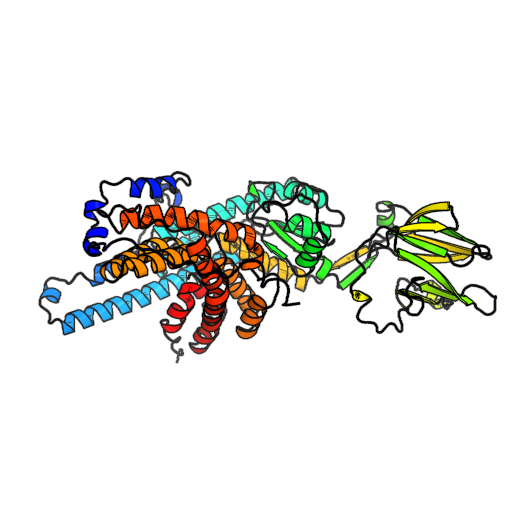 A 1 534 ? -3.955 23.806 1.926 1.00 91.75 534 PRO A N 1
ATOM 4343 C CA . PRO A 1 534 ? -4.380 24.995 2.661 1.00 91.75 534 PRO A CA 1
ATOM 4344 C C . PRO A 1 534 ? -5.728 25.554 2.205 1.00 91.75 534 PRO A C 1
ATOM 4346 O O . PRO A 1 534 ? -6.545 25.946 3.035 1.00 91.75 534 PRO A O 1
ATOM 4349 N N . GLN A 1 535 ? -5.976 25.562 0.895 1.00 89.69 535 GLN A N 1
ATOM 4350 C CA . GLN A 1 535 ? -7.214 26.080 0.311 1.00 89.69 535 GLN A CA 1
ATOM 4351 C C . GLN A 1 535 ? -8.378 25.125 0.587 1.00 89.69 535 GLN A C 1
ATOM 4353 O O . GLN A 1 535 ? -9.453 25.561 1.011 1.00 89.69 535 GLN A O 1
ATOM 4358 N N . ASP A 1 536 ? -8.138 23.825 0.415 1.00 87.38 536 ASP A N 1
ATOM 4359 C CA . ASP A 1 536 ? -9.134 22.781 0.656 1.00 87.38 536 ASP A CA 1
ATOM 4360 C C . ASP A 1 536 ? -9.544 22.732 2.132 1.00 87.38 536 ASP A C 1
ATOM 4362 O O . ASP A 1 536 ? -10.733 22.705 2.455 1.00 87.38 536 ASP A O 1
ATOM 4366 N N . ILE A 1 537 ? -8.574 22.822 3.044 1.00 87.31 537 ILE A N 1
ATOM 4367 C CA . ILE A 1 537 ? -8.827 22.834 4.485 1.00 87.31 537 ILE A CA 1
ATOM 4368 C C . ILE A 1 537 ? -9.476 24.131 4.933 1.00 87.31 537 ILE A C 1
ATOM 4370 O O . ILE A 1 537 ? -10.379 24.061 5.755 1.00 87.31 537 ILE A O 1
ATOM 4374 N N . ALA A 1 538 ? -9.095 25.295 4.407 1.00 86.06 538 ALA A N 1
ATOM 4375 C CA . ALA A 1 538 ? -9.789 26.542 4.731 1.00 86.06 538 ALA A CA 1
ATOM 4376 C C . ALA A 1 538 ? -11.285 26.458 4.366 1.00 86.06 538 ALA A C 1
ATOM 4378 O O . ALA A 1 538 ? -12.161 26.813 5.164 1.00 86.06 538 ALA A O 1
ATOM 4379 N N . LYS A 1 539 ? -11.590 25.907 3.183 1.00 86.94 539 LYS A N 1
ATOM 4380 C CA . LYS A 1 539 ? -12.962 25.677 2.714 1.00 86.94 539 LYS A CA 1
ATOM 4381 C C . LYS A 1 539 ? -13.705 24.660 3.586 1.00 86.94 539 LYS A C 1
ATOM 4383 O O . LYS A 1 539 ? -14.835 24.923 4.007 1.00 86.94 539 LYS A O 1
ATOM 4388 N N . GLU A 1 540 ? -13.084 23.519 3.874 1.00 85.38 540 GLU A N 1
ATOM 4389 C CA . GLU A 1 540 ? -13.712 22.444 4.647 1.00 85.38 540 GLU A CA 1
ATOM 4390 C C . GLU A 1 540 ? -13.866 22.822 6.125 1.00 85.38 540 GLU A C 1
ATOM 4392 O O . GLU A 1 540 ? -14.928 22.609 6.710 1.00 85.38 540 GLU A O 1
ATOM 4397 N N . ALA A 1 541 ? -12.866 23.467 6.728 1.00 84.88 541 ALA A N 1
ATOM 4398 C CA . ALA A 1 541 ? -12.933 23.974 8.093 1.00 84.88 541 ALA A CA 1
ATOM 4399 C C . ALA A 1 541 ? -14.100 24.950 8.250 1.00 84.88 541 ALA A C 1
ATOM 4401 O O . ALA A 1 541 ? -14.883 24.793 9.181 1.00 84.88 541 ALA A O 1
ATOM 4402 N N . ARG A 1 542 ? -14.306 25.876 7.302 1.00 81.31 542 ARG A N 1
ATOM 4403 C CA . ARG A 1 542 ? -15.467 26.780 7.317 1.00 81.31 542 ARG A CA 1
ATOM 4404 C C . ARG A 1 542 ? -16.792 26.014 7.331 1.00 81.31 542 ARG A C 1
ATOM 4406 O O . ARG A 1 542 ? -17.662 26.307 8.151 1.00 81.31 542 ARG A O 1
ATOM 4413 N N . LYS A 1 543 ? -16.934 24.999 6.468 1.00 82.88 543 LYS A N 1
ATOM 4414 C CA . LYS A 1 543 ? -18.125 24.132 6.440 1.00 82.88 543 LYS A CA 1
ATOM 4415 C C . LYS A 1 543 ? -18.327 23.439 7.789 1.00 82.88 543 LYS A C 1
ATOM 4417 O O . LYS A 1 543 ? -19.446 23.392 8.285 1.00 82.88 543 LYS A O 1
ATOM 4422 N N . LYS A 1 544 ? -17.269 22.925 8.419 1.00 82.19 544 LYS A N 1
ATOM 4423 C CA . LYS A 1 544 ? -17.384 22.136 9.660 1.00 82.19 544 LYS A CA 1
ATOM 4424 C C . LYS A 1 544 ? -17.500 22.961 10.927 1.00 82.19 544 LYS A C 1
ATOM 4426 O O . LYS A 1 544 ? -18.199 22.536 11.840 1.00 82.19 544 LYS A O 1
ATOM 4431 N N . LEU A 1 545 ? -16.904 24.146 10.975 1.00 79.12 545 LEU A N 1
ATOM 4432 C CA . LEU A 1 545 ? -17.097 25.080 12.080 1.00 79.12 545 LEU A CA 1
ATOM 4433 C C . LEU A 1 545 ? -18.568 25.485 12.190 1.00 79.12 545 LEU A C 1
ATOM 4435 O O . LEU A 1 545 ? -19.084 25.512 13.299 1.00 79.12 545 LEU A O 1
ATOM 4439 N N . SER A 1 546 ? -19.280 25.644 11.067 1.00 75.75 546 SER A N 1
ATOM 4440 C CA . SER A 1 546 ? -20.732 25.891 11.098 1.00 75.75 546 SER A CA 1
ATOM 4441 C C . SER A 1 546 ? -21.545 24.747 11.728 1.00 75.75 546 SER A C 1
ATOM 4443 O O . SER A 1 546 ? -22.587 24.991 12.325 1.00 75.75 546 SER A O 1
ATOM 4445 N N . ILE A 1 547 ? -21.052 23.503 11.651 1.00 75.06 547 ILE A N 1
ATOM 4446 C CA . ILE A 1 547 ? -21.687 22.335 12.285 1.00 75.06 547 ILE A CA 1
ATOM 4447 C C . ILE A 1 547 ? -21.374 22.295 13.785 1.00 75.06 547 ILE A C 1
ATOM 4449 O O . ILE A 1 547 ? -22.231 21.942 14.587 1.00 75.06 547 ILE A O 1
ATOM 4453 N N . VAL A 1 548 ? -20.142 22.638 14.172 1.00 72.06 548 VAL A N 1
ATOM 4454 C CA . VAL A 1 548 ? -19.691 22.578 15.573 1.00 72.06 548 VAL A CA 1
ATOM 4455 C C . VAL A 1 548 ? -20.198 23.767 16.401 1.00 72.06 548 VAL A C 1
ATOM 4457 O O . VAL A 1 548 ? -20.463 23.601 17.589 1.00 72.06 548 VAL A O 1
ATOM 4460 N N . PHE A 1 549 ? -20.341 24.944 15.788 1.00 72.38 549 PHE A N 1
ATOM 4461 C CA . PHE A 1 549 ? -20.696 26.216 16.430 1.00 72.38 549 PHE A CA 1
ATOM 4462 C C . PHE A 1 549 ? -22.068 26.741 15.980 1.00 72.38 549 PHE A C 1
ATOM 4464 O O . PHE A 1 549 ? -22.232 27.943 15.788 1.00 72.38 549 PHE A O 1
ATOM 4471 N N . TYR A 1 550 ? -23.040 25.849 15.768 1.00 58.88 550 TYR A N 1
ATOM 4472 C CA . TYR A 1 550 ? -24.424 26.217 15.436 1.00 58.88 550 TYR A CA 1
ATOM 4473 C C . TYR A 1 550 ? -24.884 27.387 16.344 1.00 58.88 550 TYR A C 1
ATOM 4475 O O . TYR A 1 550 ? -24.664 27.327 17.546 1.00 58.88 550 TYR A O 1
ATOM 4483 N N . GLU A 1 551 ? -25.458 28.455 15.777 1.00 55.25 551 GLU A N 1
ATOM 4484 C CA . GLU A 1 551 ? -25.844 29.740 16.429 1.00 55.25 551 GLU A CA 1
ATOM 4485 C C . GLU A 1 551 ? -24.799 30.864 16.479 1.00 55.25 551 GLU A C 1
ATOM 4487 O O . GLU A 1 551 ? -25.152 32.016 16.736 1.00 55.25 551 GLU A O 1
ATOM 4492 N N . VAL A 1 552 ? -23.543 30.593 16.141 1.00 54.16 552 VAL A N 1
ATOM 4493 C CA . VAL A 1 552 ? -22.525 31.637 16.000 1.00 54.16 552 VAL A CA 1
ATOM 4494 C C . VAL A 1 552 ? -22.438 31.989 14.524 1.00 54.16 552 VAL A C 1
ATOM 4496 O O . VAL A 1 552 ? -22.343 31.089 13.685 1.00 54.16 552 VAL A O 1
ATOM 4499 N N . ASP A 1 553 ? -22.460 33.281 14.182 1.00 58.78 553 ASP A N 1
ATOM 4500 C CA . ASP A 1 553 ? -22.049 33.691 12.840 1.00 58.78 553 ASP A CA 1
ATOM 4501 C C . ASP A 1 553 ? -20.655 33.093 12.616 1.00 58.78 553 ASP A C 1
ATOM 4503 O O . ASP A 1 553 ? -19.720 33.423 13.335 1.00 58.78 553 ASP A O 1
ATOM 4507 N N . ALA A 1 554 ? -20.526 32.116 11.717 1.00 57.34 554 ALA A N 1
ATOM 4508 C CA . ALA A 1 554 ? -19.264 31.421 11.477 1.00 57.34 554 ALA A CA 1
ATOM 4509 C C . ALA A 1 554 ? -18.308 32.276 10.626 1.00 57.34 554 ALA A C 1
ATOM 4511 O O . ALA A 1 554 ? -17.157 31.890 10.415 1.00 57.34 554 ALA A O 1
ATOM 4512 N N . ALA A 1 555 ? -18.767 33.433 10.129 1.00 63.16 555 ALA A N 1
ATOM 4513 C CA . ALA A 1 555 ? -17.963 34.372 9.355 1.00 63.16 555 ALA A CA 1
ATOM 4514 C C . ALA A 1 555 ? -16.677 34.865 10.065 1.00 63.16 555 ALA A C 1
ATOM 4516 O O . ALA A 1 555 ? -15.649 34.922 9.389 1.00 63.16 555 ALA A O 1
ATOM 4517 N N . PRO A 1 556 ? -16.651 35.150 11.385 1.00 63.28 556 PRO A N 1
ATOM 4518 C CA . PRO A 1 556 ? -15.445 35.520 12.130 1.00 63.28 556 PRO A CA 1
ATOM 4519 C C . PRO A 1 556 ? -14.480 34.347 12.362 1.00 63.28 556 PRO A C 1
ATOM 4521 O O . PRO A 1 556 ? -13.349 34.571 12.779 1.00 63.28 556 PRO A O 1
ATOM 4524 N N . LEU A 1 557 ? -14.909 33.103 12.110 1.00 67.12 557 LEU A N 1
ATOM 4525 C CA . LEU A 1 557 ? -14.097 31.887 12.250 1.00 67.12 557 LEU A CA 1
ATOM 4526 C C . LEU A 1 557 ? -13.562 31.389 10.895 1.00 67.12 557 LEU A C 1
ATOM 4528 O O . LEU A 1 557 ? -13.220 30.213 10.750 1.00 67.12 557 LEU A O 1
ATOM 4532 N N . ALA A 1 558 ? -13.520 32.261 9.883 1.00 77.50 558 ALA A N 1
ATOM 4533 C CA . ALA A 1 558 ? -12.892 31.945 8.609 1.00 77.50 558 ALA A CA 1
ATOM 4534 C C . ALA A 1 558 ? -11.408 31.616 8.830 1.00 77.50 558 ALA A C 1
ATOM 4536 O O . ALA A 1 558 ? -10.662 32.433 9.358 1.00 77.50 558 ALA A O 1
ATOM 4537 N N . VAL A 1 559 ? -11.001 30.417 8.415 1.00 85.50 559 VAL A N 1
ATOM 4538 C CA . VAL A 1 559 ? -9.600 29.990 8.437 1.00 85.50 559 VAL A CA 1
ATOM 4539 C C . VAL A 1 559 ? -8.913 30.556 7.201 1.00 85.50 559 VAL A C 1
ATOM 4541 O O . VAL A 1 559 ? -9.319 30.246 6.078 1.00 85.50 559 VAL A O 1
ATOM 4544 N N . ASP A 1 560 ? -7.885 31.377 7.391 1.00 89.69 560 ASP A N 1
ATOM 4545 C CA . ASP A 1 560 ? -7.038 31.832 6.285 1.00 89.69 560 ASP A CA 1
ATOM 4546 C C . ASP A 1 560 ? -6.139 30.658 5.840 1.00 89.69 560 ASP A C 1
ATOM 4548 O O . ASP A 1 560 ? -5.554 29.981 6.685 1.00 89.69 560 ASP A O 1
ATOM 4552 N N . PRO A 1 561 ? -5.980 30.363 4.536 1.00 90.88 561 PRO A N 1
ATOM 4553 C CA . PRO A 1 561 ? -5.059 29.319 4.080 1.00 90.88 561 PRO A CA 1
ATOM 4554 C C . PRO A 1 561 ? -3.640 29.421 4.677 1.00 90.88 561 PRO A C 1
ATOM 4556 O O . PRO A 1 561 ? -3.020 28.400 4.974 1.00 90.88 561 PRO A O 1
ATOM 4559 N N . ASN A 1 562 ? -3.130 30.630 4.929 1.00 91.31 562 ASN A N 1
ATOM 4560 C CA . ASN A 1 562 ? -1.819 30.848 5.550 1.00 91.31 562 ASN A CA 1
ATOM 4561 C C . ASN A 1 562 ? -1.745 30.324 6.991 1.00 91.31 562 ASN A C 1
ATOM 4563 O O . ASN A 1 562 ? -0.672 29.953 7.463 1.00 91.31 562 ASN A O 1
ATOM 4567 N N . GLU A 1 563 ? -2.880 30.239 7.681 1.00 89.56 563 GLU A N 1
ATOM 4568 C CA . GLU A 1 563 ? -2.987 29.663 9.020 1.00 89.56 563 GLU A CA 1
ATOM 4569 C C . GLU A 1 563 ? -2.830 28.137 9.009 1.00 89.56 563 GLU A C 1
ATOM 4571 O O . GLU A 1 563 ? -2.434 27.550 10.016 1.00 89.56 563 GLU A O 1
ATOM 4576 N N . VAL A 1 564 ? -3.079 27.484 7.867 1.00 91.00 564 VAL A N 1
ATOM 4577 C CA . VAL A 1 564 ? -2.915 26.032 7.682 1.00 91.00 564 VAL A CA 1
ATOM 4578 C C . VAL A 1 564 ? -1.450 25.654 7.433 1.00 91.00 564 VAL A C 1
ATOM 4580 O O . VAL A 1 564 ? -1.015 24.574 7.836 1.00 91.00 564 VAL A O 1
ATOM 4583 N N . VAL A 1 565 ? -0.661 26.540 6.814 1.00 89.00 565 VAL A N 1
ATOM 4584 C CA . VAL A 1 565 ? 0.722 26.259 6.375 1.00 89.00 565 VAL A CA 1
ATOM 4585 C C . VAL A 1 565 ? 1.629 25.729 7.500 1.00 89.00 565 VAL A C 1
ATOM 4587 O O . VAL A 1 565 ? 2.263 24.693 7.287 1.00 89.00 565 VAL A O 1
ATOM 4590 N N . PRO A 1 566 ? 1.668 26.310 8.719 1.00 91.88 566 PRO A N 1
ATOM 4591 C CA . PRO A 1 566 ? 2.498 25.778 9.805 1.00 91.88 566 PRO A CA 1
ATOM 4592 C C . PRO A 1 566 ? 2.141 24.339 10.208 1.00 91.88 566 PRO A C 1
ATOM 4594 O O . PRO A 1 566 ? 2.995 23.586 10.684 1.00 91.88 566 PRO A O 1
ATOM 4597 N N . TYR A 1 567 ? 0.882 23.934 10.015 1.00 92.81 567 TYR A N 1
ATOM 4598 C CA . TYR A 1 567 ? 0.430 22.576 10.301 1.00 92.81 567 TYR A CA 1
ATOM 4599 C C . TYR A 1 567 ? 0.850 21.587 9.215 1.00 92.81 567 TYR A C 1
ATOM 4601 O O . TYR A 1 567 ? 1.037 20.415 9.539 1.00 92.81 567 TYR A O 1
ATOM 4609 N N . LEU A 1 568 ? 1.050 22.029 7.967 1.00 91.62 568 LEU A N 1
ATOM 4610 C CA . LEU A 1 568 ? 1.540 21.162 6.894 1.00 91.62 568 LEU A CA 1
ATOM 4611 C C . LEU A 1 568 ? 2.925 20.616 7.220 1.00 91.62 568 LEU A C 1
ATOM 4613 O O . LEU A 1 568 ? 3.087 19.401 7.308 1.00 91.62 568 LEU A O 1
ATOM 4617 N N . ASP A 1 569 ? 3.906 21.487 7.462 1.00 87.06 569 ASP A N 1
ATOM 4618 C CA . ASP A 1 569 ? 5.274 21.044 7.754 1.00 87.06 569 ASP A CA 1
ATOM 4619 C C . ASP A 1 569 ? 5.315 20.159 9.001 1.00 87.06 569 ASP A C 1
ATOM 4621 O O . ASP A 1 569 ? 5.901 19.073 8.986 1.00 87.06 569 ASP A O 1
ATOM 4625 N N . ARG A 1 570 ? 4.599 20.562 10.055 1.00 93.62 570 ARG A N 1
ATOM 4626 C CA . ARG A 1 570 ? 4.489 19.770 11.280 1.00 93.62 570 ARG A CA 1
ATOM 4627 C C . ARG A 1 570 ? 3.910 18.376 11.017 1.00 93.62 570 ARG A C 1
ATOM 4629 O O . ARG A 1 570 ? 4.463 17.389 11.495 1.00 93.62 570 ARG A O 1
ATOM 4636 N N . VAL A 1 571 ? 2.794 18.263 10.294 1.00 94.19 571 VAL A N 1
ATOM 4637 C CA . VAL A 1 571 ? 2.086 16.984 10.101 1.00 94.19 571 VAL A CA 1
ATOM 4638 C C . VAL A 1 571 ? 2.782 16.085 9.077 1.00 94.19 571 VAL A C 1
ATOM 4640 O O . VAL A 1 571 ? 2.893 14.873 9.300 1.00 94.19 571 VAL A O 1
ATOM 4643 N N . PHE A 1 572 ? 3.242 16.656 7.965 1.00 92.75 572 PHE A N 1
ATOM 4644 C CA . PHE A 1 572 ? 3.822 15.918 6.844 1.00 92.75 572 PHE A CA 1
ATOM 4645 C C . PHE A 1 572 ? 5.312 15.619 7.018 1.00 92.75 572 PHE A C 1
ATOM 4647 O O . PHE A 1 572 ? 5.777 14.628 6.460 1.00 92.75 572 PHE A O 1
ATOM 4654 N N . ARG A 1 573 ? 6.061 16.401 7.809 1.00 90.56 573 ARG A N 1
ATOM 4655 C CA . ARG A 1 573 ? 7.477 16.120 8.099 1.00 90.56 573 ARG A CA 1
ATOM 4656 C C . ARG A 1 573 ? 7.666 15.549 9.498 1.00 90.56 573 ARG A C 1
ATOM 4658 O O . ARG A 1 573 ? 8.024 14.379 9.637 1.00 90.56 573 ARG A O 1
ATOM 4665 N N . ASP A 1 574 ? 7.421 16.354 10.527 1.00 94.50 574 ASP A N 1
ATOM 4666 C CA . ASP A 1 574 ? 7.845 16.026 11.893 1.00 94.50 574 ASP A CA 1
ATOM 4667 C C . ASP A 1 574 ? 7.020 14.885 12.484 1.00 94.50 574 ASP A C 1
ATOM 4669 O O . ASP A 1 574 ? 7.560 13.870 12.933 1.00 94.50 574 ASP A O 1
ATOM 4673 N N . GLU A 1 575 ? 5.695 15.017 12.449 1.00 95.19 575 GLU A N 1
ATOM 4674 C CA . GLU A 1 575 ? 4.793 13.984 12.944 1.00 95.19 575 GLU A CA 1
ATOM 4675 C C . GLU A 1 575 ? 4.839 12.738 12.075 1.00 95.19 575 GLU A C 1
ATOM 4677 O O . GLU A 1 575 ? 4.743 11.640 12.610 1.00 95.19 575 GLU A O 1
ATOM 4682 N N . TYR A 1 576 ? 5.006 12.883 10.759 1.00 94.94 576 TYR A N 1
ATOM 4683 C CA . TYR A 1 576 ? 5.140 11.739 9.864 1.00 94.94 576 TYR A CA 1
ATOM 4684 C C . TYR A 1 576 ? 6.393 10.916 10.190 1.00 94.94 576 TYR A C 1
ATOM 4686 O O . TYR A 1 576 ? 6.286 9.708 10.375 1.00 94.94 576 TYR A O 1
ATOM 4694 N N . ARG A 1 577 ? 7.563 11.546 10.373 1.00 94.75 577 ARG A N 1
ATOM 4695 C CA . ARG A 1 577 ? 8.791 10.843 10.796 1.00 94.75 577 ARG A CA 1
ATOM 4696 C C . ARG A 1 577 ? 8.632 10.167 12.159 1.00 94.75 577 ARG A C 1
ATOM 4698 O O . ARG A 1 577 ? 9.058 9.026 12.338 1.00 94.75 577 ARG A O 1
ATOM 4705 N N . GLN A 1 578 ? 8.000 10.846 13.118 1.00 96.75 578 GLN A N 1
ATOM 4706 C CA . GLN A 1 578 ? 7.721 10.267 14.436 1.00 96.75 578 GLN A CA 1
ATOM 4707 C C . GLN A 1 578 ? 6.760 9.079 14.352 1.00 96.75 578 GLN A C 1
ATOM 4709 O O . GLN A 1 578 ? 6.975 8.064 15.016 1.00 96.75 578 GLN A O 1
ATOM 4714 N N . ASP A 1 579 ? 5.698 9.201 13.560 1.00 95.88 579 ASP A N 1
ATOM 4715 C CA . ASP A 1 579 ? 4.714 8.146 13.360 1.00 95.88 579 ASP A CA 1
ATOM 4716 C C . ASP A 1 579 ? 5.353 6.949 12.648 1.00 95.88 579 ASP A C 1
ATOM 4718 O O . ASP A 1 579 ? 5.240 5.837 13.157 1.00 95.88 579 ASP A O 1
ATOM 4722 N N . LEU A 1 580 ? 6.136 7.178 11.590 1.00 96.50 580 LEU A N 1
ATOM 4723 C CA . LEU A 1 580 ? 6.905 6.150 10.890 1.00 96.50 580 LEU A CA 1
ATOM 4724 C C . LEU A 1 580 ? 7.801 5.362 11.851 1.00 96.50 580 LEU A C 1
ATOM 4726 O O . LEU A 1 580 ? 7.782 4.131 11.854 1.00 96.50 580 LEU A O 1
ATOM 4730 N N . LYS A 1 581 ? 8.520 6.061 12.739 1.00 97.56 581 LYS A N 1
ATOM 4731 C CA . LYS A 1 581 ? 9.324 5.409 13.777 1.00 97.56 581 LYS A CA 1
ATOM 4732 C C . LYS A 1 581 ? 8.463 4.524 14.679 1.00 97.56 581 LYS A C 1
ATOM 4734 O O . LYS A 1 581 ? 8.811 3.376 14.928 1.00 97.56 581 LYS A O 1
ATOM 4739 N N . ARG A 1 582 ? 7.326 5.034 15.164 1.00 97.81 582 ARG A N 1
ATOM 4740 C CA . ARG A 1 582 ? 6.417 4.282 16.049 1.00 97.81 582 ARG A CA 1
ATOM 4741 C C . ARG A 1 582 ? 5.818 3.055 15.360 1.00 97.81 582 ARG A C 1
ATOM 4743 O O . ARG A 1 582 ? 5.595 2.039 16.022 1.00 97.81 582 ARG A O 1
ATOM 4750 N N . TRP A 1 583 ? 5.515 3.152 14.067 1.00 97.69 583 TRP A N 1
ATOM 4751 C CA . TRP A 1 583 ? 5.005 2.036 13.272 1.00 97.69 583 TRP A CA 1
ATOM 4752 C C . TRP A 1 583 ? 6.059 0.940 13.178 1.00 97.69 583 TRP A C 1
ATOM 4754 O O . TRP A 1 583 ? 5.792 -0.192 13.569 1.00 97.69 583 TRP A O 1
ATOM 4764 N N . VAL A 1 584 ? 7.280 1.296 12.786 1.00 98.12 584 VAL A N 1
ATOM 4765 C CA . VAL A 1 584 ? 8.395 0.352 12.673 1.00 98.12 584 VAL A CA 1
ATOM 4766 C C . VAL A 1 584 ? 8.785 -0.249 14.031 1.00 98.12 584 VAL A C 1
ATOM 4768 O O . VAL A 1 584 ? 8.958 -1.460 14.135 1.00 98.12 584 VAL A O 1
ATOM 4771 N N . ASP A 1 585 ? 8.806 0.548 15.105 1.00 98.12 585 ASP A N 1
ATOM 4772 C CA . ASP A 1 585 ? 9.059 0.083 16.481 1.00 98.12 585 ASP A CA 1
ATOM 4773 C C . ASP A 1 585 ? 7.986 -0.905 16.993 1.00 98.12 585 ASP A C 1
ATOM 4775 O O . ASP A 1 585 ? 8.192 -1.587 18.000 1.00 98.12 585 ASP A O 1
ATOM 4779 N N . SER A 1 586 ? 6.830 -1.007 16.325 1.00 98.31 586 SER A N 1
ATOM 4780 C CA . SER A 1 586 ? 5.803 -1.990 16.689 1.00 98.31 586 SER A CA 1
ATOM 4781 C C . SER A 1 586 ? 6.214 -3.422 16.343 1.00 98.31 586 SER A C 1
ATOM 4783 O O . SER A 1 586 ? 5.761 -4.340 17.023 1.00 98.31 586 SER A O 1
ATOM 4785 N N . ILE A 1 587 ? 7.086 -3.614 15.347 1.00 98.44 587 ILE A N 1
ATOM 4786 C CA . ILE A 1 587 ? 7.608 -4.925 14.936 1.00 98.44 587 ILE A CA 1
ATOM 4787 C C . ILE A 1 587 ? 8.411 -5.594 16.066 1.00 98.44 587 ILE A C 1
ATOM 4789 O O . ILE A 1 587 ? 7.969 -6.642 16.540 1.00 98.44 587 ILE A O 1
ATOM 4793 N N . PRO A 1 588 ? 9.511 -5.009 16.589 1.00 98.25 588 PRO A N 1
ATOM 4794 C CA . PRO A 1 588 ? 10.300 -5.655 17.638 1.00 98.25 588 PRO A CA 1
ATOM 4795 C C . PRO A 1 588 ? 9.505 -5.871 18.930 1.00 98.25 588 PRO A C 1
ATOM 4797 O O . PRO A 1 588 ? 9.762 -6.822 19.663 1.00 98.25 588 PRO A O 1
ATOM 4800 N N . LEU A 1 589 ? 8.497 -5.036 19.212 1.00 97.75 589 LEU A N 1
ATOM 4801 C CA . LEU A 1 589 ? 7.606 -5.254 20.353 1.00 97.75 589 LEU A CA 1
ATOM 4802 C C . LEU A 1 589 ? 6.742 -6.515 20.185 1.00 97.75 589 LEU A C 1
ATOM 4804 O O . LEU A 1 589 ? 6.451 -7.193 21.169 1.00 97.75 589 LEU A O 1
ATOM 4808 N N . LEU A 1 590 ? 6.316 -6.827 18.959 1.00 96.75 590 LEU A N 1
ATOM 4809 C CA . LEU A 1 590 ? 5.594 -8.062 18.660 1.00 96.75 590 LEU A CA 1
ATOM 4810 C C . LEU A 1 590 ? 6.533 -9.277 18.661 1.00 96.75 590 LEU A C 1
ATOM 4812 O O . LEU A 1 590 ? 6.166 -10.318 19.203 1.00 96.75 590 LEU A O 1
ATOM 4816 N N . GLU A 1 591 ? 7.758 -9.136 18.153 1.00 97.06 591 GLU A N 1
ATOM 4817 C CA . GLU A 1 591 ? 8.781 -10.193 18.213 1.00 97.06 591 GLU A CA 1
ATOM 4818 C C . GLU A 1 591 ? 9.105 -10.568 19.668 1.00 97.06 591 GLU A C 1
ATOM 4820 O O . GLU A 1 591 ? 9.084 -11.742 20.032 1.00 97.06 591 GLU A O 1
ATOM 4825 N N . GLN A 1 592 ? 9.289 -9.575 20.548 1.00 96.94 592 GLN A N 1
ATOM 4826 C CA . GLN A 1 592 ? 9.483 -9.781 21.994 1.00 96.94 592 GLN A CA 1
ATOM 4827 C C . GLN A 1 592 ? 8.306 -10.493 22.670 1.00 96.94 592 GLN A C 1
ATOM 4829 O O . GLN A 1 592 ? 8.465 -11.122 23.714 1.00 96.94 592 GLN A O 1
ATOM 4834 N N . LYS A 1 593 ? 7.112 -10.393 22.082 1.00 95.94 593 LYS A N 1
ATOM 4835 C CA . LYS A 1 593 ? 5.906 -11.086 22.537 1.00 95.94 593 LYS A CA 1
ATOM 4836 C C . LYS A 1 593 ? 5.788 -12.508 21.988 1.00 95.94 593 LYS A C 1
ATOM 4838 O O . LYS A 1 593 ? 4.790 -13.160 22.277 1.00 95.94 593 LYS A O 1
ATOM 4843 N N . GLY A 1 594 ? 6.783 -12.996 21.248 1.00 95.62 594 GLY A N 1
ATOM 4844 C CA . GLY A 1 594 ? 6.849 -14.366 20.742 1.00 95.62 594 GLY A CA 1
ATOM 4845 C C . GLY A 1 594 ? 6.090 -14.597 19.434 1.00 95.62 594 GLY A C 1
ATOM 4846 O O . GLY A 1 594 ? 5.871 -15.750 19.063 1.00 95.62 594 GLY A O 1
ATOM 4847 N N . TYR A 1 595 ? 5.669 -13.535 18.743 1.00 94.06 595 TYR A N 1
ATOM 4848 C CA . TYR A 1 595 ? 5.054 -13.655 17.422 1.00 94.06 595 TYR A CA 1
ATOM 4849 C C . TYR A 1 595 ? 6.126 -13.827 16.350 1.00 94.06 595 TYR A C 1
ATOM 4851 O O . TYR A 1 595 ? 7.147 -13.140 16.369 1.00 94.06 595 TYR A O 1
ATOM 4859 N N . ASN A 1 596 ? 5.897 -14.748 15.414 1.00 94.25 596 ASN A N 1
ATOM 4860 C CA . ASN A 1 596 ? 6.799 -14.916 14.276 1.00 94.25 596 ASN A CA 1
ATOM 4861 C C . ASN A 1 596 ? 6.521 -13.864 13.185 1.00 94.25 596 ASN A C 1
ATOM 4863 O O . ASN A 1 596 ? 5.497 -13.181 13.201 1.00 94.25 596 ASN A O 1
ATOM 4867 N N . ARG A 1 597 ? 7.436 -13.750 12.218 1.00 94.69 597 ARG A N 1
ATOM 4868 C CA . ARG A 1 597 ? 7.367 -12.763 11.130 1.00 94.69 597 ARG A CA 1
ATOM 4869 C C . ARG A 1 597 ? 6.045 -12.801 10.360 1.00 94.69 597 ARG A C 1
ATOM 4871 O O . ARG A 1 597 ? 5.433 -11.758 10.157 1.00 94.69 597 ARG A O 1
ATOM 4878 N N . GLU A 1 598 ? 5.584 -13.991 9.985 1.00 87.50 598 GLU A N 1
ATOM 4879 C CA . GLU A 1 598 ? 4.333 -14.169 9.238 1.00 87.50 598 GLU A CA 1
ATOM 4880 C C . GLU A 1 598 ? 3.114 -13.720 10.049 1.00 87.50 598 GLU A C 1
ATOM 4882 O O . GLU A 1 598 ? 2.236 -13.040 9.522 1.00 87.50 598 GLU A O 1
ATOM 4887 N N . GLU A 1 599 ? 3.068 -14.051 11.342 1.00 89.06 599 GLU A N 1
ATOM 4888 C CA . GLU A 1 599 ? 2.021 -13.592 12.262 1.00 89.06 599 GLU A CA 1
ATOM 4889 C C . GLU A 1 599 ? 2.035 -12.065 12.394 1.00 89.06 599 GLU A C 1
ATOM 4891 O O . GLU A 1 599 ? 0.986 -11.430 12.324 1.00 89.06 599 GLU A O 1
ATOM 4896 N N . ILE A 1 600 ? 3.215 -11.456 12.526 1.00 94.62 600 ILE A N 1
ATOM 4897 C CA . ILE A 1 600 ? 3.369 -10.000 12.633 1.00 94.62 600 ILE A CA 1
ATOM 4898 C C . ILE A 1 600 ? 2.862 -9.298 11.374 1.00 94.62 600 ILE A C 1
ATOM 4900 O O . ILE A 1 600 ? 2.057 -8.373 11.489 1.00 94.62 600 ILE A O 1
ATOM 4904 N N . ILE A 1 601 ? 3.278 -9.749 10.188 1.00 91.44 601 ILE A N 1
ATOM 4905 C CA . ILE A 1 601 ? 2.808 -9.195 8.908 1.00 91.44 601 ILE A CA 1
ATOM 4906 C C . ILE A 1 601 ? 1.290 -9.316 8.828 1.00 91.44 601 ILE A C 1
ATOM 4908 O O . ILE A 1 601 ? 0.595 -8.338 8.573 1.00 91.44 601 ILE A O 1
ATOM 4912 N N . SER A 1 602 ? 0.780 -10.508 9.129 1.00 85.69 602 SER A N 1
ATOM 4913 C CA . SER A 1 602 ? -0.640 -10.833 9.160 1.00 85.69 602 SER A CA 1
ATOM 4914 C C . SER A 1 602 ? -1.436 -9.888 10.073 1.00 85.69 602 SER A C 1
ATOM 4916 O O . SER A 1 602 ? -2.478 -9.381 9.659 1.00 85.69 602 SER A O 1
ATOM 4918 N N . PHE A 1 603 ? -0.949 -9.592 11.279 1.00 89.81 603 PHE A N 1
ATOM 4919 C CA . PHE A 1 603 ? -1.606 -8.657 12.192 1.00 89.81 603 PHE A CA 1
ATOM 4920 C C . PHE A 1 603 ? -1.577 -7.216 11.701 1.00 89.81 603 PHE A C 1
ATOM 4922 O O . PHE A 1 603 ? -2.599 -6.530 11.704 1.00 89.81 603 PHE A O 1
ATOM 4929 N N . LEU A 1 604 ? -0.389 -6.745 11.331 1.00 93.06 604 LEU A N 1
ATOM 4930 C CA . LEU A 1 604 ? -0.159 -5.348 10.998 1.00 93.06 604 LEU A CA 1
ATOM 4931 C C . LEU A 1 604 ? -0.821 -4.972 9.669 1.00 93.06 604 LEU A C 1
ATOM 4933 O O . LEU A 1 604 ? -1.295 -3.851 9.523 1.00 93.06 604 LEU A O 1
ATOM 4937 N N . TYR A 1 605 ? -0.948 -5.917 8.741 1.00 88.50 605 TYR A N 1
ATOM 4938 C CA . TYR A 1 605 ? -1.659 -5.723 7.482 1.00 88.50 605 TYR A CA 1
ATOM 4939 C C . TYR A 1 605 ? -3.159 -5.422 7.677 1.00 88.50 605 TYR A C 1
ATOM 4941 O O . TYR A 1 605 ? -3.738 -4.613 6.955 1.00 88.50 605 TYR A O 1
ATOM 4949 N N . GLN A 1 606 ? -3.779 -5.999 8.712 1.00 84.94 606 GLN A N 1
ATOM 4950 C CA . GLN A 1 606 ? -5.197 -5.794 9.055 1.00 84.94 606 GLN A CA 1
ATOM 4951 C C . GLN A 1 606 ? -5.460 -4.535 9.892 1.00 84.94 606 GLN A C 1
ATOM 4953 O O . GLN A 1 606 ? -6.592 -4.273 10.300 1.00 84.94 606 GLN A O 1
ATOM 4958 N N . GLU A 1 607 ? -4.422 -3.761 10.198 1.00 87.50 607 GLU A N 1
ATOM 4959 C CA . GLU A 1 607 ? -4.526 -2.544 10.991 1.00 87.50 607 GLU A CA 1
ATOM 4960 C C . GLU A 1 607 ? -3.962 -1.365 10.197 1.00 87.50 607 GLU A C 1
ATOM 4962 O O . GLU A 1 607 ? -2.891 -1.471 9.596 1.00 87.50 607 GLU A O 1
ATOM 4967 N N . PRO A 1 608 ? -4.611 -0.192 10.213 1.00 88.56 608 PRO A N 1
ATOM 4968 C CA . PRO A 1 608 ? -3.967 0.999 9.685 1.00 88.56 608 PRO A CA 1
ATOM 4969 C C . PRO A 1 608 ? -2.718 1.323 10.518 1.00 88.56 608 PRO A C 1
ATOM 4971 O O . PRO A 1 608 ? -2.731 1.178 11.746 1.00 88.56 608 PRO A O 1
ATOM 4974 N N . ALA A 1 609 ? -1.657 1.810 9.868 1.00 92.50 609 ALA A N 1
ATOM 4975 C CA . ALA A 1 609 ? -0.338 1.981 10.490 1.00 92.50 609 ALA A CA 1
ATOM 4976 C C . ALA A 1 609 ? -0.385 2.784 11.801 1.00 92.50 609 ALA A C 1
ATOM 4978 O O . ALA A 1 609 ? 0.187 2.398 12.822 1.00 92.50 609 ALA A O 1
ATOM 4979 N N . TRP A 1 610 ? -1.188 3.853 11.838 1.00 90.44 610 TRP A N 1
ATOM 4980 C CA . TRP A 1 610 ? -1.368 4.695 13.024 1.00 90.44 610 TRP A CA 1
ATOM 4981 C C . TRP A 1 610 ? -1.946 3.965 14.252 1.00 90.44 610 TRP A C 1
ATOM 4983 O O . TRP A 1 610 ? -1.808 4.463 15.373 1.00 90.44 610 TRP A O 1
ATOM 4993 N N . ARG A 1 611 ? -2.555 2.782 14.084 1.00 91.19 611 ARG A N 1
ATOM 4994 C CA . ARG A 1 611 ? -3.026 1.924 15.184 1.00 91.19 611 ARG A CA 1
ATOM 4995 C C . ARG A 1 611 ? -1.987 0.913 15.658 1.00 91.19 611 ARG A C 1
ATOM 4997 O O . ARG A 1 611 ? -2.127 0.429 16.786 1.00 91.19 611 ARG A O 1
ATOM 5004 N N . TRP A 1 612 ? -0.937 0.640 14.883 1.00 95.19 612 TRP A N 1
ATOM 5005 C CA . TRP A 1 612 ? 0.079 -0.363 15.214 1.00 95.19 612 TRP A CA 1
ATOM 5006 C C . TRP A 1 612 ? 0.703 -0.174 16.598 1.00 95.19 612 TRP A C 1
ATOM 5008 O O . TRP A 1 612 ? 0.719 -1.149 17.344 1.00 95.19 612 TRP A O 1
ATOM 5018 N N . PRO A 1 613 ? 1.092 1.042 17.044 1.00 96.75 613 PRO A N 1
ATOM 5019 C CA . PRO A 1 613 ? 1.702 1.205 18.366 1.00 96.75 613 PRO A CA 1
ATOM 5020 C C . PRO A 1 613 ? 0.745 0.842 19.505 1.00 96.75 613 PRO A C 1
ATOM 5022 O O . PRO A 1 613 ? 1.141 0.315 20.544 1.00 96.75 613 PRO A O 1
ATOM 5025 N N . ALA A 1 614 ? -0.543 1.151 19.341 1.00 93.50 614 ALA A N 1
ATOM 5026 C CA . ALA A 1 614 ? -1.553 0.798 20.328 1.00 93.50 614 ALA A CA 1
ATOM 5027 C C . ALA A 1 614 ? -1.877 -0.699 20.277 1.00 93.50 614 ALA A C 1
ATOM 5029 O O . ALA A 1 614 ? -2.111 -1.311 21.319 1.00 93.50 614 ALA A O 1
ATOM 5030 N N . PHE A 1 615 ? -1.923 -1.287 19.084 1.00 92.50 615 PHE A N 1
ATOM 5031 C CA . PHE A 1 615 ? -2.126 -2.717 18.882 1.00 92.50 615 PHE A CA 1
ATOM 5032 C C . PHE A 1 615 ? -0.987 -3.538 19.503 1.00 92.50 615 PHE A C 1
ATOM 5034 O O . PHE A 1 615 ? -1.236 -4.325 20.417 1.00 92.50 615 PHE A O 1
ATOM 5041 N N . SER A 1 616 ? 0.259 -3.261 19.116 1.00 95.38 616 SER A N 1
ATOM 5042 C CA . SER A 1 616 ? 1.459 -3.970 19.567 1.00 95.38 616 SER A CA 1
ATOM 5043 C C . SER A 1 616 ? 1.659 -3.897 21.076 1.00 95.38 616 SER A C 1
ATOM 5045 O O . SER A 1 616 ? 2.106 -4.868 21.675 1.00 95.38 616 SER A O 1
ATOM 5047 N N . ARG A 1 617 ? 1.247 -2.812 21.748 1.00 94.81 617 ARG A N 1
ATOM 5048 C CA . ARG A 1 617 ? 1.233 -2.742 23.222 1.00 94.81 617 ARG A CA 1
ATOM 5049 C C . ARG A 1 617 ? 0.138 -3.590 23.866 1.00 94.81 617 ARG A C 1
ATOM 5051 O O . ARG A 1 617 ? 0.392 -4.197 24.904 1.00 94.81 617 ARG A O 1
ATOM 5058 N N . ARG A 1 618 ? -1.060 -3.632 23.276 1.00 89.81 618 ARG A N 1
ATOM 5059 C CA . ARG A 1 618 ? -2.252 -4.266 23.871 1.00 89.81 618 ARG A CA 1
ATOM 5060 C C . ARG A 1 618 ? -2.334 -5.771 23.648 1.00 89.81 618 ARG A C 1
ATOM 5062 O O . ARG A 1 618 ? -2.905 -6.442 24.504 1.00 89.81 618 ARG A O 1
ATOM 5069 N N . ILE A 1 619 ? -1.810 -6.276 22.532 1.00 89.25 619 ILE A N 1
ATOM 5070 C CA . ILE A 1 619 ? -1.814 -7.713 22.240 1.00 89.25 619 ILE A CA 1
ATOM 5071 C C . ILE A 1 619 ? -1.053 -8.472 23.331 1.00 89.25 619 ILE A C 1
ATOM 5073 O O . ILE A 1 619 ? -0.045 -7.979 23.849 1.00 89.25 619 ILE A O 1
ATOM 5077 N N . LYS A 1 620 ? -1.547 -9.636 23.751 1.00 90.19 620 LYS A N 1
ATOM 5078 C CA . LYS A 1 620 ? -0.885 -10.407 24.813 1.00 90.19 620 LYS A CA 1
ATOM 5079 C C . LYS A 1 620 ? 0.394 -11.057 24.274 1.00 90.19 620 LYS A C 1
ATOM 5081 O O . LYS A 1 620 ? 0.474 -11.293 23.072 1.00 90.19 620 LYS A O 1
ATOM 5086 N N . PRO A 1 621 ? 1.404 -11.335 25.114 1.00 93.94 621 PRO A N 1
ATOM 5087 C CA . PRO A 1 621 ? 2.466 -12.256 24.730 1.00 93.94 621 PRO A CA 1
ATOM 5088 C C . PRO A 1 621 ? 1.854 -13.591 24.314 1.00 93.94 621 PRO A C 1
ATOM 5090 O O . PRO A 1 621 ? 0.919 -14.061 24.971 1.00 93.94 621 PRO A O 1
ATOM 5093 N N . LYS A 1 622 ? 2.373 -14.186 23.241 1.00 91.06 622 LYS A N 1
ATOM 5094 C CA . LYS A 1 622 ? 2.073 -15.565 22.881 1.00 91.06 622 LYS A CA 1
ATOM 5095 C C . LYS A 1 622 ? 2.470 -16.399 24.091 1.00 91.06 622 LYS A C 1
ATOM 5097 O O . LYS A 1 622 ? 3.633 -16.379 24.496 1.00 91.06 622 LYS A O 1
ATOM 5102 N N . SER A 1 623 ? 1.495 -17.029 24.743 1.00 84.06 623 SER A N 1
ATOM 5103 C CA . SER A 1 623 ? 1.784 -17.955 25.832 1.00 84.06 623 SER A CA 1
ATOM 5104 C C . SER A 1 623 ? 2.816 -18.932 25.295 1.00 84.06 623 SER A C 1
ATOM 5106 O O . SER A 1 623 ? 2.574 -19.534 24.247 1.00 84.06 623 SER A O 1
ATOM 5108 N N . ALA A 1 624 ? 3.978 -19.023 25.951 1.00 69.12 624 ALA A N 1
ATOM 5109 C CA . ALA A 1 624 ? 4.907 -20.100 25.666 1.00 69.12 624 ALA A CA 1
ATOM 5110 C C . ALA A 1 624 ? 4.063 -21.367 25.780 1.00 69.12 624 ALA A C 1
ATOM 5112 O O . ALA A 1 624 ? 3.508 -21.620 26.849 1.00 69.12 624 ALA A O 1
ATOM 5113 N N . ASN A 1 625 ? 3.828 -22.049 24.659 1.00 52.50 625 ASN A N 1
ATOM 5114 C CA . ASN A 1 625 ? 3.220 -23.365 24.698 1.00 52.50 625 ASN A CA 1
ATOM 5115 C C . ASN A 1 625 ? 4.222 -24.208 25.485 1.00 52.50 625 ASN A C 1
ATOM 5117 O O . ASN A 1 625 ? 5.268 -24.568 24.947 1.00 52.50 625 ASN A O 1
ATOM 5121 N N . VAL A 1 626 ? 3.955 -24.339 26.787 1.00 37.84 626 VAL A N 1
ATOM 5122 C CA . VAL A 1 626 ? 4.667 -25.220 27.711 1.00 37.84 626 VAL A CA 1
ATOM 5123 C C . VAL A 1 626 ? 4.420 -26.650 27.275 1.00 37.84 626 VAL A C 1
ATOM 5125 O O . VAL A 1 626 ? 3.245 -26.956 26.962 1.00 37.84 626 VAL A O 1
#

Organism: NCBI:txid1802270

Nearest PDB structures (foldseek):
  8vp9-assembly1_B  TM=1.102E-01  e=6.744E+00  Acetivibrio thermocellus ATCC 27405

Sequence (626 aa):
MEQNLENTWDKKTPEWKIVEKVEAIPAHEVFNPAYYEGADYWNQQESIAEAEEPITLENAIGDMEIKYTPFDAKKALKSIRYFSPEERKLAPAEKRKIRQERLTAIKHNLEFQKQGTARLIRELRDMVQKNLEVSHEELFSRVKEFAPAYGFTENQLGCFNYAIALYRDRHESVGKYRALYLDDSDLFEACFGKKPKGTVSVVQGPMTLHFRCFHPYDFAAAYYFGKEGWSGEITENELNRTNLVGGNAKQGVKIDELLLAVTIENASKHITGFEIVPEEREAEIRDQEIELYVSEAMGDITIAADEKTVWQLKVVERDSLKMASRFQLVRPDAPESPIFDVRVIDAPEEIRKKLFIHKLFEDVQHPEAKKNLGNKGELLRIGEEHYGHLLLHPYGFLTLTPLGKGIKMRYQQEAAIPVVDEKASEATRIHEEQHQFNTLFVPLEMRQGYLELLQEVAKTAQKSPRDAVEKLIHGLVRFERRSVIGLDMDNSARDEILAYYKDGTSAKDIYSTLTQAPNYDYVKKRHDKISRIPQDIAKEARKKLSIVFYEVDAAPLAVDPNEVVPYLDRVFRDEYRQDLKRWVDSIPLLEQKGYNREEIISFLYQEPAWRWPAFSRRIKPKSANV

Foldseek 3Di:
DPPPPPPPDDPDDDDDDQPDDAAFDFLCVLDDPVVVVPDCPVVVVVVVCVVVVPCPLCNLCPPDDDPAAAQDLVVLLVCLVDDDPVRVPDDPVVSVVSSVVSVVVSVVLVLLLLLLVLVLLVVLVVVCQVPLPQDLCNSLVSVVVSCRVSRHDSVRSSLSSQLSVLLVLLQVVLVVLCVVPVDQQVSLCQFQVDRQPDDWDWDRGSRATEIERQDLVSQLSNVCRPPPPDPSDQDPVSSVLSVLDAKAQAQGTNPVSCRLRYMYGPQNVQFPDWDFDPPVCQVVVDDDKDKDWFFLVQAWFWWALDPVWIWTWHQDDADPVRHRQKTFTATPVGRPDGLDIDGRDDQPPVCVVPDPDDDDDDDDPDPCSVPPPDFGWIWGDRPPDTDGTDTPDVQWDWDWDDDPRTIITIITNGPIDGDGPVVSVVLNVVLNVLVSSLVSNDAPCLPPLPVVQLSVLLVVCNVPVVVSLVSLLLSLLLNQCSHPPHNCLLVVLLSQLLSCVVVVHALVVSLVCLQPPPSNLSCVVCVVSLVCSLVVSLVVSLVSCCSRSVPDPSVSVRRHSSNSVVSSCCNSPVVVSVLSNLLSVLVVLLVVLVDDSSSSSSNSSNDRSSCSNVVSVPDHRDPPPD

Mean predicted aligned error: 13.34 Å

Secondary structure (DSSP, 8-state):
--SSSTTSS---PPPP---S------HHHHT-GGGSSSSTHHHHHHHHTTSS----HHHHH-S----S----HHHHHHHTT---TTGGGS-HHHHHHHHHHHHHHHHHHHHHHHHHHHHHHHHHHHHHHH-TT--HHHHHHHHHHHHHHHT--HHHHHHHHHHHHHHHHHHHHHHHHHHH--SHHHHHHHHHSS--SS-EEEEE-SS-EEEEE-SHHHHHHHHHTT-TT--S---HHHHHHHTT-SEEEES--SSGGGTT-EEEE-GGGGEEEEEEPPHHHHTT-----EEEEEETTS-SEEEEEETTEEEEEEEEEE-TTS-EEEEEEEBTTBTTS-SEEEE-----HHHHTT-SS---------TTGGG------EEEEETTEEEEEE---TT-EEEEEE-SSEEEEEEE---EEEEE-HHHHHHHHHHHHHHHHHGGG--GGGG-HHHHHHHHHHHHHTT-HHHHHHHHHHHHHHHHHH-TTTT-HHHHHHHHHHHHHHTT--HHHHHHHHHHSGGG-HHHHTHHHHHHHHHHHHHHHHHHHHHHTTTS-SGGGPPPHHHHHHHHHIIIIIHHHHHHHHHHTHHHHHHTTT--HHHHHHHHHTS-GGGHHHHHHHSPP-----